Protein AF-A0A9D1MR35-F1 (afdb_monomer)

pLDDT: mean 79.04, std 14.37, range [31.09, 95.44]

Structure (mmCIF, N/CA/C/O backbone):
data_AF-A0A9D1MR35-F1
#
_entry.id   AF-A0A9D1MR35-F1
#
loop_
_atom_site.group_PDB
_atom_site.id
_atom_site.type_symbol
_atom_site.label_atom_id
_atom_site.label_alt_id
_atom_site.label_comp_id
_atom_site.label_asym_id
_atom_site.label_entity_id
_atom_site.label_seq_id
_atom_site.pdbx_PDB_ins_code
_atom_site.Cartn_x
_atom_site.Cartn_y
_atom_site.Cartn_z
_atom_site.occupancy
_atom_site.B_iso_or_equiv
_atom_site.auth_seq_id
_atom_site.auth_comp_id
_atom_site.auth_asym_id
_atom_site.auth_atom_id
_atom_site.pdbx_PDB_model_num
ATOM 1 N N . MET A 1 1 ? -24.372 4.689 -13.107 1.00 44.56 1 MET A N 1
ATOM 2 C CA . MET A 1 1 ? -23.205 3.823 -12.827 1.00 44.56 1 MET A CA 1
ATOM 3 C C . MET A 1 1 ? -22.450 4.467 -11.680 1.00 44.56 1 MET A C 1
ATOM 5 O O . MET A 1 1 ? -22.379 5.690 -11.682 1.00 44.56 1 MET A O 1
ATOM 9 N N . GLY A 1 2 ? -21.988 3.698 -10.691 1.00 57.72 2 GLY A N 1
ATOM 10 C CA . GLY A 1 2 ? -21.164 4.254 -9.612 1.00 57.72 2 GLY A CA 1
ATOM 11 C C . GLY A 1 2 ? -19.852 4.797 -10.177 1.00 57.72 2 GLY A C 1
ATOM 12 O O . GLY A 1 2 ? -19.383 4.306 -11.205 1.00 57.72 2 GLY A O 1
ATOM 13 N N . LYS A 1 3 ? -19.298 5.835 -9.555 1.00 71.88 3 LYS A N 1
ATOM 14 C CA . LYS A 1 3 ? -17.946 6.322 -9.847 1.00 71.88 3 LYS A CA 1
ATOM 15 C C . LYS A 1 3 ? -16.982 5.677 -8.858 1.00 71.88 3 LYS A C 1
ATOM 17 O O . LYS A 1 3 ? -17.369 5.407 -7.721 1.00 71.88 3 LYS A O 1
ATOM 22 N N . SER A 1 4 ? -15.756 5.403 -9.293 1.00 79.38 4 SER A N 1
ATOM 23 C CA . SER A 1 4 ? -14.701 5.021 -8.357 1.00 79.38 4 SER A CA 1
ATOM 24 C C . SER A 1 4 ? -14.286 6.244 -7.530 1.00 79.38 4 SER A C 1
ATOM 26 O O . SER A 1 4 ? -14.388 7.383 -7.995 1.00 79.38 4 SER A O 1
ATOM 28 N N . LYS A 1 5 ? -13.863 6.008 -6.287 1.00 82.25 5 LYS A N 1
ATOM 29 C CA . LYS A 1 5 ? -13.402 7.044 -5.354 1.00 82.25 5 LYS A CA 1
ATOM 30 C C . LYS A 1 5 ? -12.042 6.654 -4.800 1.00 82.25 5 LYS A C 1
ATOM 32 O O . LYS A 1 5 ? -11.874 5.551 -4.275 1.00 82.25 5 LYS A O 1
ATOM 37 N N . ILE A 1 6 ? -11.099 7.582 -4.890 1.00 85.12 6 ILE A N 1
ATOM 38 C CA . ILE A 1 6 ? -9.796 7.498 -4.237 1.00 85.12 6 ILE A CA 1
ATOM 39 C C . ILE A 1 6 ? -9.761 8.484 -3.074 1.00 85.12 6 ILE A C 1
ATOM 41 O O . ILE A 1 6 ? -10.262 9.605 -3.178 1.00 85.12 6 ILE A O 1
ATOM 45 N N . SER A 1 7 ? -9.151 8.059 -1.978 1.00 86.75 7 SER A N 1
ATOM 46 C CA . SER A 1 7 ? -8.906 8.889 -0.809 1.00 86.75 7 SER A CA 1
ATOM 47 C C . SER A 1 7 ? -7.433 8.932 -0.483 1.00 86.75 7 SER A C 1
ATOM 49 O O . SER A 1 7 ? -6.689 7.993 -0.763 1.00 86.75 7 SER A O 1
ATOM 51 N N . VAL A 1 8 ? -7.022 10.048 0.100 1.00 87.06 8 VAL A N 1
ATOM 52 C CA . VAL A 1 8 ? -5.623 10.376 0.330 1.00 87.06 8 VAL A CA 1
ATOM 53 C C . VAL A 1 8 ? -5.444 10.990 1.707 1.00 87.06 8 VAL A C 1
ATOM 55 O O . VAL A 1 8 ? -6.274 11.783 2.153 1.00 87.06 8 VAL A O 1
ATOM 58 N N . GLY A 1 9 ? -4.354 10.626 2.373 1.00 87.81 9 GLY A N 1
ATOM 59 C CA . GLY A 1 9 ? -3.850 11.382 3.510 1.00 87.81 9 GLY A CA 1
ATOM 60 C C . GLY A 1 9 ? -3.074 12.589 3.011 1.00 87.81 9 GLY A C 1
ATOM 61 O O . GLY A 1 9 ? -2.245 12.455 2.114 1.00 87.81 9 GLY A O 1
ATOM 62 N N . LEU A 1 10 ? -3.336 13.757 3.577 1.00 88.06 10 LEU A N 1
ATOM 63 C CA . LEU A 1 10 ? -2.700 15.022 3.236 1.00 88.06 10 LEU A CA 1
ATOM 64 C C . LEU A 1 10 ? -1.940 15.570 4.432 1.00 88.06 10 LEU A C 1
ATOM 66 O O . LEU A 1 10 ? -2.315 15.325 5.577 1.00 88.06 10 LEU A O 1
ATOM 70 N N . VAL A 1 11 ? -0.900 16.344 4.144 1.00 86.00 11 VAL A N 1
ATOM 71 C CA . VAL A 1 11 ? -0.200 17.164 5.133 1.00 86.00 11 VAL A CA 1
ATOM 72 C C . VAL A 1 11 ? 0.057 18.553 4.577 1.00 86.00 11 VAL A C 1
ATOM 74 O O . VAL A 1 11 ? 0.216 18.734 3.366 1.00 86.00 11 VAL A O 1
ATOM 77 N N . ASN A 1 12 ? 0.125 19.535 5.468 1.00 84.75 12 ASN A N 1
ATOM 78 C CA . ASN A 1 12 ? 0.500 20.895 5.104 1.00 84.75 12 ASN A CA 1
ATOM 79 C C . ASN A 1 12 ? 2.017 21.048 4.881 1.00 84.75 12 ASN A C 1
ATOM 81 O O . ASN A 1 12 ? 2.818 20.171 5.209 1.00 84.75 12 ASN A O 1
ATOM 85 N N . SER A 1 13 ? 2.429 22.196 4.339 1.00 82.94 13 SER A N 1
ATOM 86 C CA . SER A 1 13 ? 3.828 22.461 3.963 1.00 82.94 13 SER A CA 1
ATOM 87 C C . SER A 1 13 ? 4.796 22.496 5.144 1.00 82.94 13 SER A C 1
ATOM 89 O O . SER A 1 13 ? 5.983 22.209 4.986 1.00 82.94 13 SER A O 1
ATOM 91 N N . THR A 1 14 ? 4.298 22.789 6.345 1.00 79.38 14 THR A N 1
ATOM 92 C CA . THR A 1 14 ? 5.081 22.756 7.584 1.00 79.38 14 THR A CA 1
ATOM 93 C C . THR A 1 14 ? 5.153 21.368 8.215 1.00 79.38 14 THR A C 1
ATOM 95 O O . THR A 1 14 ? 5.835 21.225 9.229 1.00 79.38 14 THR A O 1
ATOM 98 N N . TYR A 1 15 ? 4.477 20.357 7.649 1.00 77.25 15 TYR A N 1
ATOM 99 C CA . TYR A 1 15 ? 4.332 19.023 8.242 1.00 77.25 15 TYR A CA 1
ATOM 100 C C . TYR A 1 15 ? 3.919 19.105 9.716 1.00 77.25 15 TYR A C 1
ATOM 102 O O . TYR A 1 15 ? 4.509 18.450 10.575 1.00 77.25 15 TYR A O 1
ATOM 110 N N . SER A 1 16 ? 2.942 19.957 10.021 1.00 78.12 16 SER A N 1
ATOM 111 C CA . SER A 1 16 ? 2.407 20.126 11.375 1.00 78.12 16 SER A CA 1
ATOM 112 C C . SER A 1 16 ? 1.011 19.538 11.530 1.00 78.12 16 SER A C 1
ATOM 114 O O . SER A 1 16 ? 0.695 19.067 12.616 1.00 78.12 16 SER A O 1
ATOM 116 N N . ASN A 1 17 ? 0.218 19.514 10.453 1.00 82.38 17 ASN A N 1
ATOM 117 C CA . ASN A 1 17 ? -1.176 19.073 10.466 1.00 82.38 17 ASN A CA 1
ATOM 118 C C . ASN A 1 17 ? -1.431 18.093 9.318 1.00 82.38 17 ASN A C 1
ATOM 120 O O . ASN A 1 17 ? -0.895 18.279 8.220 1.00 82.38 17 ASN A O 1
ATOM 124 N N . GLY A 1 18 ? -2.253 17.073 9.573 1.00 87.12 18 GLY A N 1
ATOM 125 C CA . GLY A 1 18 ? -2.730 16.143 8.554 1.00 87.12 18 GLY A CA 1
ATOM 126 C C . GLY A 1 18 ? -4.253 16.036 8.520 1.00 87.12 18 GLY A C 1
ATOM 127 O O . GLY A 1 18 ? -4.931 16.432 9.463 1.00 87.12 18 GLY A O 1
ATOM 128 N N . TRP A 1 19 ? -4.794 15.553 7.404 1.00 89.62 19 TRP A N 1
ATOM 129 C CA . TRP A 1 19 ? -6.225 15.284 7.211 1.00 89.62 19 TRP A CA 1
ATOM 130 C C . TRP A 1 19 ? -6.435 14.312 6.046 1.00 89.62 19 TRP A C 1
ATOM 132 O O . TRP A 1 19 ? -5.495 13.980 5.326 1.00 89.62 19 TRP A O 1
ATOM 142 N N . ILE A 1 20 ? -7.668 13.848 5.851 1.00 89.06 20 ILE A N 1
ATOM 143 C CA . ILE A 1 20 ? -8.066 12.991 4.733 1.00 89.06 20 ILE A CA 1
ATOM 144 C C . ILE A 1 20 ? -8.900 13.783 3.730 1.00 89.06 20 ILE A C 1
ATOM 146 O O . ILE A 1 20 ? -9.835 14.493 4.103 1.00 89.06 20 ILE A O 1
ATOM 150 N N . GLY A 1 21 ? -8.582 13.620 2.449 1.00 88.06 21 GLY A N 1
ATOM 151 C CA . GLY A 1 21 ? -9.363 14.109 1.316 1.00 88.06 21 GLY A CA 1
ATOM 152 C C . GLY A 1 21 ? -9.818 12.954 0.431 1.00 88.06 21 GLY A C 1
ATOM 153 O O . GLY A 1 21 ? -9.243 11.863 0.479 1.00 88.06 21 GLY A O 1
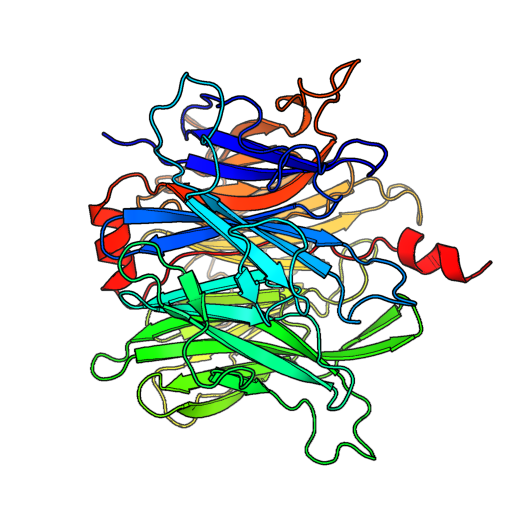ATOM 154 N N . SER A 1 22 ? -10.849 13.178 -0.385 1.00 87.12 22 SER A N 1
ATOM 155 C CA . SER A 1 22 ? -11.280 12.194 -1.378 1.00 87.12 22 SER A CA 1
ATOM 156 C C . SER A 1 22 ? -11.772 12.838 -2.667 1.00 87.12 22 SER A C 1
ATOM 158 O O . SER A 1 22 ? -12.264 13.969 -2.673 1.00 87.12 22 SER A O 1
ATOM 160 N N . VAL A 1 23 ? -11.615 12.114 -3.771 1.00 86.25 23 VAL A N 1
ATOM 161 C CA . VAL A 1 23 ? -12.026 12.563 -5.099 1.00 86.25 23 VAL A CA 1
ATOM 162 C C . VAL A 1 23 ? -12.599 11.399 -5.903 1.00 86.25 23 VAL A C 1
ATOM 164 O O . VAL A 1 23 ? -12.082 10.277 -5.884 1.00 86.25 23 VAL A O 1
ATOM 167 N N . GLU A 1 24 ? -13.692 11.664 -6.610 1.00 84.12 24 GLU A N 1
ATOM 168 C CA . GLU A 1 24 ? -14.274 10.728 -7.567 1.00 84.12 24 GLU A CA 1
ATOM 169 C C . GLU A 1 24 ? -13.489 10.721 -8.888 1.00 84.12 24 GLU A C 1
ATOM 171 O O . GLU A 1 24 ? -12.795 11.675 -9.239 1.00 84.12 24 GLU A O 1
ATOM 176 N N . SER A 1 25 ? -13.621 9.654 -9.674 1.00 77.19 25 SER A N 1
ATOM 177 C CA . SER A 1 25 ? -12.936 9.501 -10.968 1.00 77.19 25 SER A CA 1
ATOM 178 C C . SER A 1 25 ? -13.175 10.628 -11.982 1.00 77.19 25 SER A C 1
ATOM 180 O O . SER A 1 25 ? -12.388 10.775 -12.910 1.00 77.19 25 SER A O 1
ATOM 182 N N . ASP A 1 26 ? -14.250 11.407 -11.847 1.00 78.25 26 ASP A N 1
ATOM 183 C CA . ASP A 1 26 ? -14.542 12.554 -12.717 1.00 78.25 26 ASP A CA 1
ATOM 184 C C . ASP A 1 26 ? -14.009 13.895 -12.180 1.00 78.25 26 ASP A C 1
ATOM 186 O O . ASP A 1 26 ? -14.306 14.949 -12.740 1.00 78.25 26 ASP A O 1
ATOM 190 N N . GLY A 1 27 ? -13.222 13.861 -11.100 1.00 75.44 27 GLY A N 1
ATOM 191 C CA . GLY A 1 27 ? -12.627 15.040 -10.475 1.00 75.44 27 GLY A CA 1
ATOM 192 C C . GLY A 1 27 ? -13.532 15.749 -9.468 1.00 75.44 27 GLY A C 1
ATOM 193 O O . GLY A 1 27 ? -13.115 16.767 -8.905 1.00 75.44 27 GLY A O 1
ATOM 194 N N . THR A 1 28 ? -14.739 15.232 -9.209 1.00 80.44 28 THR A N 1
ATOM 195 C CA . THR A 1 28 ? -15.614 15.756 -8.151 1.00 80.44 28 THR A CA 1
ATOM 196 C C . THR A 1 28 ? -14.967 15.513 -6.791 1.00 80.44 28 THR A C 1
ATOM 198 O O . THR A 1 28 ? -14.720 14.371 -6.403 1.00 80.44 28 THR A O 1
ATOM 201 N N . MET A 1 29 ? -14.665 16.597 -6.079 1.00 70.12 29 MET A N 1
ATOM 202 C CA . MET A 1 29 ? -14.068 16.555 -4.748 1.00 70.12 29 MET A CA 1
ATOM 203 C C . MET A 1 29 ? -15.160 16.524 -3.682 1.00 70.12 29 MET A C 1
ATOM 205 O O . MET A 1 29 ? -16.114 17.299 -3.748 1.00 70.12 29 MET A O 1
ATOM 209 N N . GLU A 1 30 ? -14.973 15.690 -2.666 1.00 65.69 30 GLU A N 1
ATOM 210 C CA . GLU A 1 30 ? -15.612 15.902 -1.369 1.00 65.69 30 GLU A CA 1
ATOM 211 C C . GLU A 1 30 ? -14.626 16.728 -0.527 1.00 65.69 30 GLU A C 1
ATOM 213 O O . GLU A 1 30 ? -13.454 16.353 -0.422 1.00 65.69 30 GLU A O 1
ATOM 218 N N . ALA A 1 31 ? -15.066 17.875 0.017 1.00 58.31 31 ALA A N 1
ATOM 219 C CA . ALA A 1 31 ? -14.266 18.676 0.959 1.00 58.31 31 ALA A CA 1
ATOM 220 C C . ALA A 1 31 ? -13.746 17.798 2.117 1.00 58.31 31 ALA A C 1
ATOM 222 O O . ALA A 1 31 ? -14.267 16.699 2.294 1.00 58.31 31 ALA A O 1
ATOM 223 N N . VAL A 1 32 ? -12.728 18.264 2.870 1.00 66.06 32 VAL A N 1
ATOM 224 C CA . VAL A 1 32 ? -12.047 17.544 3.979 1.00 66.06 32 VAL A CA 1
ATOM 225 C C . VAL A 1 32 ? -12.891 16.404 4.535 1.00 66.06 32 VAL A C 1
ATOM 227 O O . VAL A 1 32 ? -13.823 16.622 5.309 1.00 66.06 32 VAL A O 1
ATOM 230 N N . ALA A 1 33 ? -12.573 15.181 4.114 1.00 70.75 33 ALA A N 1
ATOM 231 C CA . ALA A 1 33 ? -13.393 14.035 4.454 1.00 70.75 33 ALA A CA 1
ATOM 232 C C . ALA A 1 33 ? -13.341 13.799 5.965 1.00 70.75 33 ALA A C 1
ATOM 234 O O . ALA A 1 33 ? -14.389 13.578 6.575 1.00 70.75 33 ALA A O 1
ATOM 235 N N . VAL A 1 34 ? -12.130 13.882 6.544 1.00 83.62 34 VAL A N 1
ATOM 236 C CA . VAL A 1 34 ? -11.866 13.682 7.975 1.00 83.62 34 VAL A CA 1
ATOM 237 C C . VAL A 1 34 ? -10.618 14.462 8.421 1.00 83.62 34 VAL A C 1
ATOM 239 O O . VAL A 1 34 ? -9.529 14.242 7.901 1.00 83.62 34 VAL A O 1
ATOM 242 N N . ASN A 1 35 ? -10.752 15.335 9.418 1.00 84.88 35 ASN A N 1
ATOM 243 C CA . ASN A 1 35 ? -9.647 16.064 10.069 1.00 84.88 35 ASN A CA 1
ATOM 244 C C . ASN A 1 35 ? -9.457 15.694 11.552 1.00 84.88 35 ASN A C 1
ATOM 246 O O . ASN A 1 35 ? -8.429 16.011 12.148 1.00 84.88 35 ASN A O 1
ATOM 250 N N . GLU A 1 36 ? -10.451 15.035 12.147 1.00 87.19 36 GLU A N 1
ATOM 251 C CA . GLU A 1 36 ? -10.433 14.527 13.514 1.00 87.19 36 GLU A CA 1
ATOM 252 C C . GLU A 1 36 ? -11.119 13.156 13.564 1.00 87.19 36 GLU A C 1
ATOM 254 O O . GLU A 1 36 ? -12.121 12.926 12.892 1.00 87.19 36 GLU A O 1
ATOM 259 N N . ILE A 1 37 ? -10.569 12.225 14.348 1.00 88.94 37 ILE A N 1
ATOM 260 C CA . ILE A 1 37 ? -11.193 10.911 14.617 1.00 88.94 37 ILE A CA 1
ATOM 261 C C . ILE A 1 37 ? -11.977 10.967 15.933 1.00 88.94 37 ILE A C 1
ATOM 263 O O . ILE A 1 37 ? -13.087 10.448 16.055 1.00 88.94 37 ILE A O 1
ATOM 267 N N . ILE A 1 38 ? -11.384 11.618 16.931 1.00 88.12 38 ILE A N 1
ATOM 268 C CA . ILE A 1 38 ? -12.004 11.962 18.205 1.00 88.12 38 ILE A CA 1
ATOM 269 C C . ILE A 1 38 ? -12.168 13.474 18.202 1.00 88.12 38 ILE A C 1
ATOM 271 O O . ILE A 1 38 ? -11.199 14.188 17.952 1.00 88.12 38 ILE A O 1
ATOM 275 N N . SER A 1 39 ? -13.376 13.956 18.491 1.00 85.94 39 SER A N 1
ATOM 276 C CA . SER A 1 39 ? -13.650 15.387 18.410 1.00 85.94 39 SER A CA 1
ATOM 277 C C . SER A 1 39 ? -12.728 16.208 19.314 1.00 85.94 39 SER A C 1
ATOM 279 O O . SER A 1 39 ? -12.483 15.836 20.465 1.00 85.94 39 SER A O 1
ATOM 281 N N . GLY A 1 40 ? -12.185 17.299 18.773 1.00 82.06 40 GLY A N 1
ATOM 282 C CA . GLY A 1 40 ? -11.194 18.149 19.432 1.00 82.06 40 GLY A CA 1
ATOM 283 C C . GLY A 1 40 ? -9.759 17.614 19.382 1.00 82.06 40 GLY A C 1
ATOM 284 O O . GLY A 1 40 ? -8.865 18.251 19.936 1.00 82.06 40 GLY A O 1
ATOM 285 N N . THR A 1 41 ? -9.514 16.471 18.731 1.00 83.75 41 THR A N 1
ATOM 286 C CA . THR A 1 41 ? -8.173 15.898 18.543 1.00 83.75 41 THR A CA 1
ATOM 287 C C . THR A 1 41 ? -7.796 15.935 17.067 1.00 83.75 41 THR A C 1
ATOM 289 O O . THR A 1 41 ? -8.301 15.144 16.269 1.00 83.75 41 THR A O 1
ATOM 292 N N . ALA A 1 42 ? -6.888 16.845 16.714 1.00 83.25 42 ALA A N 1
ATOM 293 C CA . ALA A 1 42 ? -6.361 16.950 15.359 1.00 83.25 42 ALA A CA 1
ATOM 294 C C . ALA A 1 42 ? -5.626 15.667 14.942 1.00 83.25 42 ALA A C 1
ATOM 296 O O . ALA A 1 42 ? -4.960 15.022 15.759 1.00 83.25 42 ALA A O 1
ATOM 297 N N . MET A 1 43 ? -5.726 15.318 13.659 1.00 86.44 43 MET A N 1
ATOM 298 C CA . MET A 1 43 ? -4.900 14.262 13.085 1.00 86.44 43 MET A CA 1
ATOM 299 C C . MET A 1 43 ? -3.414 14.622 13.111 1.00 86.44 43 MET A C 1
ATOM 301 O O . MET A 1 43 ? -3.004 15.782 13.053 1.00 86.44 43 MET A O 1
ATOM 305 N N . THR A 1 44 ? -2.602 13.577 13.167 1.00 84.06 44 THR A N 1
ATOM 306 C CA . THR A 1 44 ? -1.148 13.659 13.098 1.00 84.06 44 THR A CA 1
ATOM 307 C C . THR A 1 44 ? -0.685 13.929 11.668 1.00 84.06 44 THR A C 1
ATOM 309 O O . THR A 1 44 ? -1.466 13.988 10.722 1.00 84.06 44 THR A O 1
ATOM 312 N N . THR A 1 45 ? 0.628 14.045 11.493 1.00 75.56 45 THR A N 1
ATOM 313 C CA . THR A 1 45 ? 1.284 14.285 10.201 1.00 75.56 45 THR A CA 1
ATOM 314 C C . THR A 1 45 ? 1.534 13.004 9.402 1.00 75.56 45 THR A C 1
ATOM 316 O O . THR A 1 45 ? 2.242 13.029 8.399 1.00 75.56 45 THR A O 1
ATOM 319 N N . ASP A 1 46 ? 0.965 11.880 9.841 1.00 78.50 46 ASP A N 1
ATOM 320 C CA . ASP A 1 46 ? 0.968 10.615 9.108 1.00 78.50 46 ASP A CA 1
ATOM 321 C C . ASP A 1 46 ? -0.453 10.027 9.061 1.00 78.50 46 ASP A C 1
ATOM 323 O O . ASP A 1 46 ? -0.723 8.989 9.678 1.00 78.50 46 ASP A O 1
ATOM 327 N N . PRO A 1 47 ? -1.402 10.719 8.395 1.00 82.75 47 PRO A N 1
ATOM 328 C CA . PRO A 1 47 ? -2.744 10.206 8.217 1.00 82.75 47 PRO A CA 1
ATOM 329 C C . PRO A 1 47 ? -2.765 9.189 7.068 1.00 82.75 47 PRO A C 1
ATOM 331 O O . PRO A 1 47 ? -2.144 9.371 6.010 1.00 82.75 47 PRO A O 1
ATOM 334 N N . ARG A 1 48 ? -3.490 8.096 7.290 1.00 83.94 48 ARG A N 1
ATOM 335 C CA . ARG A 1 48 ? -3.501 6.909 6.435 1.00 83.94 48 ARG A CA 1
ATOM 336 C C . ARG A 1 48 ? -4.912 6.502 6.093 1.00 83.94 48 ARG A C 1
ATOM 338 O O . ARG A 1 48 ? -5.783 6.523 6.959 1.00 83.94 48 ARG A O 1
ATOM 345 N N . VAL A 1 49 ? -5.103 6.081 4.851 1.00 82.25 49 VAL A N 1
ATOM 346 C CA . VAL A 1 49 ? -6.371 5.561 4.346 1.00 82.25 49 VAL A CA 1
ATOM 347 C C . VAL A 1 49 ? -6.162 4.123 3.904 1.00 82.25 49 VAL A C 1
ATOM 349 O O . VAL A 1 49 ? -5.410 3.863 2.968 1.00 82.25 49 VAL A O 1
ATOM 352 N N . ILE A 1 50 ? -6.865 3.200 4.551 1.00 81.44 50 ILE A N 1
ATOM 353 C CA . ILE A 1 50 ? -6.833 1.775 4.241 1.00 81.44 50 ILE A CA 1
ATOM 354 C C . ILE A 1 50 ? -8.249 1.335 3.844 1.00 81.44 50 ILE A C 1
ATOM 356 O O . ILE A 1 50 ? -9.145 1.308 4.696 1.00 81.44 50 ILE A O 1
ATOM 360 N N . PRO A 1 51 ? -8.498 1.026 2.560 1.00 75.06 51 PRO A N 1
ATOM 361 C CA . PRO A 1 51 ? -9.793 0.528 2.132 1.00 75.06 51 PRO A CA 1
ATOM 362 C C . PRO A 1 51 ? -10.046 -0.872 2.693 1.00 75.06 51 PRO A C 1
ATOM 364 O O . PRO A 1 51 ? -9.166 -1.729 2.695 1.00 75.06 51 PRO A O 1
ATOM 367 N N . ILE A 1 52 ? -11.270 -1.105 3.163 1.00 76.75 52 ILE A N 1
ATOM 368 C CA . ILE A 1 52 ? -11.704 -2.394 3.705 1.00 76.75 52 ILE A CA 1
ATOM 369 C C . ILE A 1 52 ? -13.139 -2.671 3.247 1.00 76.75 52 ILE A C 1
ATOM 371 O O . ILE A 1 52 ? -13.987 -1.784 3.245 1.00 76.75 52 ILE A O 1
ATOM 375 N N . SER A 1 53 ? -13.453 -3.900 2.854 1.00 66.94 53 SER A N 1
ATOM 376 C CA . SER A 1 53 ? -14.825 -4.264 2.481 1.00 66.94 53 SER A CA 1
ATOM 377 C C . SER A 1 53 ? -15.382 -5.235 3.505 1.00 66.94 53 SER A C 1
ATOM 379 O O . SER A 1 53 ? -14.920 -6.366 3.570 1.00 66.94 53 SER A O 1
ATOM 381 N N . THR A 1 54 ? -16.403 -4.836 4.262 1.00 62.22 54 THR A N 1
ATOM 382 C CA . THR A 1 54 ? -17.236 -5.805 4.989 1.00 62.22 54 THR A CA 1
ATOM 383 C C . THR A 1 54 ? -18.172 -6.487 3.993 1.00 62.22 54 THR A C 1
ATOM 385 O O . THR A 1 54 ? -18.404 -5.951 2.909 1.00 62.22 54 THR A O 1
ATOM 388 N N . THR A 1 55 ? -18.687 -7.681 4.296 1.00 62.12 55 THR A N 1
ATOM 389 C CA . THR A 1 55 ? -19.570 -8.465 3.408 1.00 62.12 55 THR A CA 1
ATOM 390 C C . THR A 1 55 ? -20.640 -7.599 2.713 1.00 62.12 55 THR A C 1
ATOM 392 O O . THR A 1 55 ? -21.662 -7.242 3.298 1.00 62.12 55 THR A O 1
ATOM 395 N N . GLY A 1 56 ? -20.391 -7.236 1.448 1.00 60.28 56 GLY A N 1
ATOM 396 C CA . GLY A 1 56 ? -21.266 -6.397 0.618 1.00 60.28 56 GLY A CA 1
ATOM 397 C C . GLY A 1 56 ? -21.337 -4.906 0.982 1.00 60.28 56 GLY A C 1
ATOM 398 O O . GLY A 1 56 ? -22.090 -4.172 0.343 1.00 60.28 56 GLY A O 1
ATOM 399 N N . THR A 1 57 ? -20.574 -4.444 1.972 1.00 72.75 57 THR A N 1
ATOM 400 C CA . THR A 1 57 ? -20.624 -3.076 2.486 1.00 72.75 57 THR A CA 1
ATOM 401 C C . THR A 1 57 ? -19.232 -2.442 2.499 1.00 72.75 57 THR A C 1
ATOM 403 O O . THR A 1 57 ? -18.290 -2.933 3.114 1.00 72.75 57 THR A O 1
ATOM 406 N N . LEU A 1 58 ? -19.098 -1.307 1.816 1.00 74.44 58 LEU A N 1
ATOM 407 C CA . LEU A 1 58 ? -17.839 -0.574 1.769 1.00 74.44 58 LEU A CA 1
ATOM 408 C C . LEU A 1 58 ? -17.572 0.139 3.091 1.00 74.44 58 LEU A C 1
ATOM 410 O O . LEU A 1 58 ? -18.439 0.817 3.658 1.00 74.44 58 LEU A O 1
ATOM 414 N N . ARG A 1 59 ? -16.342 -0.009 3.567 1.00 81.44 59 ARG A N 1
ATOM 415 C CA . ARG A 1 59 ? -15.811 0.664 4.743 1.00 81.44 59 ARG A CA 1
ATOM 416 C C . ARG A 1 59 ? -14.419 1.194 4.412 1.00 81.44 59 ARG A C 1
ATOM 418 O O . ARG A 1 59 ? -13.803 0.884 3.395 1.00 81.44 59 ARG A O 1
ATOM 425 N N . THR A 1 60 ? -13.911 2.075 5.246 1.00 84.69 60 THR A N 1
ATOM 426 C CA . THR A 1 60 ? -12.526 2.527 5.148 1.00 84.69 60 THR A CA 1
ATOM 427 C C . THR A 1 60 ? -12.011 2.759 6.542 1.00 84.69 60 THR A C 1
ATOM 429 O O . THR A 1 60 ? -12.681 3.391 7.355 1.00 84.69 60 THR A O 1
ATOM 432 N N . LEU A 1 61 ? -10.823 2.238 6.804 1.00 87.94 61 LEU A N 1
ATOM 433 C CA . LEU A 1 61 ? -10.084 2.516 8.013 1.00 87.94 61 LEU A CA 1
ATOM 434 C C . LEU A 1 61 ? -9.215 3.744 7.770 1.00 87.94 61 LEU A C 1
ATOM 436 O O . LEU A 1 61 ? -8.445 3.806 6.812 1.00 87.94 61 LEU A O 1
ATOM 440 N N . ILE A 1 62 ? -9.334 4.714 8.664 1.00 89.31 62 ILE A N 1
ATOM 441 C CA . ILE A 1 62 ? -8.429 5.850 8.746 1.00 89.31 62 ILE A CA 1
ATOM 442 C C . ILE A 1 62 ? -7.559 5.655 9.976 1.00 89.31 62 ILE A C 1
ATOM 444 O O . ILE A 1 62 ? -8.081 5.384 11.057 1.00 89.31 62 ILE A O 1
ATOM 448 N N . ASN A 1 63 ? -6.249 5.799 9.809 1.00 88.88 63 ASN A N 1
ATOM 449 C CA . ASN A 1 63 ? -5.282 5.767 10.899 1.00 88.88 63 ASN A CA 1
ATOM 450 C C . ASN A 1 63 ? -4.553 7.112 10.976 1.00 88.88 63 ASN A C 1
ATOM 452 O O . ASN A 1 63 ? -3.997 7.578 9.986 1.00 88.88 63 ASN A O 1
ATOM 456 N N . SER A 1 64 ? -4.555 7.717 12.158 1.00 89.12 64 SER A N 1
ATOM 457 C CA . SER A 1 64 ? -3.743 8.875 12.511 1.00 89.12 64 SER A CA 1
ATOM 458 C C . SER A 1 64 ? -2.590 8.412 13.400 1.00 89.12 64 SER A C 1
ATOM 460 O O . SER A 1 64 ? -2.755 8.291 14.618 1.00 89.12 64 SER A O 1
ATOM 462 N N . TYR A 1 65 ? -1.428 8.154 12.796 1.00 86.31 65 TYR A N 1
ATOM 463 C CA . TYR A 1 65 ? -0.265 7.605 13.493 1.00 86.31 65 TYR A CA 1
ATOM 464 C C . TYR A 1 65 ? 0.685 8.701 13.994 1.00 86.31 65 TYR A C 1
ATOM 466 O O . TYR A 1 65 ? 1.083 9.601 13.253 1.00 86.31 65 TYR A O 1
ATOM 474 N N . ALA A 1 66 ? 1.060 8.636 15.266 1.00 81.69 66 ALA A N 1
ATOM 475 C CA . ALA A 1 66 ? 2.026 9.510 15.913 1.00 81.69 66 ALA A CA 1
ATOM 476 C C . ALA A 1 66 ? 3.269 8.720 16.314 1.00 81.69 66 ALA A C 1
ATOM 478 O O . ALA A 1 66 ? 3.214 7.821 17.153 1.00 81.69 66 ALA A O 1
ATOM 479 N N . TYR A 1 67 ? 4.419 9.188 15.840 1.00 73.50 67 TYR A N 1
ATOM 480 C CA . TYR A 1 67 ? 5.742 8.717 16.253 1.00 73.50 67 TYR A CA 1
ATOM 481 C C . TYR A 1 67 ? 6.113 9.109 17.707 1.00 73.50 67 TYR A C 1
ATOM 483 O O . TYR A 1 67 ? 7.246 8.916 18.110 1.00 73.50 67 TYR A O 1
ATOM 491 N N . GLY A 1 68 ? 5.211 9.721 18.489 1.00 57.84 68 GLY A N 1
ATOM 492 C CA . GLY A 1 68 ? 5.420 10.296 19.834 1.00 57.84 68 GLY A CA 1
ATOM 493 C C . GLY A 1 68 ? 6.675 9.865 20.617 1.00 57.84 68 GLY A C 1
ATOM 494 O O . GLY A 1 68 ? 6.722 8.768 21.158 1.00 57.84 68 GLY A O 1
ATOM 495 N N . GLY A 1 69 ? 7.669 10.756 20.735 1.00 56.00 69 GLY A N 1
ATOM 496 C CA . GLY A 1 69 ? 8.812 10.605 21.652 1.00 56.00 69 GLY A CA 1
ATOM 497 C C . GLY A 1 69 ? 9.768 9.437 21.377 1.00 56.00 69 GLY A C 1
ATOM 498 O O . GLY A 1 69 ? 10.688 9.220 22.167 1.00 56.00 69 GLY A O 1
ATOM 499 N N . VAL A 1 70 ? 9.586 8.695 20.282 1.00 52.25 70 VAL A N 1
ATOM 500 C CA . VAL A 1 70 ? 10.467 7.584 19.916 1.00 52.25 70 VAL A CA 1
ATOM 501 C C . VAL A 1 70 ? 11.825 8.101 19.442 1.00 52.25 70 VAL A C 1
ATOM 503 O O . VAL A 1 70 ? 11.920 8.987 18.594 1.00 52.25 70 VAL A O 1
ATOM 506 N N . GLY A 1 71 ? 12.904 7.526 19.973 1.00 48.47 71 GLY A N 1
ATOM 507 C CA . GLY A 1 71 ? 14.287 7.896 19.636 1.00 48.47 71 GLY A CA 1
ATOM 508 C C . GLY A 1 71 ? 14.758 7.412 18.255 1.00 48.47 71 GLY A C 1
ATOM 509 O O . GLY A 1 71 ? 15.959 7.378 17.998 1.00 48.47 71 GLY A O 1
ATOM 510 N N . GLY A 1 72 ? 13.837 6.973 17.392 1.00 52.62 72 GLY A N 1
ATOM 511 C CA . GLY A 1 72 ? 14.097 6.496 16.035 1.00 52.62 72 GLY A CA 1
ATOM 512 C C . GLY A 1 72 ? 12.890 5.763 15.443 1.00 52.62 72 GLY A C 1
ATOM 513 O O . GLY A 1 72 ? 12.054 5.235 16.174 1.00 52.62 72 GLY A O 1
ATOM 514 N N . LEU A 1 73 ? 12.803 5.713 14.111 1.00 50.38 73 LEU A N 1
ATOM 515 C CA . LEU A 1 73 ? 11.772 4.951 13.395 1.00 50.38 73 LEU A CA 1
ATOM 516 C C . LEU A 1 73 ? 11.773 3.464 13.807 1.00 50.38 73 LEU A C 1
ATOM 518 O O . LEU A 1 73 ? 12.812 2.911 14.192 1.00 50.38 73 LEU A O 1
ATOM 522 N N . GLY A 1 74 ? 10.625 2.802 13.645 1.00 54.66 74 GLY A N 1
ATOM 523 C CA . GLY A 1 74 ? 10.475 1.374 13.922 1.00 54.66 74 GLY A CA 1
ATOM 524 C C . GLY A 1 74 ? 10.458 1.047 15.417 1.00 54.66 74 GLY A C 1
ATOM 525 O O . GLY A 1 74 ? 10.718 -0.091 15.796 1.00 54.66 74 GLY A O 1
ATOM 526 N N . GLN A 1 75 ? 10.230 2.042 16.269 1.00 64.50 75 GLN A N 1
ATOM 527 C CA . GLN A 1 75 ? 9.745 1.851 17.630 1.00 64.50 75 GLN A CA 1
ATOM 528 C C . GLN A 1 75 ? 8.238 2.069 17.624 1.00 64.50 75 GLN A C 1
ATOM 530 O O . GLN A 1 75 ? 7.747 2.901 16.864 1.00 64.50 75 GLN A O 1
ATOM 535 N N . GLN A 1 76 ? 7.535 1.338 18.483 1.00 74.19 76 GLN A N 1
ATOM 536 C CA . GLN A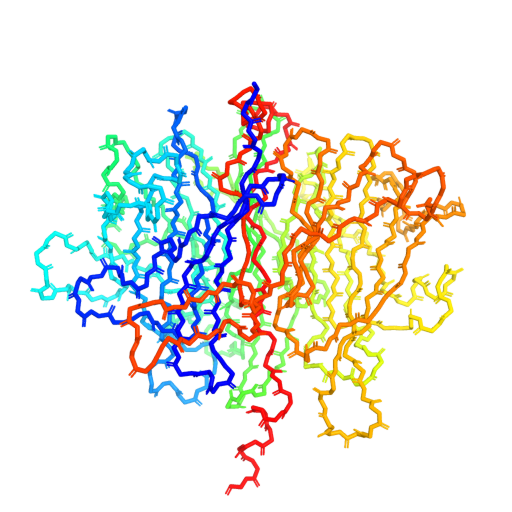 1 76 ? 6.088 1.413 18.560 1.00 74.19 76 GLN A CA 1
ATOM 537 C C . GLN A 1 76 ? 5.621 2.833 18.906 1.00 74.19 76 GLN A C 1
ATOM 539 O O . GLN A 1 76 ? 5.929 3.352 19.980 1.00 74.19 76 GLN A O 1
ATOM 544 N N . GLY A 1 77 ? 4.899 3.449 17.972 1.00 78.94 77 GLY A N 1
ATOM 545 C CA . GLY A 1 77 ? 4.236 4.734 18.173 1.00 78.94 77 GLY A CA 1
ATOM 546 C C . GLY A 1 77 ? 2.841 4.574 18.777 1.00 78.94 77 GLY A C 1
ATOM 547 O O . GLY A 1 77 ? 2.489 3.546 19.357 1.00 78.94 77 GLY A O 1
ATOM 548 N N . SER A 1 78 ? 2.018 5.605 18.609 1.00 83.50 78 SER A N 1
ATOM 549 C CA . SER A 1 78 ? 0.600 5.579 18.984 1.00 83.50 78 SER A CA 1
ATOM 550 C C . SER A 1 78 ? -0.276 5.868 17.773 1.00 83.50 78 SER A C 1
ATOM 552 O O . SER A 1 78 ? 0.061 6.728 16.967 1.00 83.50 78 SER A O 1
ATOM 554 N N . ALA A 1 79 ? -1.401 5.176 17.648 1.00 88.88 79 ALA A N 1
ATOM 555 C CA . ALA A 1 79 ? -2.373 5.378 16.585 1.00 88.88 79 ALA A CA 1
ATOM 556 C C . ALA A 1 79 ? -3.777 5.594 17.140 1.00 88.88 79 ALA A C 1
ATOM 558 O O . ALA A 1 79 ? -4.181 4.979 18.134 1.00 88.88 79 ALA A O 1
ATOM 559 N N . LEU A 1 80 ? -4.520 6.445 16.437 1.00 92.00 80 LEU A N 1
ATOM 560 C CA . LEU A 1 80 ? -5.968 6.555 16.532 1.00 92.00 80 LEU A CA 1
ATOM 561 C C . LEU A 1 80 ? -6.586 6.057 15.232 1.00 92.00 80 LEU A C 1
ATOM 563 O O . LEU A 1 80 ? -6.152 6.438 14.145 1.00 92.00 80 LEU A O 1
ATOM 567 N N . TYR A 1 81 ? -7.626 5.245 15.360 1.00 92.75 81 TYR A N 1
ATOM 568 C CA . TYR A 1 81 ? -8.332 4.627 14.250 1.00 92.75 81 TYR A CA 1
ATOM 569 C C . TYR A 1 81 ? -9.778 5.091 14.206 1.00 92.75 81 TYR A C 1
ATOM 571 O O . TYR A 1 81 ? -10.432 5.189 15.246 1.00 92.75 81 TYR A O 1
ATOM 579 N N . GLY A 1 82 ? -10.287 5.315 12.999 1.00 92.75 82 GLY A N 1
ATOM 580 C CA . GLY A 1 82 ? -11.710 5.491 12.749 1.00 92.75 82 GLY A CA 1
ATOM 581 C C . GLY A 1 82 ? -12.150 4.675 11.543 1.00 92.75 82 GLY A C 1
ATOM 582 O O . GLY A 1 82 ? -11.484 4.694 10.507 1.00 92.75 82 GLY A O 1
ATOM 583 N N . ILE A 1 83 ? -13.271 3.971 11.673 1.00 91.06 83 ILE A N 1
ATOM 584 C CA . ILE A 1 83 ? -13.918 3.272 10.564 1.00 91.06 83 ILE A CA 1
ATOM 585 C C . ILE A 1 83 ? -15.017 4.153 9.987 1.00 91.06 83 ILE A C 1
ATOM 587 O O . ILE A 1 83 ? -15.922 4.566 10.704 1.00 91.06 83 ILE A O 1
ATOM 591 N N . TYR A 1 84 ? -14.973 4.400 8.684 1.00 88.00 84 TYR A N 1
ATOM 592 C CA . TYR A 1 84 ? -15.907 5.282 7.992 1.00 88.00 84 TYR A CA 1
ATOM 593 C C . TYR A 1 84 ? -16.675 4.542 6.906 1.00 88.00 84 TYR A C 1
ATOM 595 O O . TYR A 1 84 ? -16.199 3.556 6.336 1.00 88.00 84 TYR A O 1
ATOM 603 N N . ASN A 1 85 ? -17.863 5.056 6.590 1.00 84.06 85 ASN A N 1
ATOM 604 C CA . ASN A 1 85 ? -18.567 4.704 5.369 1.00 84.06 85 ASN A CA 1
ATOM 605 C C . ASN A 1 85 ? -18.195 5.714 4.267 1.00 84.06 85 ASN A C 1
ATOM 607 O O . ASN A 1 85 ? -18.714 6.833 4.289 1.00 84.06 85 ASN A O 1
ATOM 611 N N . PRO A 1 86 ? -17.368 5.338 3.274 1.00 76.81 86 PRO A N 1
ATOM 612 C CA . PRO A 1 86 ? -16.962 6.259 2.215 1.00 76.81 86 PRO A CA 1
ATOM 613 C C . PRO A 1 86 ? -18.119 6.632 1.269 1.00 76.81 86 PRO A C 1
ATOM 615 O O . PRO A 1 86 ? -17.961 7.534 0.447 1.00 76.81 86 PRO A O 1
ATOM 618 N N . THR A 1 87 ? -19.279 5.962 1.359 1.00 73.44 87 THR A N 1
ATOM 619 C CA . THR A 1 87 ? -20.488 6.243 0.562 1.00 73.44 87 THR A CA 1
ATOM 620 C C . THR A 1 87 ? -21.552 7.041 1.328 1.00 73.44 87 THR A C 1
ATOM 622 O O . THR A 1 87 ? -22.676 7.172 0.838 1.00 73.44 87 THR A O 1
ATOM 625 N N . GLY A 1 88 ? -21.274 7.474 2.563 1.00 61.31 88 GLY A N 1
ATOM 626 C CA . GLY A 1 88 ? -22.2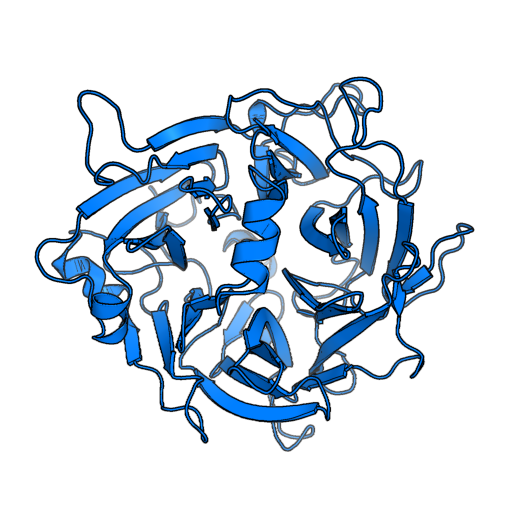61 8.110 3.436 1.00 61.31 88 GLY A CA 1
ATOM 627 C C . GLY A 1 88 ? -22.840 9.394 2.836 1.00 61.31 88 GLY A C 1
ATOM 628 O O . GLY A 1 88 ? -22.108 10.315 2.504 1.00 61.31 88 GLY A O 1
ATOM 629 N N . SER A 1 89 ? -24.169 9.474 2.740 1.00 46.47 89 SER A N 1
ATOM 630 C CA . SER A 1 89 ? -24.927 10.616 2.207 1.00 46.47 89 SER A CA 1
ATOM 631 C C . SER A 1 89 ? -25.125 11.753 3.222 1.00 46.47 89 SER A C 1
ATOM 633 O O . SER A 1 89 ? -26.172 12.408 3.221 1.00 46.47 89 SER A O 1
ATOM 635 N N . GLY A 1 90 ? -24.168 11.966 4.130 1.00 42.47 90 GLY A N 1
ATOM 636 C CA . GLY A 1 90 ? -24.124 13.219 4.881 1.00 42.47 90 GLY A CA 1
ATOM 637 C C . GLY A 1 90 ? -24.010 14.373 3.887 1.00 42.47 90 GLY A C 1
ATOM 638 O O . GLY A 1 90 ? -23.568 14.165 2.760 1.00 42.47 90 GLY A O 1
ATOM 639 N N . THR A 1 91 ? -24.466 15.569 4.253 1.00 42.28 91 THR A N 1
ATOM 640 C CA . THR A 1 91 ? -24.275 16.818 3.488 1.00 42.28 91 THR A CA 1
ATOM 641 C C . THR A 1 91 ? -22.943 16.799 2.711 1.00 42.28 91 THR A C 1
ATOM 643 O O . THR A 1 91 ? -21.992 16.326 3.323 1.00 42.28 91 THR A O 1
ATOM 646 N N . PRO A 1 92 ? -22.846 17.285 1.449 1.00 39.66 92 PRO A N 1
ATOM 647 C CA . PRO A 1 92 ? -21.797 16.967 0.443 1.00 39.66 92 PRO A CA 1
ATOM 648 C C . PRO A 1 92 ? -20.302 17.205 0.780 1.00 39.66 92 PRO A C 1
ATOM 650 O O . PRO A 1 92 ? -19.497 17.431 -0.119 1.00 39.66 92 PRO A O 1
ATOM 653 N N . SER A 1 93 ? -19.907 17.227 2.045 1.00 49.66 93 SER A N 1
ATOM 654 C CA . SER A 1 93 ? -18.679 17.820 2.542 1.00 49.66 93 SER A CA 1
ATOM 655 C C . SER A 1 93 ? -17.957 17.019 3.630 1.00 49.66 93 SER A C 1
ATOM 657 O O . SER A 1 93 ? -16.898 17.480 4.025 1.00 49.66 93 SER A O 1
ATOM 659 N N . THR A 1 94 ? -18.471 15.886 4.137 1.00 62.75 94 THR A N 1
ATOM 660 C CA . THR A 1 94 ? -17.747 15.026 5.107 1.00 62.75 94 THR A CA 1
ATOM 661 C C . THR A 1 94 ? -18.224 13.566 5.060 1.00 62.75 94 THR A C 1
ATOM 663 O O . THR A 1 94 ? -19.392 13.296 4.784 1.00 62.75 94 THR A O 1
ATOM 666 N N . TRP A 1 95 ? -17.360 12.601 5.408 1.00 71.06 95 TRP A N 1
ATOM 667 C CA . TRP A 1 95 ? -17.724 11.172 5.547 1.00 71.06 95 TRP A CA 1
ATOM 668 C C . TRP A 1 95 ? -18.573 10.857 6.796 1.00 71.06 95 TRP A C 1
ATOM 670 O O . TRP A 1 95 ? -18.781 9.694 7.146 1.00 71.06 95 TRP A O 1
ATOM 680 N N . GLY A 1 96 ? -19.080 11.892 7.471 1.00 74.69 96 GLY A N 1
ATOM 681 C CA . GLY A 1 96 ? -19.750 11.783 8.761 1.00 74.69 96 GLY A CA 1
ATOM 682 C C . GLY A 1 96 ? -18.796 11.408 9.898 1.00 74.69 96 GLY A C 1
ATOM 683 O O . GLY A 1 96 ? -17.577 11.505 9.782 1.00 74.69 96 GLY A O 1
ATOM 684 N N . SER A 1 97 ? -19.372 11.006 11.030 1.00 83.06 97 SER A N 1
ATOM 685 C CA . SER A 1 97 ? -18.614 10.489 12.173 1.00 83.06 97 SER A CA 1
ATOM 686 C C . SER A 1 97 ? -18.170 9.041 11.934 1.00 83.06 97 SER A C 1
ATOM 688 O O . SER A 1 97 ? -18.876 8.303 11.240 1.00 83.06 97 SER A O 1
ATOM 690 N N . PRO A 1 98 ? -17.047 8.607 12.535 1.00 89.19 98 PRO A N 1
ATOM 691 C CA . PRO A 1 98 ? -16.642 7.211 12.470 1.00 89.19 98 PRO A CA 1
ATOM 692 C C . PRO A 1 98 ? -17.716 6.310 13.091 1.00 89.19 98 PRO A C 1
ATOM 694 O O . PRO A 1 98 ? -18.285 6.637 14.134 1.00 89.19 98 PRO A O 1
ATOM 697 N N . ILE A 1 99 ? -17.963 5.175 12.442 1.00 89.62 99 ILE A N 1
ATOM 698 C CA . ILE A 1 99 ? -18.847 4.100 12.907 1.00 89.62 99 ILE A CA 1
ATOM 699 C C . ILE A 1 99 ? -18.238 3.435 14.139 1.00 89.62 99 ILE A C 1
ATOM 701 O O . ILE A 1 99 ? -18.931 3.207 15.120 1.00 89.62 99 ILE A O 1
ATOM 705 N N . GLU A 1 100 ? -16.928 3.199 14.096 1.00 92.12 100 GLU A N 1
ATOM 706 C CA . GLU A 1 100 ? -16.148 2.654 15.200 1.00 92.12 100 GLU A CA 1
ATOM 707 C C . GLU A 1 100 ? -14.823 3.391 15.337 1.00 92.12 100 GLU A C 1
ATOM 709 O O . GLU A 1 100 ? -14.279 3.920 14.360 1.00 92.12 100 GLU A O 1
ATOM 714 N N . LYS A 1 101 ? -14.304 3.424 16.565 1.00 94.19 101 LYS A N 1
ATOM 715 C CA . LYS A 1 101 ? -13.037 4.078 16.902 1.00 94.19 101 LYS A CA 1
ATOM 716 C C . LYS A 1 101 ? -12.173 3.151 17.731 1.00 94.19 101 LYS A C 1
ATOM 718 O O . LYS A 1 101 ? -12.673 2.462 18.619 1.00 94.19 101 LYS A O 1
ATOM 723 N N . ALA A 1 102 ? -10.867 3.227 17.522 1.00 93.31 102 ALA A N 1
ATOM 724 C CA . ALA A 1 102 ? -9.912 2.522 18.360 1.00 93.31 102 ALA A CA 1
ATOM 725 C C . ALA A 1 102 ? -8.646 3.338 18.622 1.00 93.31 102 ALA A C 1
ATOM 727 O O . ALA A 1 102 ? -8.339 4.295 17.911 1.00 93.31 102 ALA A O 1
ATOM 728 N N . GLN A 1 103 ? -7.907 2.938 19.649 1.00 91.88 103 GLN A N 1
ATOM 729 C CA . GLN A 1 103 ? -6.617 3.494 20.030 1.00 91.88 103 GLN A CA 1
ATOM 730 C C . GLN A 1 103 ? -5.623 2.353 20.258 1.00 91.88 103 GLN A C 1
ATOM 732 O O . GLN A 1 103 ? -5.965 1.330 20.852 1.00 91.88 103 GLN A O 1
ATOM 737 N N . SER A 1 104 ? -4.398 2.505 19.752 1.00 89.69 104 SER A N 1
ATOM 738 C CA . SER A 1 104 ? -3.397 1.440 19.837 1.00 89.69 104 SER A CA 1
ATOM 739 C C . SER A 1 104 ? -2.774 1.331 21.233 1.00 89.69 104 SER A C 1
ATOM 741 O O . SER A 1 104 ? -2.308 2.347 21.757 1.00 89.69 104 SER A O 1
ATOM 743 N N . ASN A 1 105 ? -2.637 0.111 21.757 1.00 79.25 105 ASN A N 1
ATOM 744 C CA . ASN A 1 105 ? -1.829 -0.270 22.932 1.00 79.25 105 ASN A CA 1
ATOM 745 C C . ASN A 1 105 ? -2.148 0.452 24.248 1.00 79.25 105 ASN A C 1
ATOM 747 O O . ASN A 1 105 ? -1.321 0.459 25.161 1.00 79.25 105 ASN A O 1
ATOM 751 N N . GLN A 1 106 ? -3.301 1.107 24.338 1.00 83.56 106 GLN A N 1
ATOM 752 C CA . GLN A 1 106 ? -3.756 1.741 25.566 1.00 83.56 106 GLN A CA 1
ATOM 753 C C . GLN A 1 106 ? -5.254 2.007 25.517 1.00 83.56 106 GLN A C 1
ATOM 755 O O . GLN A 1 106 ? -5.814 2.359 24.475 1.00 83.56 106 GLN A O 1
ATOM 760 N N . SER A 1 107 ? -5.879 1.926 26.685 1.00 85.31 107 SER A N 1
ATOM 761 C CA . SER A 1 107 ? -7.274 2.296 26.858 1.00 85.31 107 SER A CA 1
ATOM 762 C C . SER A 1 107 ? -7.453 3.807 26.691 1.00 85.31 107 SER A C 1
ATOM 764 O O . SER A 1 107 ? -6.686 4.609 27.233 1.00 85.31 107 SER A O 1
ATOM 766 N N . SER A 1 108 ? -8.485 4.210 25.953 1.00 86.94 108 SER A N 1
ATOM 767 C CA . SER A 1 108 ? -8.793 5.625 25.753 1.00 86.94 108 SER A CA 1
ATOM 768 C C . SER A 1 108 ? -9.572 6.203 26.940 1.00 86.94 108 SER A C 1
ATOM 770 O O . SER A 1 108 ? -10.468 5.536 27.463 1.00 86.94 108 SER A O 1
ATOM 772 N N . PRO A 1 109 ? -9.328 7.465 27.341 1.00 86.75 109 PRO A N 1
ATOM 773 C CA . PRO A 1 109 ? -10.200 8.160 28.288 1.00 86.75 109 PRO A CA 1
ATOM 774 C C . PRO A 1 109 ? -11.557 8.549 27.673 1.00 86.75 109 PRO A C 1
ATOM 776 O O . PRO A 1 109 ? -12.458 8.977 28.395 1.00 86.75 109 PRO A O 1
ATOM 779 N N . VAL A 1 110 ? -11.715 8.432 26.349 1.00 88.06 110 VAL A N 1
ATOM 780 C CA . VAL A 1 110 ? -12.953 8.753 25.631 1.00 88.06 110 VAL A CA 1
ATOM 781 C C . VAL A 1 110 ? -13.826 7.507 25.512 1.00 88.06 110 VAL A C 1
ATOM 783 O O . VAL A 1 110 ? -13.390 6.466 25.028 1.00 88.06 110 VAL A O 1
ATOM 786 N N . THR A 1 111 ? -15.089 7.615 25.925 1.00 87.75 111 THR A N 1
ATOM 787 C CA . THR A 1 111 ? -16.062 6.517 25.834 1.00 87.75 111 THR A CA 1
ATOM 788 C C . THR A 1 111 ? -16.303 6.085 24.383 1.00 87.75 111 THR A C 1
ATOM 790 O O . THR A 1 111 ? -16.404 6.922 23.482 1.00 87.75 111 THR A O 1
ATOM 793 N N . GLY A 1 112 ? -16.444 4.773 24.165 1.00 87.06 112 GLY A N 1
ATOM 794 C CA . GLY A 1 112 ? -16.694 4.202 22.837 1.00 87.06 112 GLY A CA 1
ATOM 795 C C . GLY A 1 112 ? -15.464 4.221 21.927 1.00 87.06 112 GLY A C 1
ATOM 796 O O . GLY A 1 112 ? -15.602 4.390 20.720 1.00 87.06 112 GLY A O 1
ATOM 797 N N . VAL A 1 113 ? -14.265 4.130 22.508 1.00 91.81 113 VAL A N 1
ATOM 798 C CA . VAL A 1 113 ? -13.009 3.910 21.784 1.00 91.81 113 VAL A CA 1
ATOM 799 C C . VAL A 1 113 ? -12.427 2.587 22.268 1.00 91.81 113 VAL A C 1
ATOM 801 O O . VAL A 1 113 ? -12.165 2.420 23.459 1.00 91.81 113 VAL A O 1
ATOM 804 N N . GLN A 1 114 ? -12.264 1.646 21.346 1.00 92.12 114 GLN A N 1
ATOM 805 C CA . GLN A 1 114 ? -11.721 0.320 21.621 1.00 92.12 114 GLN A CA 1
ATOM 806 C C . GLN A 1 114 ? -10.195 0.364 21.765 1.00 92.12 114 GLN A C 1
ATOM 808 O O . GLN A 1 114 ? -9.535 1.271 21.258 1.00 92.12 114 GLN A O 1
ATOM 813 N N . GLU A 1 115 ? -9.621 -0.635 22.428 1.00 90.12 115 GLU A N 1
ATOM 814 C CA . GLU A 1 115 ? -8.172 -0.819 22.472 1.00 90.12 115 GLU A CA 1
ATOM 815 C C . GLU A 1 115 ? -7.753 -1.851 21.424 1.00 90.12 115 GLU A C 1
ATOM 817 O O . GLU A 1 115 ? -8.245 -2.979 21.428 1.00 90.12 115 GLU A O 1
ATOM 822 N N . TRP A 1 116 ? -6.854 -1.463 20.522 1.00 91.12 116 TRP A N 1
ATOM 823 C CA . TRP A 1 116 ? -6.309 -2.336 19.483 1.00 91.12 116 TRP A CA 1
ATOM 824 C C . TRP A 1 116 ? -4.816 -2.567 19.698 1.00 91.12 116 TRP A C 1
ATOM 826 O O . TRP A 1 116 ? -4.095 -1.673 20.129 1.00 91.12 116 TRP A O 1
ATOM 836 N N . SER A 1 117 ? -4.317 -3.755 19.364 1.00 88.94 117 SER A N 1
ATOM 837 C CA . SER A 1 117 ? -2.879 -4.054 19.481 1.00 88.94 117 SER A CA 1
ATOM 838 C C . SER A 1 117 ? -2.040 -3.558 18.298 1.00 88.94 117 SER A C 1
ATOM 840 O O . SER A 1 117 ? -0.830 -3.392 18.422 1.00 88.94 117 SER A O 1
ATOM 842 N N . VAL A 1 118 ? -2.662 -3.337 17.140 1.00 89.19 118 VAL A N 1
ATOM 843 C CA . VAL A 1 118 ? -1.987 -2.807 15.951 1.00 89.19 118 VAL A CA 1
ATOM 844 C C . VAL A 1 118 ? -1.692 -1.326 16.151 1.00 89.19 118 VAL A C 1
ATOM 846 O O . VAL A 1 118 ? -2.572 -0.555 16.541 1.00 89.19 118 VAL A O 1
ATOM 849 N N . SER A 1 119 ? -0.467 -0.915 15.847 1.00 86.44 119 SER A N 1
ATOM 850 C CA . SER A 1 119 ? 0.003 0.466 16.000 1.00 86.44 119 SER A CA 1
ATOM 851 C C . SER A 1 119 ? 0.289 1.166 14.678 1.00 86.44 119 SER A C 1
ATOM 853 O O . SER A 1 119 ? -0.127 2.304 14.493 1.00 86.44 119 SER A O 1
ATOM 855 N N . ASN A 1 120 ? 0.956 0.504 13.737 1.00 84.06 120 ASN A N 1
ATOM 856 C CA . ASN A 1 120 ? 1.463 1.137 12.527 1.00 84.06 120 ASN A CA 1
ATOM 857 C C . ASN A 1 120 ? 1.138 0.314 11.264 1.00 84.06 120 ASN A C 1
ATOM 859 O O . ASN A 1 120 ? 2.049 -0.132 10.567 1.00 84.06 120 ASN A O 1
ATOM 863 N N . PRO A 1 121 ? -0.143 0.078 10.928 1.00 84.38 121 PRO A N 1
ATOM 864 C CA . PRO A 1 121 ? -0.497 -0.730 9.773 1.00 84.38 121 PRO A CA 1
ATOM 865 C C . PRO A 1 121 ? -0.266 0.026 8.468 1.00 84.38 121 PRO A C 1
ATOM 867 O O . PRO A 1 121 ? -0.630 1.206 8.354 1.00 84.38 121 PRO A O 1
ATOM 870 N N . TYR A 1 122 ? 0.300 -0.674 7.477 1.00 76.44 122 TYR A N 1
ATOM 871 C CA . TYR A 1 122 ? 0.349 -0.186 6.096 1.00 76.44 122 TYR A CA 1
ATOM 872 C C . TYR A 1 122 ? -0.701 -0.808 5.171 1.00 76.44 122 TYR A C 1
ATOM 874 O O . TYR A 1 122 ? -1.050 -0.226 4.148 1.00 76.44 122 TYR A O 1
ATOM 882 N N . THR A 1 123 ? -1.198 -1.990 5.516 1.00 76.94 123 THR A N 1
ATOM 883 C CA . THR A 1 123 ? -2.064 -2.789 4.650 1.00 76.94 123 THR A CA 1
ATOM 884 C C . THR A 1 123 ? -3.078 -3.571 5.475 1.00 76.94 123 THR A C 1
ATOM 886 O O . THR A 1 123 ? -2.867 -3.840 6.664 1.00 76.94 123 THR A O 1
ATOM 889 N N . ALA A 1 124 ? -4.189 -3.926 4.833 1.00 83.00 124 ALA A N 1
ATOM 890 C CA . ALA A 1 124 ? -5.229 -4.771 5.393 1.00 83.00 124 ALA A CA 1
ATOM 891 C C . ALA A 1 124 ? -5.659 -5.817 4.365 1.00 83.00 124 ALA A C 1
ATOM 893 O O . ALA A 1 124 ? -5.721 -5.522 3.173 1.00 83.00 124 ALA A O 1
ATOM 894 N N . ALA A 1 125 ? -6.023 -6.997 4.853 1.00 84.38 125 ALA A N 1
ATOM 895 C CA . ALA A 1 125 ? -6.724 -8.023 4.092 1.00 84.38 125 ALA A CA 1
ATOM 896 C C . ALA A 1 125 ? -8.067 -8.302 4.770 1.00 84.38 125 ALA A C 1
ATOM 898 O O . ALA A 1 125 ? -8.141 -8.313 5.999 1.00 84.38 125 ALA A O 1
ATOM 899 N N . VAL A 1 126 ? -9.131 -8.527 3.998 1.00 83.19 126 VAL A N 1
ATOM 900 C CA . VAL A 1 126 ? -10.462 -8.813 4.554 1.00 83.19 126 VAL A CA 1
ATOM 901 C C . VAL A 1 126 ? -11.053 -10.057 3.913 1.00 83.19 126 VAL A C 1
ATOM 903 O O . VAL A 1 126 ? -11.273 -10.082 2.705 1.00 83.19 126 VAL A O 1
ATOM 906 N N . LEU A 1 127 ? -11.347 -11.067 4.733 1.00 83.19 127 LEU A N 1
ATOM 907 C CA . LEU A 1 127 ? -12.015 -12.297 4.319 1.00 83.19 127 LEU A CA 1
ATOM 908 C C . LEU A 1 127 ? -13.318 -12.453 5.108 1.00 83.19 127 LEU A C 1
ATOM 910 O O . LEU A 1 127 ? -13.311 -12.589 6.332 1.00 83.19 127 LEU A O 1
ATOM 914 N N . GLY A 1 128 ? -14.453 -12.421 4.408 1.00 80.00 128 GLY A N 1
ATOM 915 C CA . GLY A 1 128 ? -15.772 -12.456 5.041 1.00 80.00 128 GLY A CA 1
ATOM 916 C C . GLY A 1 128 ? -15.969 -11.288 6.014 1.00 80.00 128 GLY A C 1
ATOM 917 O O . GLY A 1 128 ? -15.931 -10.126 5.614 1.00 80.00 128 GLY A O 1
ATOM 918 N N . ASN A 1 129 ? -16.174 -11.600 7.296 1.00 83.62 129 ASN A N 1
ATOM 919 C CA . ASN A 1 129 ? -16.303 -10.608 8.370 1.00 83.62 129 ASN A CA 1
ATOM 920 C C . ASN A 1 129 ? -15.017 -10.454 9.197 1.00 83.62 129 ASN A C 1
ATOM 922 O O . ASN A 1 129 ? -15.072 -9.922 10.299 1.00 83.62 129 ASN A O 1
ATOM 926 N N . THR A 1 130 ? -13.869 -10.933 8.722 1.00 86.81 130 THR A N 1
ATOM 927 C CA . THR A 1 130 ? -12.603 -10.803 9.447 1.00 86.81 130 THR A CA 1
ATOM 928 C C . THR A 1 130 ? -11.640 -9.906 8.690 1.00 86.81 130 THR A C 1
ATOM 930 O O . THR A 1 130 ? -11.280 -10.183 7.547 1.00 86.81 130 THR A O 1
ATOM 933 N N . MET A 1 131 ? -11.194 -8.841 9.354 1.00 89.69 131 MET A N 1
ATOM 934 C CA . MET A 1 131 ? -10.107 -7.986 8.890 1.00 89.69 131 MET A CA 1
ATOM 935 C C . MET A 1 131 ? -8.800 -8.430 9.536 1.00 89.69 131 MET A C 1
ATOM 937 O O . MET A 1 131 ? -8.736 -8.614 10.748 1.00 89.69 131 MET A O 1
ATOM 941 N N . TYR A 1 132 ? -7.747 -8.519 8.737 1.00 90.50 132 TYR A N 1
ATOM 942 C CA . TYR A 1 132 ? -6.380 -8.759 9.167 1.00 90.50 132 TYR A CA 1
ATOM 943 C C . TYR A 1 132 ? -5.559 -7.498 8.927 1.00 90.50 132 TYR A C 1
ATOM 945 O O . TYR A 1 132 ? -5.593 -6.933 7.834 1.00 90.50 132 TYR A O 1
ATOM 953 N N . LEU A 1 133 ? -4.812 -7.066 9.939 1.00 90.12 133 LEU A N 1
ATOM 954 C CA . LEU A 1 133 ? -3.929 -5.906 9.866 1.00 90.12 133 LEU A CA 1
ATOM 955 C C . LEU A 1 133 ? -2.502 -6.324 10.199 1.00 90.12 133 LEU A C 1
ATOM 957 O O . LEU A 1 133 ? -2.251 -6.897 11.262 1.00 90.12 133 LEU A O 1
ATOM 961 N N . SER A 1 134 ? -1.576 -6.013 9.295 1.00 89.00 134 SER A N 1
ATOM 962 C CA . SER A 1 134 ? -0.146 -6.229 9.498 1.00 89.00 134 SER A CA 1
ATOM 963 C C . SER A 1 134 ? 0.476 -4.998 10.147 1.00 89.00 134 SER A C 1
ATOM 965 O O . SER A 1 134 ? 0.450 -3.919 9.557 1.00 89.00 134 SER A O 1
ATOM 967 N N . ASP A 1 135 ? 1.067 -5.157 11.329 1.00 88.75 135 ASP A N 1
ATOM 968 C CA . ASP A 1 135 ? 1.771 -4.075 12.013 1.00 88.75 135 ASP A CA 1
ATOM 969 C C . ASP A 1 135 ? 3.202 -3.924 11.472 1.00 88.75 135 ASP A C 1
ATOM 971 O O . ASP A 1 135 ? 3.970 -4.891 11.402 1.00 88.75 135 ASP A O 1
ATOM 975 N N . ASN A 1 136 ? 3.562 -2.706 11.070 1.00 85.69 136 ASN A N 1
ATOM 976 C CA . ASN A 1 136 ? 4.920 -2.381 10.649 1.00 85.69 136 ASN A CA 1
ATOM 977 C C . ASN A 1 136 ? 5.845 -2.101 11.833 1.00 85.69 136 ASN A C 1
ATOM 979 O O . ASN A 1 136 ? 7.057 -2.255 11.692 1.00 85.69 136 ASN A O 1
ATOM 983 N N . ASP A 1 137 ? 5.304 -1.703 12.984 1.00 83.75 137 ASP A N 1
ATOM 984 C CA . ASP A 1 137 ? 6.117 -1.573 14.188 1.00 83.75 137 ASP A CA 1
ATOM 985 C C . ASP A 1 137 ? 6.405 -2.957 14.775 1.00 83.75 137 ASP A C 1
ATOM 987 O O . ASP A 1 137 ? 5.552 -3.849 14.786 1.00 83.75 137 ASP A O 1
ATOM 991 N N . ASN A 1 138 ? 7.626 -3.137 15.284 1.00 81.69 138 ASN A N 1
ATOM 992 C CA . ASN A 1 138 ? 7.944 -4.324 16.068 1.00 81.69 138 ASN A CA 1
ATOM 993 C C . ASN A 1 138 ? 7.498 -4.163 17.517 1.00 81.69 138 ASN A C 1
ATOM 995 O O . ASN A 1 138 ? 7.437 -3.061 18.068 1.00 81.69 138 ASN A O 1
ATOM 999 N N . VAL A 1 139 ? 7.309 -5.306 18.167 1.00 80.12 139 VAL A N 1
ATOM 1000 C CA . VAL A 1 139 ? 7.170 -5.358 19.616 1.00 80.12 139 VAL A CA 1
ATOM 1001 C C . VAL A 1 139 ? 8.546 -5.358 20.268 1.00 80.12 139 VAL A C 1
ATOM 1003 O O . VAL A 1 139 ? 9.371 -6.233 20.026 1.00 80.12 139 VAL A O 1
ATOM 1006 N N . SER A 1 140 ? 8.787 -4.380 21.138 1.00 76.50 140 SER A N 1
ATOM 1007 C CA . SER A 1 140 ? 10.112 -4.101 21.705 1.00 76.50 140 SER A CA 1
ATOM 1008 C C . SER A 1 140 ? 10.723 -5.256 22.505 1.00 76.50 140 SER A C 1
ATOM 1010 O O . SER A 1 140 ? 11.945 -5.373 22.561 1.00 76.50 140 SER A O 1
ATOM 1012 N N . SER A 1 141 ? 9.901 -6.114 23.115 1.00 78.38 141 SER A N 1
ATOM 1013 C CA . SER A 1 141 ? 10.369 -7.216 23.964 1.00 78.38 141 SER A CA 1
ATOM 1014 C C . SER A 1 141 ? 10.904 -8.422 23.190 1.00 78.38 141 SER A C 1
ATOM 1016 O O . SER A 1 141 ? 11.709 -9.173 23.734 1.00 78.38 141 SER A O 1
ATOM 1018 N N . ASP A 1 142 ? 10.467 -8.624 21.946 1.00 82.38 142 ASP A N 1
ATOM 1019 C CA . ASP A 1 142 ? 10.836 -9.791 21.135 1.00 82.38 142 ASP A CA 1
ATOM 1020 C C . ASP A 1 142 ? 11.215 -9.450 19.684 1.00 82.38 142 ASP A C 1
ATOM 1022 O O . ASP A 1 142 ? 11.501 -10.348 18.892 1.00 82.38 142 ASP A O 1
ATOM 1026 N N . LEU A 1 143 ? 11.227 -8.157 19.347 1.00 85.75 143 LEU A N 1
ATOM 1027 C CA . LEU A 1 143 ? 11.552 -7.583 18.042 1.00 85.75 143 LEU A CA 1
ATOM 1028 C C . LEU A 1 143 ? 10.704 -8.146 16.886 1.00 85.75 143 LEU A C 1
ATOM 1030 O O . LEU A 1 143 ? 11.086 -8.015 15.722 1.00 85.75 143 LEU A O 1
ATOM 1034 N N . SER A 1 144 ? 9.564 -8.774 17.195 1.00 88.44 144 SER A N 1
ATOM 1035 C CA . SER A 1 144 ? 8.693 -9.427 16.214 1.00 88.44 144 SER A CA 1
ATOM 1036 C C . SER A 1 144 ? 7.770 -8.441 15.510 1.00 88.44 144 SER A C 1
ATOM 1038 O O . SER A 1 144 ? 7.331 -7.462 16.113 1.00 88.44 144 SER A O 1
ATOM 1040 N N . ALA A 1 145 ? 7.433 -8.743 14.256 1.00 90.12 145 ALA A N 1
ATOM 1041 C CA . ALA A 1 145 ? 6.292 -8.138 13.574 1.00 90.12 145 ALA A CA 1
ATOM 1042 C C . ALA A 1 145 ? 5.061 -9.035 13.739 1.00 90.12 145 ALA A C 1
ATOM 1044 O O . ALA A 1 145 ? 5.185 -10.252 13.926 1.00 90.12 145 ALA A O 1
ATOM 1045 N N . ARG A 1 146 ? 3.865 -8.446 13.696 1.00 92.31 146 ARG A N 1
ATOM 1046 C CA . ARG A 1 146 ? 2.628 -9.150 14.047 1.00 92.31 146 ARG A CA 1
ATOM 1047 C C . ARG A 1 146 ? 1.498 -8.823 13.084 1.00 92.31 146 ARG A C 1
ATOM 1049 O O . ARG A 1 146 ? 1.363 -7.687 12.643 1.00 92.31 146 ARG A O 1
ATOM 1056 N N . ILE A 1 147 ? 0.664 -9.822 12.816 1.00 93.44 147 ILE A N 1
ATOM 1057 C CA . ILE A 1 147 ? -0.636 -9.653 12.167 1.00 93.44 147 ILE A CA 1
ATOM 1058 C C . ILE A 1 147 ? -1.705 -9.898 13.224 1.00 93.44 147 ILE A C 1
ATOM 1060 O O . ILE A 1 147 ? -1.646 -10.901 13.936 1.00 93.44 147 ILE A O 1
ATOM 1064 N N . TYR A 1 148 ? -2.685 -9.008 13.319 1.00 92.94 148 TYR A N 1
ATOM 1065 C CA . TYR A 1 148 ? -3.837 -9.158 14.208 1.00 92.94 148 TYR A CA 1
ATOM 1066 C C . TYR A 1 148 ? -5.119 -9.282 13.391 1.00 92.94 148 TYR A C 1
ATOM 1068 O O . TYR A 1 148 ? -5.175 -8.806 12.258 1.00 92.94 148 TYR A O 1
ATOM 1076 N N . SER A 1 149 ? -6.137 -9.924 13.968 1.00 91.88 149 SER A N 1
ATOM 1077 C CA . SER A 1 149 ? -7.439 -10.109 13.326 1.00 91.88 149 SER A CA 1
ATOM 1078 C C . SER A 1 149 ? -8.563 -9.455 14.128 1.00 91.88 149 SER A C 1
ATOM 1080 O O . SER A 1 149 ? -8.520 -9.422 15.362 1.00 91.88 149 SER A O 1
ATOM 1082 N N . TYR A 1 150 ? -9.560 -8.950 13.411 1.00 90.81 150 TYR A N 1
ATOM 1083 C CA . TYR A 1 150 ? -10.677 -8.180 13.943 1.00 90.81 150 TYR A CA 1
ATOM 1084 C C . TYR A 1 150 ? -11.988 -8.697 13.353 1.00 90.81 150 TYR A C 1
ATOM 1086 O O . TYR A 1 150 ? -12.098 -8.823 12.131 1.00 90.81 150 TYR A O 1
ATOM 1094 N N . ASP A 1 151 ? -12.972 -8.985 14.201 1.00 90.25 151 ASP A N 1
ATOM 1095 C CA . ASP A 1 151 ? -14.341 -9.284 13.789 1.00 90.25 151 ASP A CA 1
ATOM 1096 C C . ASP A 1 151 ? -15.071 -7.994 13.417 1.00 90.25 151 ASP A C 1
ATOM 1098 O O . ASP A 1 151 ? -15.189 -7.056 14.199 1.00 90.25 151 ASP A O 1
ATOM 1102 N N . MET A 1 152 ? -15.570 -7.954 12.192 1.00 87.81 152 MET A N 1
ATOM 1103 C CA . MET A 1 152 ? -16.302 -6.837 11.607 1.00 87.81 152 MET A CA 1
ATOM 1104 C C . MET A 1 152 ? -17.817 -7.089 11.607 1.00 87.81 152 MET A C 1
ATOM 1106 O O . MET A 1 152 ? -18.573 -6.310 11.020 1.00 87.81 152 MET A O 1
ATOM 1110 N N . THR A 1 153 ? -18.282 -8.193 12.201 1.00 87.06 153 THR A N 1
ATOM 1111 C CA . THR A 1 153 ? -19.699 -8.565 12.233 1.00 87.06 153 THR A CA 1
ATOM 1112 C C . THR A 1 153 ? -20.522 -7.451 12.869 1.00 87.06 153 THR A C 1
ATOM 1114 O O . THR A 1 153 ? -20.232 -6.985 13.966 1.00 87.06 153 THR A O 1
ATOM 1117 N N . GLY A 1 154 ? -21.557 -7.002 12.155 1.00 86.19 154 GLY A N 1
ATOM 1118 C CA . GLY A 1 154 ? -22.420 -5.917 12.623 1.00 86.19 154 GLY A CA 1
ATOM 1119 C C . GLY A 1 154 ? -21.703 -4.576 12.808 1.00 86.19 154 GLY A C 1
ATOM 1120 O O . GLY A 1 154 ? -22.157 -3.787 13.626 1.00 86.19 154 GLY A O 1
ATOM 1121 N N . ASP A 1 155 ? -20.605 -4.336 12.078 1.00 87.25 155 ASP A N 1
ATOM 1122 C CA . ASP A 1 155 ? -19.733 -3.165 12.239 1.00 87.25 155 ASP A CA 1
ATOM 1123 C C . ASP A 1 155 ? -19.096 -3.054 13.643 1.00 87.25 155 ASP A C 1
ATOM 1125 O O . ASP A 1 155 ? -18.814 -1.953 14.095 1.00 87.25 155 ASP A O 1
ATOM 1129 N N . ALA A 1 156 ? -18.845 -4.173 14.339 1.00 87.38 156 ALA A N 1
ATOM 1130 C CA . ALA A 1 156 ? -18.244 -4.152 15.680 1.00 87.38 156 ALA A CA 1
ATOM 1131 C C . ALA A 1 156 ? -16.739 -3.817 15.685 1.00 87.38 156 ALA A C 1
ATOM 1133 O O . ALA A 1 156 ? -16.260 -3.138 16.588 1.00 87.38 156 ALA A O 1
ATOM 1134 N N . PHE A 1 157 ? -15.983 -4.303 14.694 1.00 89.56 157 PHE A N 1
ATOM 1135 C CA . PHE A 1 157 ? -14.521 -4.143 14.579 1.00 89.56 157 PHE A CA 1
ATOM 1136 C C . PHE A 1 157 ? -13.741 -4.509 15.855 1.00 89.56 157 PHE A C 1
ATOM 1138 O O . PHE A 1 157 ? -12.737 -3.881 16.204 1.00 89.56 157 PHE A O 1
ATOM 1145 N N . THR A 1 158 ? -14.202 -5.541 16.553 1.00 89.50 158 THR A N 1
ATOM 1146 C CA . THR A 1 158 ? -13.617 -6.023 17.803 1.00 89.50 158 THR A CA 1
ATOM 1147 C C . THR A 1 158 ? -12.410 -6.902 17.516 1.00 89.50 158 THR A C 1
ATOM 1149 O O . THR A 1 158 ? -12.435 -7.762 16.640 1.00 89.50 158 THR A O 1
ATOM 1152 N N . GLN A 1 159 ? -11.318 -6.716 18.256 1.00 87.88 159 GLN A N 1
ATOM 1153 C CA . GLN A 1 159 ? -10.169 -7.614 18.136 1.00 87.88 159 GLN A CA 1
ATOM 1154 C C . GLN A 1 159 ? -10.563 -9.023 18.609 1.00 87.88 159 GLN A C 1
ATOM 1156 O O . GLN A 1 159 ? -11.099 -9.175 19.707 1.00 87.88 159 GLN A O 1
ATOM 1161 N N . ASN A 1 160 ? -10.299 -10.051 17.797 1.00 79.44 160 ASN A N 1
ATOM 1162 C CA . ASN A 1 160 ? -10.740 -11.417 18.095 1.00 79.44 160 ASN A CA 1
ATOM 1163 C C . ASN A 1 160 ? -10.097 -11.988 19.382 1.00 79.44 160 ASN A C 1
ATOM 1165 O O . ASN A 1 160 ? -8.898 -11.833 19.622 1.00 79.44 160 ASN A O 1
ATOM 1169 N N . GLU A 1 161 ? -10.930 -12.662 20.190 1.00 55.16 161 GLU A N 1
ATOM 1170 C CA . GLU A 1 161 ? -10.870 -12.928 21.647 1.00 55.16 161 GLU A CA 1
ATOM 1171 C C . GLU A 1 161 ? -9.691 -13.737 22.254 1.00 55.16 161 GLU A C 1
ATOM 1173 O O . GLU A 1 161 ? -9.783 -14.184 23.397 1.00 55.16 161 GLU A O 1
ATOM 1178 N N . LEU A 1 162 ? -8.519 -13.857 21.630 1.00 50.09 162 LEU A N 1
ATOM 1179 C CA . LEU A 1 162 ? -7.308 -14.217 22.398 1.00 50.09 162 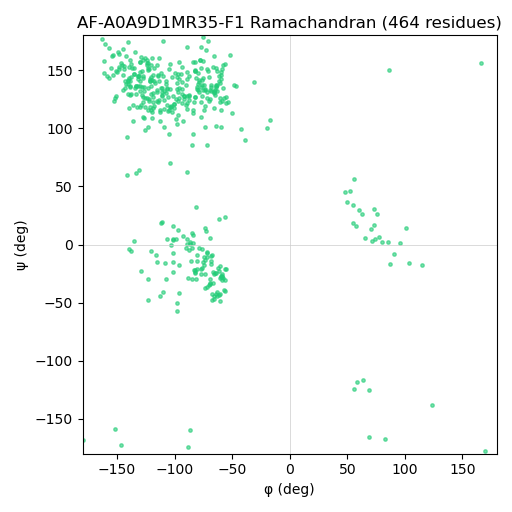LEU A CA 1
ATOM 1180 C C . LEU A 1 162 ? -6.644 -12.936 22.909 1.00 50.09 162 LEU A C 1
ATOM 1182 O O . LEU A 1 162 ? -5.549 -12.605 22.480 1.00 50.09 162 LEU A O 1
ATOM 1186 N N . ALA A 1 163 ? -7.344 -12.180 23.761 1.00 47.25 163 ALA A N 1
ATOM 1187 C CA . ALA A 1 163 ? -7.032 -10.812 24.197 1.00 47.25 163 ALA A CA 1
ATOM 1188 C C . ALA A 1 163 ? -5.523 -10.533 24.425 1.00 47.25 163 ALA A C 1
ATOM 1190 O O . ALA A 1 163 ? -5.038 -10.701 25.542 1.00 47.25 163 ALA A O 1
ATOM 1191 N N . THR A 1 164 ? -4.827 -10.084 23.359 1.00 56.97 164 THR A N 1
ATOM 1192 C CA . THR A 1 164 ? -3.394 -9.700 23.169 1.00 56.97 164 THR A CA 1
ATOM 1193 C C . THR A 1 164 ? -2.550 -10.571 22.219 1.00 56.97 164 THR A C 1
ATOM 1195 O O . THR A 1 164 ? -1.501 -10.109 21.762 1.00 56.97 164 THR A O 1
ATOM 1198 N N . ALA A 1 165 ? -2.958 -11.794 21.871 1.00 78.44 165 ALA A N 1
ATOM 1199 C CA . ALA A 1 165 ? -2.178 -12.662 20.988 1.00 78.44 165 ALA A CA 1
ATOM 1200 C C . ALA A 1 165 ? -2.370 -12.283 19.504 1.00 78.44 165 ALA A C 1
ATOM 1202 O O . ALA A 1 165 ? -3.503 -12.088 19.059 1.00 78.44 165 ALA A O 1
ATOM 1203 N N . PRO A 1 166 ? -1.286 -12.181 18.716 1.00 89.88 166 PRO A N 1
ATOM 1204 C CA . PRO A 1 166 ? -1.401 -11.950 17.283 1.00 89.88 166 PRO A CA 1
ATOM 1205 C C . PRO A 1 166 ? -1.927 -13.199 16.564 1.00 89.88 166 PRO A C 1
ATOM 1207 O O . PRO A 1 166 ? -1.651 -14.322 16.984 1.00 89.88 166 PRO A O 1
ATOM 1210 N N . PHE A 1 167 ? -2.627 -12.999 15.446 1.00 92.62 167 PHE A N 1
ATOM 1211 C CA . PHE A 1 167 ? -2.995 -14.073 14.517 1.00 92.62 167 PHE A CA 1
ATOM 1212 C C . PHE A 1 167 ? -1.743 -14.754 13.948 1.00 92.62 167 PHE A C 1
ATOM 1214 O O . PHE A 1 167 ? -1.669 -15.976 13.875 1.00 92.62 167 PHE A O 1
ATOM 1221 N N . TYR A 1 168 ? -0.736 -13.953 13.594 1.00 94.06 168 TYR A N 1
ATOM 1222 C CA . TYR A 1 168 ? 0.562 -14.440 13.144 1.00 94.06 168 TYR A CA 1
ATOM 1223 C C . TYR A 1 168 ? 1.695 -13.601 13.731 1.00 94.06 168 TYR A C 1
ATOM 1225 O O . TYR A 1 168 ? 1.582 -12.378 13.854 1.00 94.06 168 TYR A O 1
ATOM 1233 N N . LYS A 1 169 ? 2.806 -14.260 14.067 1.00 93.50 169 LYS A N 1
ATOM 1234 C CA . LYS A 1 169 ? 4.012 -13.635 14.609 1.00 93.50 169 LYS A CA 1
ATOM 1235 C C . LYS A 1 169 ? 5.208 -13.968 13.724 1.00 93.50 169 LYS A C 1
ATOM 1237 O O . LYS A 1 169 ? 5.646 -15.114 13.685 1.00 93.50 169 LYS A O 1
ATOM 1242 N N . PHE A 1 170 ? 5.780 -12.944 13.104 1.00 92.44 170 PHE A N 1
ATOM 1243 C CA . PHE A 1 170 ? 7.044 -13.051 12.392 1.00 92.44 170 PHE A CA 1
ATOM 1244 C C . PHE A 1 170 ? 8.207 -12.769 13.341 1.00 92.44 170 PHE A C 1
ATOM 1246 O O . PHE A 1 170 ? 8.299 -11.679 13.916 1.00 92.44 170 PHE A O 1
ATOM 1253 N N . VAL A 1 171 ? 9.119 -13.731 13.486 1.00 90.06 171 VAL A N 1
ATOM 1254 C CA . VAL A 1 171 ? 10.342 -13.552 14.272 1.00 90.06 171 VAL A CA 1
ATOM 1255 C C . VAL A 1 171 ? 11.524 -13.388 13.309 1.00 90.06 171 VAL A C 1
ATOM 1257 O O . VAL A 1 171 ? 11.848 -14.323 12.582 1.00 90.06 171 VAL A O 1
ATOM 1260 N N . PRO A 1 172 ? 12.202 -12.225 13.291 1.00 85.81 172 PRO A N 1
ATOM 1261 C CA . PRO A 1 172 ? 13.251 -11.929 12.308 1.00 85.81 172 PRO A CA 1
ATOM 1262 C C . PRO A 1 172 ? 14.528 -12.782 12.454 1.00 85.81 172 PRO A C 1
ATOM 1264 O O . PRO A 1 172 ? 15.373 -12.756 11.559 1.00 85.81 172 PRO A O 1
ATOM 1267 N N . GLY A 1 173 ? 14.672 -13.564 13.528 1.00 77.38 173 GLY A N 1
ATOM 1268 C CA . GLY A 1 173 ? 15.778 -14.500 13.727 1.00 77.38 173 GLY A CA 1
ATOM 1269 C C . GLY A 1 173 ? 15.473 -15.559 14.789 1.00 77.38 173 GLY A C 1
ATOM 1270 O O . GLY A 1 173 ? 14.625 -15.361 15.652 1.00 77.38 173 GLY A O 1
ATOM 1271 N N . ASN A 1 174 ? 16.187 -16.685 14.735 1.00 68.19 174 ASN A N 1
ATOM 1272 C CA . ASN A 1 174 ? 15.907 -17.856 15.580 1.00 68.19 174 ASN A CA 1
ATOM 1273 C C . ASN A 1 174 ? 16.366 -17.702 17.044 1.00 68.19 174 ASN A C 1
ATOM 1275 O O . ASN A 1 174 ? 15.870 -18.420 17.907 1.00 68.19 174 ASN A O 1
ATOM 1279 N N . ASP A 1 175 ? 17.300 -16.785 17.327 1.00 69.56 175 ASP A N 1
ATOM 1280 C CA . ASP A 1 175 ? 17.821 -16.520 18.675 1.00 69.56 175 ASP A CA 1
ATOM 1281 C C . ASP A 1 175 ? 17.700 -15.024 19.025 1.00 69.56 175 ASP A C 1
ATOM 1283 O O . ASP A 1 175 ? 18.456 -14.209 18.490 1.00 69.56 175 ASP A O 1
ATOM 1287 N N . PRO A 1 176 ? 16.791 -14.637 19.937 1.00 63.50 176 PRO A N 1
ATOM 1288 C CA . PRO A 1 176 ? 16.624 -13.250 20.373 1.00 63.50 176 PRO A CA 1
ATOM 1289 C C . PRO A 1 176 ? 17.880 -12.616 20.989 1.00 63.50 176 PRO A C 1
ATOM 1291 O O . PRO A 1 176 ? 18.013 -11.396 20.964 1.00 63.50 176 PRO A O 1
ATOM 1294 N N . SER A 1 177 ? 18.796 -13.415 21.549 1.00 65.62 177 SER A N 1
ATOM 1295 C CA . SER A 1 177 ? 19.994 -12.921 22.242 1.00 65.62 177 SER A CA 1
ATOM 1296 C C . SER A 1 177 ? 21.135 -12.534 21.297 1.00 65.62 177 SER A C 1
ATOM 1298 O O . SER A 1 177 ? 21.994 -11.731 21.665 1.00 65.62 177 SER A O 1
ATOM 1300 N N . SER A 1 178 ? 21.126 -13.063 20.070 1.00 70.62 178 SER A N 1
ATOM 1301 C CA . SER A 1 178 ? 22.127 -12.780 19.037 1.00 70.62 178 SER A CA 1
ATOM 1302 C C . SER A 1 178 ? 21.538 -12.169 17.766 1.00 70.62 178 SER A C 1
ATOM 1304 O O . SER A 1 178 ? 22.290 -11.848 16.847 1.00 70.62 178 SER A O 1
ATOM 1306 N N . ASN A 1 179 ? 20.211 -12.052 17.668 1.00 72.75 179 ASN A N 1
ATOM 1307 C CA . ASN A 1 179 ? 19.538 -11.523 16.491 1.00 72.75 179 ASN A CA 1
ATOM 1308 C C . ASN A 1 179 ? 19.704 -9.994 16.413 1.00 72.75 179 ASN A C 1
ATOM 1310 O O . ASN A 1 179 ? 19.172 -9.276 17.261 1.00 72.75 179 ASN A O 1
ATOM 1314 N N . PRO A 1 180 ? 20.386 -9.467 15.380 1.00 77.00 180 PRO A N 1
ATOM 1315 C CA . PRO A 1 180 ? 20.540 -8.029 15.219 1.00 77.00 180 PRO A CA 1
ATOM 1316 C C . PRO A 1 180 ? 19.301 -7.369 14.596 1.00 77.00 180 PRO A C 1
ATOM 1318 O O . PRO A 1 180 ? 19.258 -6.143 14.514 1.00 77.00 180 PRO A O 1
ATOM 1321 N N . TYR A 1 181 ? 18.327 -8.146 14.108 1.00 86.12 181 TYR A N 1
ATOM 1322 C CA . TYR A 1 181 ? 17.214 -7.652 13.305 1.00 86.12 181 TYR A CA 1
ATOM 1323 C C . TYR A 1 181 ? 15.908 -7.512 14.086 1.00 86.12 181 TYR A C 1
ATOM 1325 O O . TYR A 1 181 ? 15.533 -8.353 14.900 1.00 86.12 181 TYR A O 1
ATOM 1333 N N . LYS A 1 182 ? 15.171 -6.469 13.727 1.00 86.81 182 LYS A N 1
ATOM 1334 C CA . LYS A 1 182 ? 13.770 -6.209 14.034 1.00 86.81 182 LYS A CA 1
ATOM 1335 C C . LYS A 1 182 ? 12.906 -6.596 12.838 1.00 86.81 182 LYS A C 1
ATOM 1337 O O . LYS A 1 182 ? 13.349 -6.483 11.692 1.00 86.81 182 LYS A O 1
ATOM 1342 N N . GLY A 1 183 ? 11.692 -7.059 13.113 1.00 88.19 183 GLY A N 1
ATOM 1343 C CA . GLY A 1 183 ? 10.677 -7.349 12.111 1.00 88.19 183 GLY A CA 1
ATOM 1344 C C . GLY A 1 183 ? 9.845 -6.108 11.801 1.00 88.19 183 GLY A C 1
ATOM 1345 O O . GLY A 1 183 ? 9.554 -5.327 12.698 1.00 88.19 183 GLY A O 1
ATOM 1346 N N . ALA A 1 184 ? 9.419 -5.941 10.555 1.00 86.88 184 ALA A N 1
ATOM 1347 C CA . ALA A 1 184 ? 8.366 -4.989 10.195 1.00 86.88 184 ALA A CA 1
ATOM 1348 C C . ALA A 1 184 ? 7.444 -5.622 9.160 1.00 86.88 184 ALA A C 1
ATOM 1350 O O . ALA A 1 184 ? 7.936 -6.119 8.150 1.00 86.88 184 ALA A O 1
ATOM 1351 N N . GLY A 1 185 ? 6.133 -5.608 9.391 1.00 88.62 185 GLY A N 1
ATOM 1352 C CA . GLY A 1 185 ? 5.150 -6.017 8.393 1.00 88.62 185 GLY A CA 1
ATOM 1353 C C . GLY A 1 185 ? 4.976 -4.951 7.313 1.00 88.62 185 GLY A C 1
ATOM 1354 O O . GLY A 1 185 ? 4.864 -3.767 7.618 1.00 88.62 185 GLY A O 1
ATOM 1355 N N . THR A 1 186 ? 4.983 -5.350 6.044 1.00 85.00 186 THR A N 1
ATOM 1356 C CA . THR A 1 186 ? 5.088 -4.405 4.919 1.00 85.00 186 THR A CA 1
ATOM 1357 C C . THR A 1 186 ? 4.036 -4.577 3.844 1.00 85.00 186 THR A C 1
ATOM 1359 O O . THR A 1 186 ? 3.765 -3.627 3.117 1.00 85.00 186 THR A O 1
ATOM 1362 N N . GLY A 1 187 ? 3.448 -5.761 3.744 1.00 86.12 187 GLY A N 1
ATOM 1363 C CA . GLY A 1 187 ? 2.473 -6.112 2.729 1.00 86.12 187 GLY A CA 1
ATOM 1364 C C . GLY A 1 187 ? 1.571 -7.208 3.260 1.00 86.12 187 GLY A C 1
ATOM 1365 O O . GLY A 1 187 ? 2.001 -8.039 4.060 1.00 86.12 187 GLY A O 1
ATOM 1366 N N . LEU A 1 188 ? 0.308 -7.161 2.855 1.00 87.12 188 LEU A N 1
ATOM 1367 C CA . LEU A 1 188 ? -0.688 -8.146 3.240 1.00 87.12 188 LEU A CA 1
ATOM 1368 C C . LEU A 1 188 ? -1.737 -8.224 2.140 1.00 87.12 188 LEU A C 1
ATOM 1370 O O . LEU A 1 188 ? -2.292 -7.194 1.768 1.00 87.12 188 LEU A O 1
ATOM 1374 N N . GLU A 1 189 ? -1.989 -9.427 1.642 1.00 87.19 189 GLU A N 1
ATOM 1375 C CA . GLU A 1 189 ? -2.932 -9.683 0.558 1.00 87.19 189 GLU A CA 1
ATOM 1376 C C . GLU A 1 189 ? -3.578 -11.068 0.727 1.00 87.19 189 GLU A C 1
ATOM 1378 O O . GLU A 1 189 ? -3.081 -11.893 1.497 1.00 87.19 189 GLU A O 1
ATOM 1383 N N . LEU A 1 190 ? -4.689 -11.331 0.033 1.00 85.75 190 LEU A N 1
ATOM 1384 C CA . LEU A 1 190 ? -5.353 -12.640 0.050 1.00 85.75 190 LEU A CA 1
ATOM 1385 C C . LEU A 1 190 ? -4.986 -13.503 -1.157 1.00 85.75 190 LEU A C 1
ATOM 1387 O O . LEU A 1 190 ? -4.891 -13.021 -2.286 1.00 85.75 190 LEU A O 1
ATOM 1391 N N . TYR A 1 191 ? -4.874 -14.805 -0.914 1.00 87.44 191 TYR A N 1
ATOM 1392 C CA . TYR A 1 191 ? -4.776 -15.832 -1.944 1.00 87.44 191 TYR A CA 1
ATOM 1393 C C . TYR A 1 191 ? -5.720 -16.990 -1.618 1.00 87.44 191 TYR A C 1
ATOM 1395 O O . TYR A 1 191 ? -5.782 -17.435 -0.477 1.00 87.44 191 TYR A O 1
ATOM 1403 N N . ASN A 1 192 ? -6.439 -17.484 -2.622 1.00 86.12 192 ASN A N 1
ATOM 1404 C CA . ASN A 1 192 ? -7.258 -18.687 -2.528 1.00 86.12 192 ASN A CA 1
ATOM 1405 C C . ASN A 1 192 ? -6.767 -19.668 -3.598 1.00 86.12 192 ASN A C 1
ATOM 1407 O O . ASN A 1 192 ? -6.729 -19.327 -4.784 1.00 86.12 192 ASN A O 1
ATOM 1411 N N . ASP A 1 193 ? -6.384 -20.875 -3.193 1.00 84.56 193 ASP A N 1
ATOM 1412 C CA . ASP A 1 193 ? -5.865 -21.893 -4.117 1.00 84.56 193 ASP A CA 1
ATOM 1413 C C . ASP A 1 193 ? -6.975 -22.744 -4.772 1.00 84.56 193 ASP A C 1
ATOM 1415 O O . ASP A 1 193 ? -6.707 -23.611 -5.606 1.00 84.56 193 ASP A O 1
ATOM 1419 N N . GLY A 1 194 ? -8.236 -22.461 -4.439 1.00 84.31 194 GLY A N 1
ATOM 1420 C CA . GLY A 1 194 ? -9.436 -23.207 -4.814 1.00 84.31 194 GLY A CA 1
ATOM 1421 C C . GLY A 1 194 ? -10.004 -24.070 -3.683 1.00 84.31 194 GLY A C 1
ATOM 1422 O O . GLY A 1 194 ? -11.159 -24.488 -3.776 1.00 84.31 194 GLY A O 1
ATOM 1423 N N . THR A 1 195 ? -9.227 -24.325 -2.628 1.00 86.88 195 THR A N 1
ATOM 1424 C CA . THR A 1 195 ? -9.616 -25.147 -1.470 1.00 86.88 195 THR A CA 1
ATOM 1425 C C . THR A 1 195 ? -9.498 -24.372 -0.166 1.00 86.88 195 THR A C 1
ATOM 1427 O O . THR A 1 195 ? -10.426 -24.389 0.641 1.00 86.88 195 THR A O 1
ATOM 1430 N N . ASP A 1 196 ? -8.375 -23.691 0.028 1.00 89.31 196 ASP A N 1
ATOM 1431 C CA . ASP A 1 196 ? -8.016 -22.999 1.255 1.00 89.31 196 ASP A CA 1
ATOM 1432 C C . ASP A 1 196 ? -7.760 -21.508 0.990 1.00 89.31 196 ASP A C 1
ATOM 1434 O O . ASP A 1 196 ? -7.318 -21.102 -0.090 1.00 89.31 196 ASP A O 1
ATOM 1438 N N . ASP A 1 197 ? -8.024 -20.691 2.011 1.00 88.81 197 ASP A N 1
ATOM 1439 C CA . ASP A 1 197 ? -7.712 -19.265 2.016 1.00 88.81 197 ASP A CA 1
ATOM 1440 C C . ASP A 1 197 ? -6.400 -18.996 2.760 1.00 88.81 197 ASP A C 1
ATOM 1442 O O . ASP A 1 197 ? -6.136 -19.548 3.836 1.00 88.81 197 ASP A O 1
ATOM 1446 N N . TYR A 1 198 ? -5.594 -18.098 2.205 1.00 91.69 198 TYR A N 1
ATOM 1447 C CA . TYR A 1 198 ? -4.274 -17.740 2.696 1.00 91.69 198 TYR A CA 1
ATOM 1448 C C . TYR A 1 198 ? -4.112 -16.224 2.798 1.00 91.69 198 TYR A C 1
ATOM 1450 O O . TYR A 1 198 ? -4.576 -15.471 1.939 1.00 91.69 198 TYR A O 1
ATOM 1458 N N . LEU A 1 199 ? -3.371 -15.784 3.813 1.00 92.62 199 LEU A N 1
ATOM 1459 C CA . LEU A 1 199 ? -2.730 -14.474 3.813 1.00 92.62 199 LEU A CA 1
ATOM 1460 C C . LEU A 1 199 ? -1.360 -14.599 3.148 1.00 92.62 199 LEU A C 1
ATOM 1462 O O . LEU A 1 199 ? -0.548 -15.430 3.553 1.00 92.62 199 LEU A O 1
ATOM 1466 N N . ILE A 1 200 ? -1.091 -13.739 2.174 1.00 93.25 200 ILE A N 1
ATOM 1467 C CA . ILE A 1 200 ? 0.241 -13.515 1.622 1.00 93.25 200 ILE A CA 1
ATOM 1468 C C . ILE A 1 200 ? 0.792 -12.261 2.288 1.00 93.25 200 ILE A C 1
ATOM 1470 O O . ILE A 1 200 ? 0.318 -11.152 2.039 1.00 93.25 200 ILE A O 1
ATOM 1474 N N . ALA A 1 201 ? 1.763 -12.442 3.174 1.00 93.50 201 ALA A N 1
ATOM 1475 C CA . ALA A 1 201 ? 2.347 -11.374 3.969 1.00 93.50 201 ALA A CA 1
ATOM 1476 C C . ALA A 1 201 ? 3.813 -11.165 3.600 1.00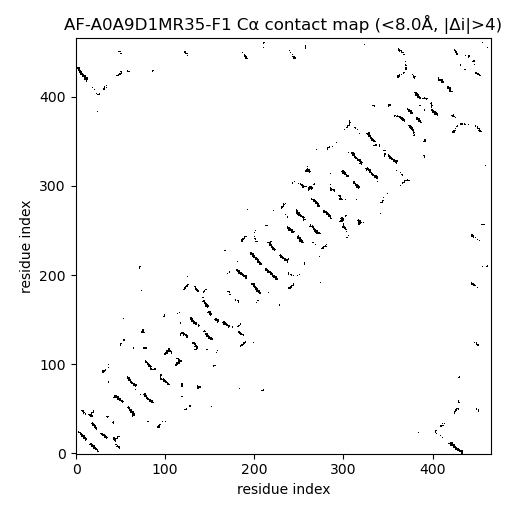 93.50 201 ALA A C 1
ATOM 1478 O O . ALA A 1 201 ? 4.531 -12.126 3.335 1.00 93.50 201 ALA A O 1
ATOM 1479 N N . THR A 1 202 ? 4.279 -9.919 3.631 1.00 92.50 202 THR A N 1
ATOM 1480 C CA . THR A 1 202 ? 5.707 -9.609 3.507 1.00 92.50 202 THR A CA 1
ATOM 1481 C C . THR A 1 202 ? 6.229 -8.946 4.770 1.00 92.50 202 THR A C 1
ATOM 1483 O O . THR A 1 202 ? 5.567 -8.088 5.363 1.00 92.50 202 THR A O 1
ATOM 1486 N N . PHE A 1 203 ? 7.432 -9.341 5.175 1.00 91.44 203 PHE A N 1
ATOM 1487 C CA . PHE A 1 203 ? 8.107 -8.833 6.358 1.00 91.44 203 PHE A CA 1
ATOM 1488 C C . PHE A 1 203 ? 9.531 -8.413 6.034 1.00 91.44 203 PHE A C 1
ATOM 1490 O O . PHE A 1 203 ? 10.283 -9.137 5.388 1.00 91.44 203 PHE A O 1
ATOM 1497 N N . ASN A 1 204 ? 9.938 -7.266 6.557 1.00 87.94 204 ASN A N 1
ATOM 1498 C CA . ASN A 1 204 ? 11.324 -6.839 6.530 1.00 87.94 204 ASN A CA 1
ATOM 1499 C C . ASN A 1 204 ? 12.078 -7.334 7.755 1.00 87.94 204 ASN A C 1
ATOM 1501 O O . ASN A 1 204 ? 11.551 -7.343 8.870 1.00 87.94 204 ASN A O 1
ATOM 1505 N N . ARG A 1 205 ? 13.368 -7.591 7.550 1.00 87.44 205 ARG A N 1
ATOM 1506 C CA . ARG A 1 205 ? 14.378 -7.606 8.606 1.00 87.44 205 ARG A CA 1
ATOM 1507 C C . ARG A 1 205 ? 15.156 -6.308 8.546 1.00 87.44 205 ARG A C 1
ATOM 1509 O O . ARG A 1 205 ? 15.681 -5.962 7.490 1.00 87.44 205 ARG A O 1
ATOM 1516 N N . TYR A 1 206 ? 15.271 -5.593 9.655 1.00 81.31 206 TYR A N 1
ATOM 1517 C CA . TYR A 1 206 ? 16.072 -4.373 9.685 1.00 81.31 206 TYR A CA 1
ATOM 1518 C C . TYR A 1 206 ? 16.766 -4.163 11.020 1.00 81.31 206 TYR A C 1
ATOM 1520 O O . TYR A 1 206 ? 16.312 -4.625 12.058 1.00 81.31 206 TYR A O 1
ATOM 1528 N N . ASN A 1 207 ? 17.866 -3.430 11.000 1.00 80.12 207 ASN A N 1
ATOM 1529 C CA . ASN A 1 207 ? 18.420 -2.800 12.187 1.00 80.12 207 ASN A CA 1
ATOM 1530 C C . ASN A 1 207 ? 18.558 -1.302 11.931 1.00 80.12 207 ASN A C 1
ATOM 1532 O O . ASN A 1 207 ? 18.557 -0.859 10.781 1.00 80.12 207 ASN A O 1
ATOM 1536 N N . ASN A 1 208 ? 18.621 -0.518 13.001 1.00 74.06 208 ASN A N 1
ATOM 1537 C CA . ASN A 1 208 ? 18.757 0.920 12.879 1.00 74.06 208 ASN A CA 1
ATOM 1538 C C . ASN A 1 208 ? 19.492 1.544 14.063 1.00 74.06 208 ASN A C 1
ATOM 1540 O O . ASN A 1 208 ? 19.355 1.092 15.200 1.00 74.06 208 ASN A O 1
ATOM 1544 N N . THR A 1 209 ? 20.202 2.632 13.769 1.00 68.75 209 THR A N 1
ATOM 1545 C CA . THR A 1 209 ? 20.727 3.587 14.751 1.00 68.75 209 THR A CA 1
ATOM 1546 C C . THR A 1 209 ? 20.112 4.942 14.424 1.00 68.75 209 THR A C 1
ATOM 1548 O O . THR A 1 209 ? 20.347 5.476 13.338 1.00 68.75 209 THR A O 1
ATOM 1551 N N . GLY A 1 210 ? 19.275 5.466 15.324 1.00 66.69 210 GLY A N 1
ATOM 1552 C CA . GLY A 1 210 ? 18.429 6.625 15.030 1.00 66.69 210 GLY A CA 1
ATOM 1553 C C . GLY A 1 210 ? 17.550 6.360 13.802 1.00 66.69 210 GLY A C 1
ATOM 1554 O O . GLY A 1 210 ? 16.837 5.351 13.739 1.00 66.69 210 GLY A O 1
ATOM 1555 N N . TRP A 1 211 ? 17.646 7.236 12.804 1.00 57.38 211 TRP A N 1
ATOM 1556 C CA . TRP A 1 211 ? 16.892 7.144 11.549 1.00 57.38 211 TRP A CA 1
ATOM 1557 C C . TRP A 1 211 ? 17.598 6.354 10.436 1.00 57.38 211 TRP A C 1
ATOM 1559 O O . TRP A 1 211 ? 17.010 6.147 9.380 1.00 57.38 211 TRP A O 1
ATOM 1569 N N . THR A 1 212 ? 18.830 5.877 10.646 1.00 63.97 212 THR A N 1
ATOM 1570 C CA . THR A 1 212 ? 19.579 5.128 9.620 1.00 63.97 212 THR A CA 1
ATOM 1571 C C . THR A 1 212 ? 19.267 3.637 9.685 1.00 63.97 212 THR A C 1
ATOM 1573 O O . THR A 1 212 ? 19.483 3.019 10.725 1.00 63.97 212 THR A O 1
ATOM 1576 N N . TYR A 1 213 ? 18.821 3.060 8.566 1.00 68.38 213 TYR A N 1
ATOM 1577 C CA . TYR A 1 213 ? 18.408 1.660 8.444 1.00 68.38 213 TYR A CA 1
ATOM 1578 C C . TYR A 1 213 ? 19.409 0.813 7.671 1.00 68.38 213 TYR A C 1
ATOM 1580 O O . TYR A 1 213 ? 19.833 1.204 6.586 1.00 68.38 213 TYR A O 1
ATOM 1588 N N . ASN A 1 214 ? 19.660 -0.401 8.159 1.00 75.25 214 ASN A N 1
ATOM 1589 C CA . ASN A 1 214 ? 20.198 -1.479 7.338 1.00 75.25 214 ASN A CA 1
ATOM 1590 C C . ASN A 1 214 ? 19.166 -2.596 7.245 1.00 75.25 214 ASN A C 1
ATOM 1592 O O . ASN A 1 214 ? 18.730 -3.139 8.263 1.00 75.25 214 ASN A O 1
ATOM 1596 N N . PHE A 1 215 ? 18.800 -2.950 6.021 1.00 78.12 215 PHE A N 1
ATOM 1597 C CA . PHE A 1 215 ? 17.853 -4.021 5.751 1.00 78.12 215 PHE A CA 1
ATOM 1598 C C . PHE A 1 215 ? 18.601 -5.337 5.521 1.00 78.12 215 PHE A C 1
ATOM 1600 O O . PHE A 1 215 ? 19.608 -5.377 4.816 1.00 78.12 215 PHE A O 1
ATOM 1607 N N . GLY A 1 216 ? 18.126 -6.402 6.165 1.00 78.25 216 GLY A N 1
ATOM 1608 C CA . GLY A 1 216 ? 18.469 -7.778 5.818 1.00 78.25 216 GLY A CA 1
ATOM 1609 C C . GLY A 1 216 ? 17.511 -8.331 4.754 1.00 78.25 216 GLY A C 1
ATOM 1610 O O . GLY A 1 216 ? 16.652 -7.595 4.263 1.00 78.25 216 GLY A O 1
ATOM 1611 N N . PRO A 1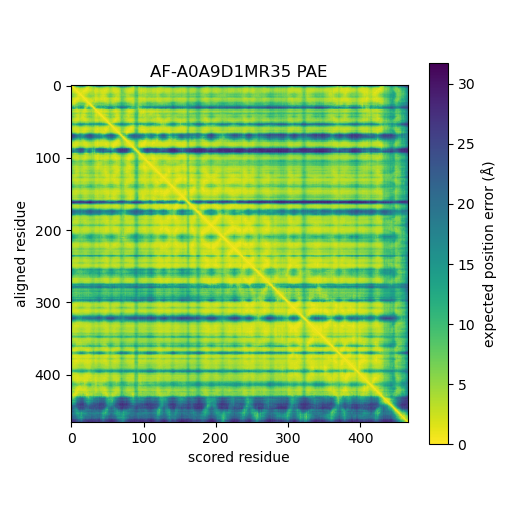 217 ? 17.620 -9.629 4.422 1.00 84.00 217 PRO A N 1
ATOM 1612 C CA . PRO A 1 217 ? 16.675 -10.295 3.531 1.00 84.00 217 PRO A CA 1
ATOM 1613 C C . PRO A 1 217 ? 15.250 -10.208 4.089 1.00 84.00 217 PRO A C 1
ATOM 1615 O O . PRO A 1 217 ? 14.995 -10.627 5.228 1.00 84.00 217 PRO A O 1
ATOM 1618 N N . SER A 1 218 ? 14.330 -9.657 3.299 1.00 88.62 218 SER A N 1
ATOM 1619 C CA . SER A 1 218 ? 12.903 -9.700 3.629 1.00 88.62 218 SER A CA 1
ATOM 1620 C C . SER A 1 218 ? 12.366 -11.116 3.455 1.00 88.62 218 SER A C 1
ATOM 1622 O O . SER A 1 218 ? 13.072 -12.024 3.017 1.00 88.62 218 SER A O 1
ATOM 1624 N N . GLU A 1 219 ? 11.110 -11.316 3.809 1.00 92.44 219 GLU A N 1
ATOM 1625 C CA . GLU A 1 219 ? 10.452 -12.610 3.720 1.00 92.44 219 GLU A CA 1
ATOM 1626 C C . GLU A 1 219 ? 9.040 -12.439 3.196 1.00 92.44 219 GLU A C 1
ATOM 1628 O O . GLU A 1 219 ? 8.335 -11.525 3.625 1.00 92.44 219 GLU A O 1
ATOM 1633 N N . LEU A 1 220 ? 8.643 -13.312 2.278 1.00 94.56 220 LEU A N 1
ATOM 1634 C CA . LEU A 1 220 ? 7.245 -13.541 1.959 1.00 94.56 220 LEU A CA 1
ATOM 1635 C C . LEU A 1 220 ? 6.796 -14.781 2.724 1.00 94.56 220 LEU A C 1
ATOM 1637 O O . LEU A 1 220 ? 7.500 -15.788 2.735 1.00 94.56 220 LEU A O 1
ATOM 1641 N N . VAL A 1 221 ? 5.636 -14.693 3.361 1.00 95.44 221 VAL A N 1
ATOM 1642 C CA . VAL A 1 221 ? 5.029 -15.779 4.124 1.00 95.44 221 VAL A CA 1
ATOM 1643 C C . VAL A 1 221 ? 3.620 -16.015 3.598 1.00 95.44 221 VAL A C 1
ATOM 1645 O O . VAL A 1 221 ? 2.799 -15.096 3.573 1.00 95.44 221 VAL A O 1
ATOM 1648 N N . LYS A 1 222 ? 3.332 -17.259 3.225 1.00 95.25 222 LYS A N 1
ATOM 1649 C CA . LYS A 1 222 ? 1.997 -17.751 2.890 1.00 95.25 222 LYS A CA 1
ATOM 1650 C C . LYS A 1 222 ? 1.409 -18.429 4.124 1.00 95.25 222 LYS A C 1
ATOM 1652 O O . LYS A 1 222 ? 1.903 -19.466 4.556 1.00 95.25 222 LYS A O 1
ATOM 1657 N N . ILE A 1 223 ? 0.374 -17.835 4.716 1.00 94.81 223 ILE A N 1
ATOM 1658 C CA . ILE A 1 223 ? -0.221 -18.259 5.993 1.00 94.81 223 ILE A CA 1
ATOM 1659 C C . ILE A 1 223 ? -1.631 -18.782 5.736 1.00 94.81 223 ILE A C 1
ATOM 1661 O O . ILE A 1 223 ? -2.504 -18.015 5.336 1.00 94.81 223 ILE A O 1
ATOM 1665 N N . LYS A 1 224 ? -1.876 -20.064 5.995 1.00 93.56 224 LYS A N 1
ATOM 1666 C CA . LYS A 1 224 ? -3.196 -20.685 5.872 1.00 93.56 224 LYS A CA 1
ATOM 1667 C C . LYS A 1 224 ? -4.131 -20.159 6.958 1.00 93.56 224 LYS A C 1
ATOM 1669 O O . LYS A 1 224 ? -3.829 -20.245 8.148 1.00 93.56 224 LYS A O 1
ATOM 1674 N N . ILE A 1 225 ? -5.284 -19.625 6.563 1.00 91.31 225 ILE A N 1
ATOM 1675 C CA . ILE A 1 225 ? -6.179 -18.913 7.483 1.00 91.31 225 ILE A CA 1
ATOM 1676 C C . ILE A 1 225 ? -6.852 -19.852 8.491 1.00 91.31 225 ILE A C 1
ATOM 1678 O O . ILE A 1 225 ? -7.050 -19.472 9.643 1.00 91.31 225 ILE A O 1
ATOM 1682 N N . SER A 1 226 ? -7.177 -21.082 8.089 1.00 90.75 226 SER A N 1
ATOM 1683 C CA . SER A 1 226 ? -7.950 -22.015 8.918 1.00 90.75 226 SER A CA 1
ATOM 1684 C C . SER A 1 226 ? -7.203 -22.540 10.146 1.00 90.75 226 SER A C 1
ATOM 1686 O O . SER A 1 226 ? -7.840 -22.899 11.133 1.00 90.75 226 SER A O 1
ATOM 1688 N N . ASP A 1 227 ? -5.874 -22.647 10.073 1.00 89.88 227 ASP A N 1
ATOM 1689 C CA . ASP A 1 227 ? -5.055 -23.282 11.114 1.00 89.88 227 ASP A CA 1
ATOM 1690 C C . ASP A 1 227 ? -3.748 -22.539 11.445 1.00 89.88 227 ASP A C 1
ATOM 1692 O O . ASP A 1 227 ? -3.057 -22.921 12.390 1.00 89.88 227 ASP A O 1
ATOM 1696 N N . GLY A 1 228 ? -3.408 -21.473 10.713 1.00 89.38 228 GLY A N 1
ATOM 1697 C CA . GLY A 1 228 ? -2.196 -20.679 10.927 1.00 89.38 228 GLY A CA 1
ATOM 1698 C C . GLY A 1 228 ? -0.898 -21.353 10.466 1.00 89.38 228 GLY A C 1
ATOM 1699 O O . GLY A 1 228 ? 0.186 -20.799 10.684 1.00 89.38 228 GLY A O 1
ATOM 1700 N N . SER A 1 229 ? -0.969 -22.531 9.833 1.00 93.06 229 SER A N 1
ATOM 1701 C CA . SER A 1 229 ? 0.199 -23.144 9.193 1.00 93.06 229 SER A CA 1
ATOM 1702 C C . SER A 1 229 ? 0.751 -22.219 8.109 1.00 93.06 229 SER A C 1
ATOM 1704 O O . SER A 1 229 ? 0.014 -21.446 7.496 1.00 93.06 229 SER A O 1
ATOM 1706 N N . ASN A 1 230 ? 2.067 -22.221 7.920 1.00 94.25 230 ASN A N 1
ATOM 1707 C CA . ASN A 1 230 ? 2.705 -21.282 7.010 1.00 94.25 230 ASN A CA 1
ATOM 1708 C C . ASN A 1 230 ? 3.949 -21.856 6.346 1.00 94.25 230 ASN A C 1
ATOM 1710 O O . ASN A 1 230 ? 4.638 -22.709 6.907 1.00 94.25 230 ASN A O 1
ATOM 1714 N N . GLU A 1 231 ? 4.217 -21.326 5.162 1.00 93.44 231 GLU A N 1
ATOM 1715 C CA . GLU A 1 231 ? 5.443 -21.510 4.399 1.00 93.44 231 GLU A CA 1
ATOM 1716 C C . GLU A 1 231 ? 6.034 -20.136 4.104 1.00 93.44 231 GLU A C 1
ATOM 1718 O O . GLU A 1 231 ? 5.317 -19.129 4.088 1.00 93.44 231 GLU A O 1
ATOM 1723 N N . SER A 1 232 ? 7.347 -20.077 3.909 1.00 92.44 232 SER A N 1
ATOM 1724 C CA . SER A 1 232 ? 8.010 -18.815 3.633 1.00 92.44 232 SER A CA 1
ATOM 1725 C C . SER A 1 232 ? 9.155 -18.941 2.647 1.00 92.44 232 SER A C 1
ATOM 1727 O O . SER A 1 232 ? 9.806 -19.982 2.520 1.00 92.44 232 SER A O 1
ATOM 1729 N N . VAL A 1 233 ? 9.412 -17.833 1.958 1.00 92.12 233 VAL A N 1
ATOM 1730 C CA . VAL A 1 233 ? 10.517 -17.683 1.021 1.00 92.12 233 VAL A CA 1
ATOM 1731 C C . VAL A 1 233 ? 11.288 -16.405 1.328 1.00 92.12 233 VAL A C 1
ATOM 1733 O O . VAL A 1 233 ? 10.725 -15.322 1.513 1.00 92.12 233 VAL A O 1
ATOM 1736 N N . SER A 1 234 ? 12.612 -16.533 1.382 1.00 91.00 234 SER A N 1
ATOM 1737 C CA . SER A 1 234 ? 13.507 -15.390 1.535 1.00 91.00 234 SER A CA 1
ATOM 1738 C C . SER A 1 234 ? 13.489 -14.528 0.276 1.00 91.00 234 SER A C 1
ATOM 1740 O O . SER A 1 234 ? 13.674 -15.019 -0.837 1.00 91.00 234 SER A O 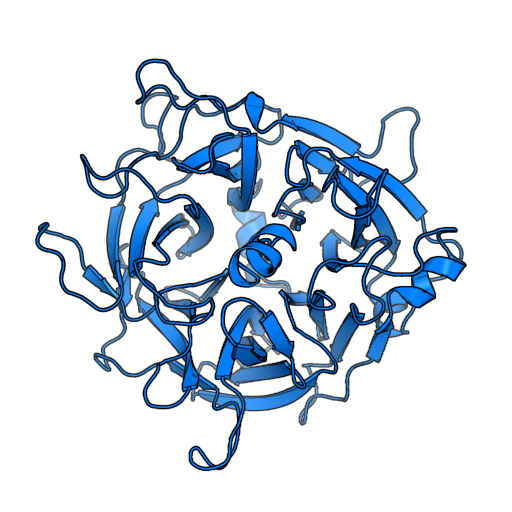1
ATOM 1742 N N . LEU A 1 235 ? 13.338 -13.228 0.482 1.00 88.62 235 LEU A N 1
ATOM 1743 C CA . LEU A 1 235 ? 13.390 -12.190 -0.535 1.00 88.62 235 LEU A CA 1
ATOM 1744 C C . LEU A 1 235 ? 14.724 -11.451 -0.446 1.00 88.62 235 LEU A C 1
ATOM 1746 O O . LEU A 1 235 ? 15.362 -11.399 0.609 1.00 88.62 235 LEU A O 1
ATOM 1750 N N . ASN A 1 236 ? 15.155 -10.846 -1.545 1.00 76.31 236 ASN A N 1
ATOM 1751 C CA . ASN A 1 236 ? 16.495 -10.273 -1.602 1.00 76.31 236 ASN A CA 1
ATOM 1752 C C . ASN A 1 236 ? 16.597 -8.872 -0.986 1.00 76.31 236 ASN A C 1
ATOM 1754 O O . ASN A 1 236 ? 17.694 -8.481 -0.591 1.00 76.31 236 ASN A O 1
ATOM 1758 N N . HIS A 1 237 ? 15.497 -8.113 -0.919 1.00 74.50 237 HIS A N 1
ATOM 1759 C CA . HIS A 1 237 ? 15.535 -6.678 -0.591 1.00 74.50 237 HIS A CA 1
ATOM 1760 C C . HIS A 1 237 ? 14.392 -6.232 0.309 1.00 74.50 237 HIS A C 1
ATOM 1762 O O . HIS A 1 237 ? 13.505 -7.010 0.634 1.00 74.50 237 HIS A O 1
ATOM 1768 N N . ASN A 1 238 ? 14.430 -4.969 0.736 1.00 81.50 238 ASN A N 1
ATOM 1769 C CA . ASN A 1 238 ? 13.439 -4.334 1.604 1.00 81.50 238 ASN A CA 1
ATOM 1770 C C . ASN A 1 238 ? 12.067 -4.258 0.916 1.00 81.50 238 ASN A C 1
ATOM 1772 O O . ASN A 1 238 ? 11.818 -3.389 0.079 1.00 81.50 238 ASN A O 1
ATOM 1776 N N . SER A 1 239 ? 11.182 -5.173 1.301 1.00 86.31 239 SER A N 1
ATOM 1777 C CA . SER A 1 239 ? 9.822 -5.238 0.788 1.00 86.31 239 SER A CA 1
ATOM 1778 C C . SER A 1 239 ? 9.020 -3.988 1.180 1.00 86.31 239 SER A C 1
ATOM 1780 O O . SER A 1 239 ? 9.046 -3.493 2.315 1.00 86.31 239 SER A O 1
ATOM 1782 N N . SER A 1 240 ? 8.284 -3.445 0.220 1.00 82.06 240 SER A N 1
ATOM 1783 C CA . SER A 1 240 ? 7.397 -2.296 0.416 1.00 82.06 240 SER A CA 1
ATOM 1784 C C . SER A 1 240 ? 5.921 -2.675 0.377 1.00 82.06 240 SER A C 1
ATOM 1786 O O . SER A 1 240 ? 5.112 -1.888 0.858 1.00 82.06 240 SER A O 1
ATOM 1788 N N . GLY A 1 241 ? 5.598 -3.866 -0.130 1.00 86.12 241 GLY A N 1
ATOM 1789 C CA . GLY A 1 241 ? 4.246 -4.381 -0.287 1.00 86.12 241 GLY A CA 1
ATOM 1790 C C . GLY A 1 241 ? 4.229 -5.656 -1.131 1.00 86.12 241 GLY A C 1
ATOM 1791 O O . GLY A 1 241 ? 5.272 -6.151 -1.563 1.00 86.12 241 GLY A O 1
ATOM 1792 N N . VAL A 1 242 ? 3.033 -6.185 -1.373 1.00 88.44 242 VAL A N 1
ATOM 1793 C CA . VAL A 1 242 ? 2.813 -7.369 -2.207 1.00 88.44 242 VAL A CA 1
ATOM 1794 C C . VAL A 1 242 ? 1.508 -7.224 -2.978 1.00 88.44 242 VAL A C 1
ATOM 1796 O O . VAL A 1 242 ? 0.560 -6.621 -2.483 1.00 88.44 242 VAL A O 1
ATOM 1799 N N . VAL A 1 243 ? 1.474 -7.762 -4.195 1.00 88.00 243 VAL A N 1
ATOM 1800 C CA . VAL A 1 243 ? 0.262 -7.907 -5.009 1.00 88.00 243 VAL A CA 1
ATOM 1801 C C . VAL A 1 243 ? 0.133 -9.354 -5.438 1.00 88.00 243 VAL A C 1
ATOM 1803 O O . VAL A 1 243 ? 1.092 -9.923 -5.949 1.00 88.00 243 VAL A O 1
ATOM 1806 N N . VAL A 1 244 ? -1.046 -9.940 -5.273 1.00 87.00 244 VAL A N 1
ATOM 1807 C CA . VAL A 1 244 ? -1.344 -11.287 -5.770 1.00 87.00 244 VAL A CA 1
ATOM 1808 C C . VAL A 1 244 ? -2.100 -11.181 -7.090 1.00 87.00 244 VAL A C 1
ATOM 1810 O O . VAL A 1 244 ? -3.139 -10.525 -7.167 1.00 87.00 244 VAL A O 1
ATOM 1813 N N . GLU A 1 245 ? -1.575 -11.829 -8.128 1.00 86.38 245 GLU A N 1
ATOM 1814 C CA . GLU A 1 245 ? -2.203 -11.920 -9.446 1.00 86.38 245 GLU A CA 1
ATOM 1815 C C . GLU A 1 245 ? -2.089 -13.361 -9.959 1.00 86.38 245 GLU A C 1
ATOM 1817 O O . GLU A 1 245 ? -1.016 -13.827 -10.355 1.00 86.38 245 GLU A O 1
ATOM 1822 N N . GLY A 1 246 ? -3.218 -14.076 -9.945 1.00 85.94 246 GLY A N 1
ATOM 1823 C CA . GLY A 1 246 ? -3.258 -15.491 -10.298 1.00 85.94 246 GLY A CA 1
ATOM 1824 C C . GLY A 1 246 ? -2.549 -16.337 -9.244 1.00 85.94 246 GLY A C 1
ATOM 1825 O O . GLY A 1 246 ? -2.887 -16.274 -8.068 1.00 85.94 246 GLY A O 1
ATOM 1826 N N . ASP A 1 247 ? -1.576 -17.133 -9.678 1.00 90.12 247 ASP A N 1
ATOM 1827 C CA . ASP A 1 247 ? -0.796 -18.035 -8.822 1.00 90.12 247 ASP A CA 1
ATOM 1828 C C . ASP A 1 247 ? 0.556 -17.434 -8.390 1.00 90.12 247 ASP A C 1
ATOM 1830 O O . ASP A 1 247 ? 1.416 -18.132 -7.861 1.00 90.12 247 ASP A O 1
ATOM 1834 N N . PHE A 1 248 ? 0.746 -16.126 -8.600 1.00 92.12 248 PHE A N 1
ATOM 1835 C CA . PHE A 1 248 ? 1.982 -15.425 -8.269 1.00 92.12 248 PHE A CA 1
ATOM 1836 C C . PHE A 1 248 ? 1.755 -14.273 -7.291 1.00 92.12 248 PHE A C 1
ATOM 1838 O O . PHE A 1 248 ? 0.816 -13.484 -7.430 1.00 92.12 248 PHE A O 1
ATOM 1845 N N . ALA A 1 249 ? 2.691 -14.132 -6.355 1.00 92.31 249 ALA A N 1
ATOM 1846 C CA . ALA A 1 249 ? 2.873 -12.935 -5.554 1.00 92.31 249 ALA A CA 1
ATOM 1847 C C . ALA A 1 249 ? 3.980 -12.060 -6.154 1.00 92.31 249 ALA A C 1
ATOM 1849 O O . ALA A 1 249 ? 5.080 -12.528 -6.445 1.00 92.31 249 ALA A O 1
ATOM 1850 N N . TYR A 1 250 ? 3.688 -10.776 -6.314 1.00 92.56 250 TYR A N 1
ATOM 1851 C CA . TYR A 1 250 ? 4.574 -9.753 -6.846 1.00 92.56 250 TYR A CA 1
ATOM 1852 C C . TYR A 1 250 ? 4.982 -8.825 -5.707 1.00 92.56 250 TYR A C 1
ATOM 1854 O O . TYR A 1 250 ? 4.212 -7.961 -5.282 1.00 92.56 250 TYR A O 1
ATOM 1862 N N . VAL A 1 251 ? 6.187 -9.029 -5.187 1.00 91.38 251 VAL A N 1
ATOM 1863 C CA . VAL A 1 251 ? 6.717 -8.298 -4.041 1.00 91.38 251 VAL A CA 1
ATOM 1864 C C . VAL A 1 251 ? 7.428 -7.043 -4.513 1.00 91.38 251 VAL A C 1
ATOM 1866 O O . VAL A 1 251 ? 8.433 -7.096 -5.227 1.00 91.38 251 VAL A O 1
ATOM 1869 N N . THR A 1 252 ? 6.886 -5.906 -4.100 1.00 88.56 252 THR A N 1
ATOM 1870 C CA . THR A 1 252 ? 7.423 -4.580 -4.381 1.00 88.56 252 THR A CA 1
ATOM 1871 C C . THR A 1 252 ? 8.494 -4.240 -3.353 1.00 88.56 252 THR A C 1
ATOM 1873 O O . THR A 1 252 ? 8.504 -4.787 -2.248 1.00 88.56 252 THR A O 1
ATOM 1876 N N . SER A 1 253 ? 9.406 -3.326 -3.675 1.00 83.69 253 SER A N 1
ATOM 1877 C CA . SER A 1 253 ? 10.482 -2.970 -2.749 1.00 83.69 253 SER A CA 1
ATOM 1878 C C . SER A 1 253 ? 10.874 -1.504 -2.817 1.00 83.69 253 SER A C 1
ATOM 1880 O O . SER A 1 253 ? 10.468 -0.750 -3.706 1.00 83.69 253 SER A O 1
ATOM 1882 N N . VAL A 1 254 ? 11.662 -1.110 -1.823 1.00 78.19 254 VAL A N 1
ATOM 1883 C CA . VAL A 1 254 ? 12.389 0.155 -1.794 1.00 78.19 254 VAL A CA 1
ATOM 1884 C C . VAL A 1 254 ? 13.854 -0.149 -1.531 1.00 78.19 254 VAL A C 1
ATOM 1886 O O . VAL A 1 254 ? 14.178 -0.959 -0.667 1.00 78.19 254 VAL A O 1
ATOM 1889 N N . GLY A 1 255 ? 14.766 0.479 -2.263 1.00 66.12 255 GLY A N 1
ATOM 1890 C CA . GLY A 1 255 ? 16.184 0.105 -2.224 1.00 66.12 255 GLY A CA 1
ATOM 1891 C C . GLY A 1 255 ? 16.900 0.492 -0.923 1.00 66.12 255 GLY A C 1
ATOM 1892 O O . GLY A 1 255 ? 18.056 0.128 -0.721 1.00 66.12 255 GLY A O 1
ATOM 1893 N N . GLY A 1 256 ? 16.228 1.220 -0.026 1.00 65.25 256 GLY A N 1
ATOM 1894 C CA . GLY A 1 256 ? 16.767 1.716 1.238 1.00 65.25 256 GLY A CA 1
ATOM 1895 C C . GLY A 1 256 ? 16.627 3.231 1.342 1.00 65.25 256 GLY A C 1
ATOM 1896 O O . GLY A 1 256 ? 15.587 3.781 0.985 1.00 65.25 256 GLY A O 1
ATOM 1897 N N . ALA A 1 257 ? 17.666 3.903 1.846 1.00 63.69 257 ALA A N 1
ATOM 1898 C CA . ALA A 1 257 ? 17.724 5.363 1.821 1.00 63.69 257 ALA A CA 1
ATOM 1899 C C . ALA A 1 257 ? 17.673 5.877 0.372 1.00 63.69 257 ALA A C 1
ATOM 1901 O O . ALA A 1 257 ? 18.269 5.269 -0.523 1.00 63.69 257 ALA A O 1
ATOM 1902 N N . GLN A 1 258 ? 16.971 6.994 0.173 1.00 66.56 258 GLN A N 1
ATOM 1903 C CA . GLN A 1 258 ? 16.878 7.671 -1.120 1.00 66.56 258 GLN A CA 1
ATOM 1904 C C . GLN A 1 258 ? 18.265 8.156 -1.542 1.00 66.56 258 GLN A C 1
ATOM 1906 O O . GLN A 1 258 ? 18.977 8.777 -0.747 1.00 66.56 258 GLN A O 1
ATOM 1911 N N . VAL A 1 259 ? 18.646 7.881 -2.786 1.00 67.31 259 VAL A N 1
ATOM 1912 C CA . VAL A 1 259 ? 19.914 8.346 -3.359 1.00 67.31 259 VAL A CA 1
ATOM 1913 C C . VAL A 1 259 ? 19.665 9.005 -4.706 1.00 67.31 259 VAL A C 1
ATOM 1915 O O . VAL A 1 259 ? 18.757 8.632 -5.445 1.00 67.31 259 VAL A O 1
ATOM 1918 N N . THR A 1 260 ? 20.486 9.992 -5.056 1.00 70.94 260 THR A N 1
ATOM 1919 C CA . THR A 1 260 ? 20.390 10.660 -6.356 1.00 70.94 260 THR A CA 1
ATOM 1920 C C . THR A 1 260 ? 20.486 9.639 -7.494 1.00 70.94 260 THR A C 1
ATOM 1922 O O . THR A 1 260 ? 21.450 8.877 -7.562 1.00 70.94 260 THR A O 1
ATOM 1925 N N . ASN A 1 261 ? 19.513 9.665 -8.412 1.00 70.75 261 ASN A N 1
ATOM 1926 C CA . ASN A 1 261 ? 19.360 8.726 -9.539 1.00 70.75 261 ASN A CA 1
ATOM 1927 C C . ASN A 1 261 ? 18.940 7.295 -9.155 1.00 70.75 261 ASN A C 1
ATOM 1929 O O . ASN A 1 261 ? 18.975 6.394 -9.998 1.00 70.75 261 ASN A O 1
ATOM 1933 N N . GLY A 1 262 ? 18.486 7.101 -7.918 1.00 71.88 262 GLY A N 1
ATOM 1934 C CA . GLY A 1 262 ? 17.821 5.887 -7.479 1.00 71.88 262 GLY A CA 1
ATOM 1935 C C . GLY A 1 262 ? 18.754 4.788 -7.000 1.00 71.88 262 GLY A C 1
ATOM 1936 O O . GLY A 1 262 ? 19.887 4.623 -7.455 1.00 71.88 262 GLY A O 1
ATOM 1937 N N . ASN A 1 263 ? 18.236 3.993 -6.075 1.00 74.75 263 ASN A N 1
ATOM 1938 C CA . ASN A 1 263 ? 18.956 2.873 -5.504 1.00 74.75 263 ASN A CA 1
ATOM 1939 C C . ASN A 1 263 ? 18.880 1.620 -6.415 1.00 74.75 263 ASN A C 1
ATOM 1941 O O . ASN A 1 263 ? 17.787 1.187 -6.782 1.00 74.75 263 ASN A O 1
ATOM 1945 N N . PRO A 1 264 ? 20.008 0.991 -6.794 1.00 75.31 264 PRO A N 1
ATOM 1946 C CA . PRO A 1 264 ? 19.987 -0.209 -7.637 1.00 75.31 264 PRO A CA 1
ATOM 1947 C C . PRO A 1 264 ? 19.485 -1.465 -6.904 1.00 75.31 264 PRO A C 1
ATOM 1949 O O . PRO A 1 264 ? 19.320 -2.507 -7.526 1.00 75.31 264 PRO A O 1
ATOM 1952 N N . LEU A 1 265 ? 19.266 -1.399 -5.587 1.00 78.00 265 LEU A N 1
ATOM 1953 C CA . LEU A 1 265 ? 18.787 -2.529 -4.791 1.00 78.00 265 LEU A CA 1
ATOM 1954 C C . LEU A 1 265 ? 17.270 -2.740 -4.886 1.00 78.00 265 LEU A C 1
ATOM 1956 O O . LEU A 1 265 ? 16.793 -3.801 -4.502 1.00 78.00 265 LEU A O 1
ATOM 1960 N N . SER A 1 266 ? 16.500 -1.782 -5.409 1.00 80.44 266 SER A N 1
ATOM 1961 C CA . SER A 1 266 ? 15.068 -2.006 -5.635 1.00 80.44 266 SER A CA 1
ATOM 1962 C C . SER A 1 266 ? 14.843 -3.086 -6.692 1.00 80.44 266 SER A C 1
ATOM 1964 O O . SER A 1 266 ? 15.438 -3.066 -7.772 1.00 80.44 266 SER A O 1
ATOM 1966 N N . LYS A 1 267 ? 13.947 -4.023 -6.388 1.00 86.75 267 LYS A N 1
ATOM 1967 C CA . LYS A 1 267 ? 13.523 -5.125 -7.258 1.00 86.75 267 LYS A CA 1
ATOM 1968 C C . LYS A 1 267 ? 12.025 -5.383 -7.169 1.00 86.75 267 LYS A C 1
ATOM 1970 O O . LYS A 1 267 ? 11.403 -5.153 -6.135 1.00 86.75 267 LYS A O 1
ATOM 1975 N N . LEU A 1 268 ? 11.474 -5.908 -8.252 1.00 89.94 268 LEU A N 1
ATOM 1976 C CA . LEU A 1 268 ? 10.190 -6.587 -8.236 1.00 89.94 268 LEU A CA 1
ATOM 1977 C C . LEU A 1 268 ? 10.463 -8.092 -8.233 1.00 89.94 268 LEU A C 1
ATOM 1979 O O . LEU A 1 268 ? 11.089 -8.606 -9.163 1.00 89.94 268 LEU A O 1
ATOM 1983 N N . GLU A 1 269 ? 10.049 -8.779 -7.174 1.00 92.00 269 GLU A N 1
ATOM 1984 C CA . GLU A 1 269 ? 10.253 -10.222 -7.014 1.00 92.00 269 GLU A CA 1
ATOM 1985 C C . GLU A 1 269 ? 8.928 -10.958 -7.236 1.00 92.00 269 GLU A C 1
ATOM 1987 O O . GLU A 1 269 ? 7.919 -10.629 -6.622 1.00 92.00 269 GLU A O 1
ATOM 1992 N N . MET A 1 270 ? 8.924 -11.940 -8.134 1.00 92.56 270 MET A N 1
ATOM 1993 C CA . MET A 1 270 ? 7.777 -12.786 -8.450 1.00 92.56 270 MET A CA 1
ATOM 1994 C C . MET A 1 270 ? 7.970 -14.156 -7.810 1.00 92.56 270 MET A C 1
ATOM 1996 O O . MET A 1 270 ? 8.912 -14.863 -8.170 1.00 92.56 270 MET A O 1
ATOM 2000 N N . VAL A 1 271 ? 7.068 -14.533 -6.911 1.00 92.81 271 VAL A N 1
ATOM 2001 C CA . VAL A 1 271 ? 7.050 -15.829 -6.218 1.00 92.81 271 VAL A CA 1
ATOM 2002 C C . VAL A 1 271 ? 5.852 -16.630 -6.714 1.00 92.81 271 VAL A C 1
ATOM 2004 O O . VAL A 1 271 ? 4.736 -16.115 -6.692 1.00 92.81 271 VAL A O 1
ATOM 2007 N N . ASP A 1 272 ? 6.074 -17.869 -7.156 1.00 92.50 272 ASP A N 1
ATOM 2008 C CA . ASP A 1 272 ? 4.985 -18.815 -7.423 1.00 92.50 272 ASP A CA 1
ATOM 2009 C C . ASP A 1 272 ? 4.479 -19.365 -6.087 1.00 92.50 272 ASP A C 1
ATOM 2011 O O . ASP A 1 272 ? 5.191 -20.113 -5.412 1.00 92.50 272 ASP A O 1
ATOM 2015 N N . ILE A 1 273 ? 3.270 -18.949 -5.715 1.00 92.00 273 ILE A N 1
ATOM 2016 C CA . ILE A 1 273 ? 2.620 -19.280 -4.442 1.00 92.00 273 ILE A CA 1
ATOM 2017 C C . ILE A 1 273 ? 1.618 -20.432 -4.587 1.00 92.00 273 ILE A C 1
ATOM 2019 O O . ILE A 1 273 ? 0.900 -20.747 -3.638 1.00 92.00 273 ILE A O 1
ATOM 2023 N N . SER A 1 274 ? 1.515 -21.056 -5.765 1.00 88.56 274 SER A N 1
ATOM 2024 C CA . SER A 1 274 ? 0.674 -22.249 -5.966 1.00 88.56 274 SER A CA 1
ATOM 2025 C C . SER A 1 274 ? 1.381 -23.555 -5.608 1.00 88.56 274 SER A C 1
ATOM 2027 O O . SER A 1 274 ? 0.740 -24.596 -5.461 1.00 88.56 274 SER A O 1
ATOM 2029 N N . LEU A 1 275 ? 2.702 -23.506 -5.457 1.00 82.38 275 LEU A N 1
ATOM 2030 C CA . LEU A 1 275 ? 3.548 -24.653 -5.163 1.00 82.38 275 LEU A CA 1
ATOM 2031 C C . LEU A 1 275 ? 3.826 -24.748 -3.656 1.00 82.38 275 LEU A C 1
ATOM 2033 O O . LEU A 1 275 ? 3.713 -23.768 -2.934 1.00 82.38 275 LEU A O 1
ATOM 2037 N N . SER A 1 276 ? 4.159 -25.948 -3.180 1.00 79.19 276 SER A N 1
ATOM 2038 C CA . SER A 1 276 ? 4.607 -26.196 -1.804 1.00 79.19 276 SER A CA 1
ATOM 2039 C C . SER A 1 276 ? 5.868 -27.076 -1.851 1.00 79.19 276 SER A C 1
ATOM 2041 O O . SER A 1 276 ? 5.804 -28.191 -2.390 1.00 79.19 276 SER A O 1
ATOM 2043 N N . PRO A 1 277 ? 7.030 -26.603 -1.351 1.00 79.06 277 PRO A N 1
ATOM 2044 C CA . PRO A 1 277 ? 7.262 -25.243 -0.856 1.00 79.06 277 PRO A CA 1
ATOM 2045 C C . PRO A 1 277 ? 7.174 -24.196 -1.980 1.00 79.06 277 PRO A C 1
ATOM 2047 O O . PRO A 1 277 ? 7.482 -24.515 -3.135 1.00 79.06 277 PRO A O 1
ATOM 2050 N N . ASP A 1 278 ? 6.805 -22.960 -1.630 1.00 77.38 278 ASP A N 1
ATOM 2051 C CA . ASP A 1 278 ? 6.888 -21.799 -2.529 1.00 77.38 278 ASP A CA 1
ATOM 2052 C C . ASP A 1 278 ? 8.262 -21.762 -3.239 1.00 77.38 278 ASP A C 1
ATOM 2054 O O . ASP A 1 278 ? 9.318 -22.000 -2.633 1.00 77.38 278 ASP A O 1
ATOM 2058 N N . VAL A 1 279 ? 8.273 -21.491 -4.548 1.00 77.25 279 VAL A N 1
ATOM 2059 C CA . VAL A 1 279 ? 9.514 -21.524 -5.346 1.00 77.25 279 VAL A CA 1
ATOM 2060 C C . VAL A 1 279 ? 10.296 -20.221 -5.192 1.00 77.25 279 VAL A C 1
ATOM 2062 O O . VAL A 1 279 ? 9.728 -19.145 -5.017 1.00 77.25 279 VAL A O 1
ATOM 2065 N N . LEU A 1 280 ? 11.628 -20.320 -5.294 1.00 73.06 280 LEU A N 1
ATOM 2066 C CA . LEU A 1 280 ? 12.527 -19.166 -5.275 1.00 73.06 280 LEU A CA 1
ATOM 2067 C C . LEU A 1 280 ? 12.059 -18.064 -6.241 1.00 73.06 280 LEU A C 1
ATOM 2069 O O . LEU A 1 280 ? 11.705 -18.367 -7.385 1.00 73.06 280 LEU A O 1
ATOM 2073 N N . PRO A 1 281 ? 12.118 -16.790 -5.817 1.00 74.62 281 PRO A N 1
ATOM 2074 C CA . PRO A 1 281 ? 11.618 -15.692 -6.618 1.00 74.62 281 PRO A CA 1
ATOM 2075 C C . PRO A 1 281 ? 12.410 -15.532 -7.917 1.00 74.62 281 PRO A C 1
ATOM 2077 O O . PRO A 1 281 ? 13.645 -15.491 -7.914 1.00 74.62 281 PRO A O 1
ATOM 2080 N N . ASN A 1 282 ? 11.698 -15.314 -9.021 1.00 81.00 282 ASN A N 1
ATOM 2081 C CA . ASN A 1 282 ? 12.280 -14.628 -10.169 1.00 81.00 282 ASN A CA 1
ATOM 2082 C C . ASN A 1 282 ? 12.332 -13.133 -9.853 1.00 81.00 282 ASN A C 1
ATOM 2084 O O . ASN A 1 282 ? 11.375 -12.576 -9.327 1.00 81.00 282 ASN A O 1
ATOM 2088 N N . ALA A 1 283 ? 13.433 -12.460 -10.189 1.00 82.94 283 ALA A N 1
ATOM 2089 C CA . ALA A 1 283 ? 13.602 -11.043 -9.884 1.00 82.94 283 ALA A CA 1
ATOM 2090 C C . ALA A 1 283 ? 13.764 -10.187 -11.148 1.00 82.94 283 ALA A C 1
ATOM 2092 O O . ALA A 1 283 ? 14.610 -10.434 -12.023 1.00 82.94 283 ALA A O 1
ATOM 2093 N N . LEU A 1 284 ? 12.977 -9.120 -11.200 1.00 83.00 284 LEU A N 1
ATOM 2094 C CA . LEU A 1 284 ? 13.152 -7.997 -12.101 1.00 83.00 284 LEU A CA 1
ATOM 2095 C C . LEU A 1 284 ? 13.871 -6.879 -11.339 1.00 83.00 284 LEU A C 1
ATOM 2097 O O . LEU A 1 284 ? 13.297 -6.190 -10.501 1.00 83.00 284 LEU A O 1
ATOM 2101 N N . ASP A 1 285 ? 15.160 -6.733 -11.623 1.00 76.31 285 ASP A N 1
ATOM 2102 C CA . ASP A 1 285 ? 15.994 -5.659 -11.091 1.00 76.31 285 ASP A CA 1
ATOM 2103 C C . ASP A 1 285 ? 15.741 -4.358 -11.869 1.00 76.31 285 ASP A C 1
ATOM 2105 O O . ASP A 1 285 ? 15.624 -4.393 -13.099 1.00 76.31 285 ASP A O 1
ATOM 2109 N N . VAL A 1 286 ? 15.682 -3.210 -11.184 1.00 70.69 286 VAL A N 1
ATOM 2110 C CA . VAL A 1 286 ? 15.461 -1.907 -11.834 1.00 70.69 286 VAL A CA 1
ATOM 2111 C C . VAL A 1 286 ? 16.543 -1.592 -12.872 1.00 70.69 286 VAL A C 1
ATOM 2113 O O . VAL A 1 286 ? 16.249 -0.947 -13.876 1.00 70.69 286 VAL A O 1
ATOM 2116 N N . THR A 1 287 ? 17.760 -2.120 -12.742 1.00 74.56 287 THR A N 1
ATOM 2117 C CA . THR A 1 287 ? 18.809 -1.986 -13.769 1.00 74.56 287 THR A CA 1
ATOM 2118 C C . THR A 1 287 ? 18.403 -2.558 -15.128 1.00 74.56 287 THR A C 1
ATOM 2120 O O . THR A 1 287 ? 18.856 -2.054 -16.157 1.00 74.56 287 THR A O 1
ATOM 2123 N N . LYS A 1 288 ? 17.509 -3.557 -15.179 1.00 77.94 288 LYS A N 1
ATOM 2124 C CA . LYS A 1 288 ? 16.956 -4.068 -16.444 1.00 77.94 288 LYS A CA 1
ATOM 2125 C C . LYS A 1 288 ? 16.107 -3.017 -17.153 1.00 77.94 288 LYS A C 1
ATOM 2127 O O . LYS A 1 288 ? 16.020 -3.051 -18.381 1.00 77.94 288 LYS A O 1
ATOM 2132 N N . SER A 1 289 ? 15.542 -2.054 -16.423 1.00 74.56 289 SER A N 1
ATOM 2133 C CA . SER A 1 289 ? 14.801 -0.953 -17.034 1.00 74.56 289 SER A CA 1
ATOM 2134 C C . SER A 1 289 ? 15.688 -0.061 -17.905 1.00 74.56 289 SER A C 1
ATOM 2136 O O . SER A 1 289 ? 15.177 0.434 -18.894 1.00 74.56 289 SER A O 1
ATOM 2138 N N . ASN A 1 290 ? 17.014 0.017 -17.698 1.00 75.19 290 ASN A N 1
ATOM 2139 C CA . ASN A 1 290 ? 17.928 0.727 -18.615 1.00 75.19 290 ASN A CA 1
ATOM 2140 C C . ASN A 1 290 ? 17.869 0.231 -20.064 1.00 75.19 290 ASN A C 1
ATOM 2142 O O . ASN A 1 290 ? 18.132 0.997 -20.988 1.00 75.19 290 ASN A O 1
ATOM 2146 N N . SER A 1 291 ? 17.572 -1.057 -20.268 1.00 74.25 291 SER A N 1
ATOM 2147 C CA . SER A 1 291 ? 17.438 -1.623 -21.617 1.00 74.25 291 SER A CA 1
ATOM 2148 C C . SER A 1 291 ? 16.210 -1.087 -22.363 1.00 74.25 291 SER A C 1
ATOM 2150 O O . SER A 1 291 ? 16.140 -1.186 -23.585 1.00 74.25 291 SER A O 1
ATOM 2152 N N . VAL A 1 292 ? 15.268 -0.498 -21.623 1.00 76.69 292 VAL A N 1
ATOM 2153 C CA . VAL A 1 292 ? 14.004 0.069 -22.100 1.00 76.69 292 VAL A CA 1
ATOM 2154 C C . VAL A 1 292 ? 14.004 1.602 -22.004 1.00 76.69 292 VAL A C 1
ATOM 2156 O O . VAL A 1 292 ? 13.530 2.285 -22.904 1.00 76.69 292 VAL A O 1
ATOM 2159 N N . LEU A 1 293 ? 14.549 2.138 -20.912 1.00 81.19 293 LEU A N 1
ATOM 2160 C CA . LEU A 1 293 ? 14.488 3.521 -20.459 1.00 81.19 293 LEU A CA 1
ATOM 2161 C C . LEU A 1 293 ? 15.903 4.052 -20.220 1.00 81.19 293 LEU A C 1
ATOM 2163 O O . LEU A 1 293 ? 16.492 3.844 -19.157 1.00 81.19 293 LEU A O 1
ATOM 2167 N N . SER A 1 294 ? 16.458 4.793 -21.179 1.00 77.44 294 SER A N 1
ATOM 2168 C CA . SER A 1 294 ? 17.751 5.449 -20.969 1.00 77.44 294 SER A CA 1
ATOM 2169 C C . SER A 1 294 ? 17.669 6.438 -19.798 1.00 77.44 294 SER A C 1
ATOM 2171 O O . SER A 1 294 ? 16.860 7.366 -19.837 1.00 77.44 294 SER A O 1
ATOM 2173 N N . GLY A 1 295 ? 18.516 6.267 -18.780 1.00 67.69 295 GLY A N 1
ATOM 2174 C CA . GLY A 1 295 ? 18.573 7.154 -17.610 1.00 67.69 295 GLY A CA 1
ATOM 2175 C C . GLY A 1 295 ? 17.776 6.677 -16.391 1.00 67.69 295 GLY A C 1
ATOM 2176 O O . GLY A 1 295 ? 17.802 7.354 -15.368 1.00 67.69 295 GLY A O 1
ATOM 2177 N N . PHE A 1 296 ? 17.124 5.512 -16.466 1.00 73.50 296 PHE A N 1
ATOM 2178 C CA . PHE A 1 296 ? 16.553 4.808 -15.312 1.00 73.50 296 PHE A CA 1
ATOM 2179 C C . PHE A 1 296 ? 17.442 3.613 -14.940 1.00 73.50 296 PHE A C 1
ATOM 2181 O O . PHE A 1 296 ? 17.092 2.453 -15.132 1.00 73.50 296 PHE A O 1
ATOM 2188 N N . SER A 1 297 ? 18.636 3.901 -14.413 1.00 64.44 297 SER A N 1
ATOM 2189 C CA . SER A 1 297 ? 19.582 2.864 -13.974 1.00 64.44 297 SER A CA 1
ATOM 2190 C C . SER A 1 297 ? 19.379 2.392 -12.540 1.00 64.44 297 SER A C 1
ATOM 2192 O O . SER A 1 297 ? 20.056 1.461 -12.109 1.00 64.44 297 SER A O 1
ATOM 2194 N N . GLY A 1 298 ? 18.457 3.028 -11.823 1.00 64.31 298 GLY A N 1
ATOM 2195 C CA . GLY A 1 298 ? 18.088 2.745 -10.445 1.00 64.31 298 GLY A CA 1
ATOM 2196 C C . GLY A 1 298 ? 16.676 3.249 -10.148 1.00 64.31 298 GLY A C 1
ATOM 2197 O O . GLY A 1 298 ? 16.061 3.966 -10.947 1.00 64.31 298 GLY A O 1
ATOM 2198 N N . GLY A 1 299 ? 16.153 2.844 -8.995 1.00 66.12 299 GLY A N 1
ATOM 2199 C CA . GLY A 1 299 ? 14.831 3.220 -8.507 1.00 66.12 299 GLY A CA 1
ATOM 2200 C C . GLY A 1 299 ? 14.858 3.216 -6.992 1.00 66.12 299 GLY A C 1
ATOM 2201 O O . GLY A 1 299 ? 15.263 2.225 -6.406 1.00 66.12 299 GLY A O 1
ATOM 2202 N N . ASP A 1 300 ? 14.442 4.285 -6.326 1.00 71.81 300 ASP A N 1
ATOM 2203 C CA . ASP A 1 300 ? 14.252 4.218 -4.869 1.00 71.81 300 ASP A CA 1
ATOM 2204 C C . ASP A 1 300 ? 12.999 3.417 -4.515 1.00 71.81 300 ASP A C 1
ATOM 2206 O O . ASP A 1 300 ? 12.925 2.829 -3.439 1.00 71.81 300 ASP A O 1
ATOM 2210 N N . TYR A 1 301 ? 12.044 3.368 -5.444 1.00 79.75 301 TYR A N 1
ATOM 2211 C CA . TYR A 1 301 ? 10.755 2.717 -5.300 1.00 79.75 301 TYR A CA 1
ATOM 2212 C C . TYR A 1 301 ? 10.376 1.977 -6.587 1.00 79.75 301 TYR A C 1
ATOM 2214 O O . TYR A 1 301 ? 10.509 2.520 -7.690 1.00 79.75 301 TYR A O 1
ATOM 2222 N N . ILE A 1 302 ? 9.877 0.751 -6.432 1.00 86.06 302 ILE A N 1
ATOM 2223 C CA . ILE A 1 302 ? 9.236 -0.027 -7.494 1.00 86.06 302 ILE A CA 1
ATOM 2224 C C . ILE A 1 302 ? 7.875 -0.527 -7.016 1.00 86.06 302 ILE A C 1
ATOM 2226 O O . ILE A 1 302 ? 7.768 -1.022 -5.898 1.00 86.06 302 ILE A O 1
ATOM 2230 N N . ASP A 1 303 ? 6.855 -0.418 -7.865 1.00 88.62 303 ASP A N 1
ATOM 2231 C CA . ASP A 1 303 ? 5.494 -0.916 -7.629 1.00 88.62 303 ASP A CA 1
ATOM 2232 C C . ASP A 1 303 ? 4.924 -1.563 -8.895 1.00 88.62 303 ASP A C 1
ATOM 2234 O O . ASP A 1 303 ? 5.385 -1.278 -10.001 1.00 88.62 303 ASP A O 1
ATOM 2238 N N . VAL A 1 304 ? 3.920 -2.432 -8.754 1.00 90.81 304 VAL A N 1
ATOM 2239 C CA . VAL A 1 304 ? 3.257 -3.091 -9.886 1.00 90.81 304 VAL A CA 1
ATOM 2240 C C . VAL A 1 304 ? 1.754 -3.218 -9.705 1.00 90.81 304 VAL A C 1
ATOM 2242 O O . VAL A 1 304 ? 1.297 -3.735 -8.697 1.00 90.81 304 VAL A O 1
ATOM 2245 N N . ALA A 1 305 ? 0.951 -2.816 -10.684 1.00 90.56 305 ALA A N 1
ATOM 2246 C CA . ALA A 1 305 ? -0.494 -3.056 -10.683 1.00 90.56 305 ALA A CA 1
ATOM 2247 C C . ALA A 1 305 ? -0.945 -3.825 -11.924 1.00 90.56 305 ALA A C 1
ATOM 2249 O O . ALA A 1 305 ? -0.362 -3.688 -12.999 1.00 90.56 305 ALA A O 1
ATOM 2250 N N . PHE A 1 306 ? -2.030 -4.585 -11.782 1.00 88.44 306 PHE A N 1
ATOM 2251 C CA . PHE A 1 306 ? -2.632 -5.364 -12.860 1.00 88.44 306 PHE A CA 1
ATOM 2252 C C . PHE A 1 306 ? -4.026 -4.838 -13.183 1.00 88.44 306 PHE A C 1
ATOM 2254 O O . PHE A 1 306 ? -4.841 -4.606 -12.288 1.00 88.44 306 PHE A O 1
ATOM 2261 N N . VAL A 1 307 ? -4.306 -4.651 -14.475 1.00 86.06 307 VAL A N 1
ATOM 2262 C CA . VAL A 1 307 ? -5.638 -4.301 -14.981 1.00 86.06 307 VAL A CA 1
ATOM 2263 C C . VAL A 1 307 ? -5.908 -5.078 -16.265 1.00 86.06 307 VAL A C 1
ATOM 2265 O O . VAL A 1 307 ? -5.222 -4.920 -17.275 1.00 86.06 307 VAL A O 1
ATOM 2268 N N . GLY A 1 308 ? -6.928 -5.938 -16.230 1.00 83.62 308 GLY A N 1
ATOM 2269 C CA . GLY A 1 308 ? -7.240 -6.827 -17.347 1.00 83.62 308 GLY A CA 1
ATOM 2270 C C . GLY A 1 308 ? -6.106 -7.822 -17.597 1.00 83.62 308 GLY A C 1
ATOM 2271 O O . GLY A 1 308 ? -5.819 -8.657 -16.740 1.00 83.62 308 GLY A O 1
ATOM 2272 N N . THR A 1 309 ? -5.490 -7.740 -18.777 1.00 85.75 309 THR A N 1
ATOM 2273 C CA . THR A 1 309 ? -4.317 -8.542 -19.175 1.00 85.75 309 THR A CA 1
ATOM 2274 C C . THR A 1 309 ? -3.006 -7.753 -19.117 1.00 85.75 309 THR A C 1
ATOM 2276 O O . THR A 1 309 ? -1.954 -8.290 -19.463 1.00 85.75 309 THR A O 1
ATOM 2279 N N . LYS A 1 310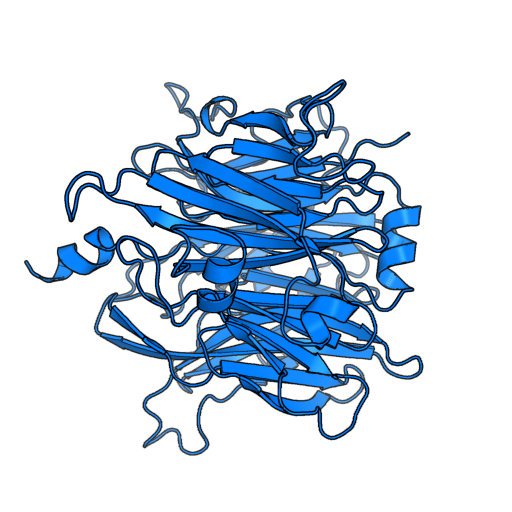 ? -3.062 -6.471 -18.736 1.00 90.75 310 LYS A N 1
ATOM 2280 C CA . LYS A 1 310 ? -1.908 -5.574 -18.674 1.00 90.75 310 LYS A CA 1
ATOM 2281 C C . LYS A 1 310 ? -1.361 -5.523 -17.250 1.00 90.75 310 LYS A C 1
ATOM 2283 O O . LYS A 1 310 ? -2.120 -5.503 -16.280 1.00 90.75 310 LYS A O 1
ATOM 2288 N N . ALA A 1 311 ? -0.042 -5.450 -17.154 1.00 93.06 311 ALA A N 1
ATOM 2289 C CA . ALA A 1 311 ? 0.685 -5.101 -15.945 1.00 93.06 311 ALA A CA 1
ATOM 2290 C C . ALA A 1 311 ? 1.327 -3.721 -16.129 1.00 93.06 311 ALA A C 1
ATOM 2292 O O . ALA A 1 311 ? 1.774 -3.381 -17.224 1.00 93.06 311 ALA A O 1
ATOM 2293 N N . TYR A 1 312 ? 1.386 -2.941 -15.060 1.00 94.06 312 TYR A N 1
ATOM 2294 C CA . TYR A 1 312 ? 1.980 -1.611 -15.030 1.00 94.06 312 TYR A CA 1
ATOM 2295 C C . TYR A 1 312 ? 3.016 -1.581 -13.921 1.00 94.06 312 TYR A C 1
ATOM 2297 O O . TYR A 1 312 ? 2.654 -1.777 -12.766 1.00 94.06 312 TYR A O 1
ATOM 2305 N N . VAL A 1 313 ? 4.280 -1.345 -14.262 1.00 93.31 313 VAL A N 1
ATOM 2306 C CA . VAL A 1 313 ? 5.376 -1.217 -13.296 1.00 93.31 313 VAL A CA 1
ATOM 2307 C C . VAL A 1 313 ? 5.726 0.254 -13.142 1.00 93.31 313 VAL A C 1
ATOM 2309 O O . VAL A 1 313 ? 6.122 0.900 -14.111 1.00 93.31 313 VAL A O 1
ATOM 2312 N N . LEU A 1 314 ? 5.576 0.777 -11.930 1.00 90.62 314 LEU A N 1
ATOM 2313 C CA . LEU A 1 314 ? 5.995 2.120 -11.549 1.00 90.62 314 LEU A CA 1
ATOM 2314 C C . LEU A 1 314 ? 7.409 2.053 -10.989 1.00 90.62 314 LEU A C 1
ATOM 2316 O O . LEU A 1 314 ? 7.686 1.288 -10.071 1.00 90.62 314 LEU A O 1
ATOM 2320 N N . LEU A 1 315 ? 8.283 2.884 -11.534 1.00 88.19 315 LEU A N 1
ATOM 2321 C CA . LEU A 1 315 ? 9.619 3.147 -11.026 1.00 88.19 315 LEU A CA 1
ATOM 2322 C C . LEU A 1 315 ? 9.662 4.605 -10.602 1.00 88.19 315 LEU A C 1
ATOM 2324 O O . LEU A 1 315 ? 9.273 5.467 -11.388 1.00 88.19 315 LEU A O 1
ATOM 2328 N N . ALA A 1 316 ? 10.159 4.897 -9.409 1.00 84.75 316 ALA A N 1
ATOM 2329 C CA . ALA A 1 316 ? 10.421 6.266 -8.993 1.00 84.75 316 ALA A CA 1
ATOM 2330 C C . ALA A 1 316 ? 11.799 6.359 -8.346 1.00 84.75 316 ALA A C 1
ATOM 2332 O O . ALA A 1 316 ? 12.188 5.504 -7.548 1.00 84.75 316 ALA A O 1
ATOM 2333 N N . HIS A 1 317 ? 12.546 7.397 -8.700 1.00 80.94 317 HIS A N 1
ATOM 2334 C CA . HIS A 1 317 ? 13.765 7.756 -8.000 1.00 80.94 317 HIS A CA 1
ATOM 2335 C C . HIS A 1 317 ? 13.833 9.245 -7.755 1.00 80.94 317 HIS A C 1
ATOM 2337 O O . HIS A 1 317 ? 13.394 10.081 -8.551 1.00 80.94 317 HIS A O 1
ATOM 2343 N N . TYR A 1 318 ? 14.437 9.547 -6.632 1.00 77.06 318 TYR A N 1
ATOM 2344 C CA . TYR A 1 318 ? 14.777 10.871 -6.224 1.00 77.06 318 TYR A CA 1
ATOM 2345 C C . TYR A 1 318 ? 15.797 11.486 -7.195 1.00 77.06 318 TYR A C 1
ATOM 2347 O O . TYR A 1 318 ? 16.758 10.836 -7.632 1.00 77.06 318 TYR A O 1
ATOM 2355 N N . TYR A 1 319 ? 15.593 12.757 -7.539 1.00 74.38 319 TYR A N 1
ATOM 2356 C CA . TYR A 1 319 ? 16.582 13.533 -8.276 1.00 74.38 319 TYR A CA 1
ATOM 2357 C C . TYR A 1 319 ? 16.885 14.850 -7.571 1.00 74.38 319 TYR A C 1
ATOM 2359 O O . TYR A 1 319 ? 16.009 15.518 -7.025 1.00 74.38 319 TYR A O 1
ATOM 2367 N N . ASP A 1 320 ? 18.158 15.216 -7.653 1.00 68.44 320 ASP A N 1
ATOM 2368 C CA . ASP A 1 320 ? 18.694 16.486 -7.196 1.00 68.44 320 ASP A CA 1
ATOM 2369 C C . ASP A 1 320 ? 19.176 17.291 -8.398 1.00 68.44 320 ASP A C 1
ATOM 2371 O O . ASP A 1 320 ? 19.780 16.732 -9.318 1.00 68.44 320 ASP A O 1
ATOM 2375 N N . GLU A 1 321 ? 18.948 18.601 -8.370 1.00 63.72 321 GLU A N 1
ATOM 2376 C CA . GLU A 1 321 ? 19.678 19.535 -9.236 1.00 63.72 321 GLU A CA 1
ATOM 2377 C C . GLU A 1 321 ? 21.059 19.867 -8.636 1.00 63.72 321 GLU A C 1
ATOM 2379 O O . GLU A 1 321 ? 22.022 20.061 -9.376 1.00 63.72 321 GLU A O 1
ATOM 2384 N N . ASP A 1 322 ? 21.171 19.833 -7.301 1.00 59.16 322 ASP A N 1
ATOM 2385 C CA . ASP A 1 322 ? 22.403 19.935 -6.505 1.00 59.16 322 ASP A CA 1
ATOM 2386 C C . ASP A 1 322 ? 22.329 18.906 -5.356 1.00 59.16 322 ASP A C 1
ATOM 2388 O O . ASP A 1 322 ? 21.286 18.849 -4.694 1.00 59.16 322 ASP A O 1
ATOM 2392 N N . PRO A 1 323 ? 23.349 18.050 -5.118 1.00 54.72 323 PRO A N 1
ATOM 2393 C CA . PRO A 1 323 ? 23.337 17.086 -4.018 1.00 54.72 323 PRO A CA 1
ATOM 2394 C C . PRO A 1 323 ? 22.984 17.775 -2.694 1.00 54.72 323 PRO A C 1
ATOM 2396 O O . PRO A 1 323 ? 23.798 18.547 -2.182 1.00 54.72 323 PRO A O 1
ATOM 2399 N N . LYS A 1 324 ? 21.809 17.428 -2.133 1.00 56.47 324 LYS A N 1
ATOM 2400 C CA . LYS A 1 324 ? 21.166 17.948 -0.897 1.00 56.47 324 LYS A CA 1
ATOM 2401 C C . LYS A 1 324 ? 20.035 18.975 -1.079 1.00 56.47 324 LYS A C 1
ATOM 2403 O O . LYS A 1 324 ? 19.680 19.637 -0.101 1.00 56.47 324 LYS A O 1
ATOM 2408 N N . THR A 1 325 ? 19.473 19.152 -2.273 1.00 61.00 325 THR A N 1
ATOM 2409 C CA . THR A 1 325 ? 18.378 20.127 -2.480 1.00 61.00 325 THR A CA 1
ATOM 2410 C C . THR A 1 325 ? 16.979 19.526 -2.412 1.00 61.00 325 THR A C 1
ATOM 2412 O O . THR A 1 325 ? 16.023 20.261 -2.179 1.00 61.00 325 THR A O 1
ATOM 2415 N N . TYR A 1 326 ? 16.851 18.212 -2.545 1.00 65.06 326 TYR A N 1
ATOM 2416 C CA . TYR A 1 326 ? 15.610 17.459 -2.373 1.00 65.06 326 TYR A CA 1
ATOM 2417 C C . TYR A 1 326 ? 14.436 17.985 -3.183 1.00 65.06 326 TYR A C 1
ATOM 2419 O O . TYR A 1 326 ? 13.305 18.101 -2.714 1.00 65.06 326 TYR A O 1
ATOM 2427 N N . VAL A 1 327 ? 14.737 18.259 -4.457 1.00 73.88 327 VAL A N 1
ATOM 2428 C CA . VAL A 1 327 ? 13.851 18.953 -5.397 1.00 73.88 327 VAL A CA 1
ATOM 2429 C C . VAL A 1 327 ? 12.624 18.118 -5.753 1.00 73.88 327 VAL A C 1
ATOM 2431 O O . VAL A 1 327 ? 11.505 18.631 -5.737 1.00 73.88 327 VAL A O 1
ATOM 2434 N N . GLY A 1 328 ? 12.800 16.840 -6.092 1.00 80.19 328 GLY A N 1
ATOM 2435 C CA . GLY A 1 328 ? 11.688 16.052 -6.607 1.00 80.19 328 GLY A CA 1
ATOM 2436 C C . GLY A 1 328 ? 12.016 14.605 -6.937 1.00 80.19 328 GLY A C 1
ATOM 2437 O O . GLY A 1 328 ? 13.074 14.069 -6.610 1.00 80.19 328 GLY A O 1
ATOM 2438 N N . TYR A 1 329 ? 11.072 13.976 -7.625 1.00 83.81 329 TYR A N 1
ATOM 2439 C CA . TYR A 1 329 ? 11.188 12.613 -8.129 1.00 83.81 329 TYR A CA 1
ATOM 2440 C C . TYR A 1 329 ? 11.031 12.575 -9.639 1.00 83.81 329 TYR A C 1
ATOM 2442 O O . TYR A 1 329 ? 10.190 13.268 -10.212 1.00 83.81 329 TYR A O 1
ATOM 2450 N N . LYS A 1 330 ? 11.818 11.713 -10.276 1.00 86.31 330 LYS A N 1
ATOM 2451 C CA . LYS A 1 330 ? 11.552 11.207 -11.617 1.00 86.31 330 LYS A CA 1
ATOM 2452 C C . LYS A 1 330 ? 10.803 9.899 -11.462 1.00 86.31 330 LYS A C 1
ATOM 2454 O O . LYS A 1 330 ? 11.145 9.085 -10.606 1.00 86.31 330 LYS A O 1
ATOM 2459 N N . TYR A 1 331 ? 9.815 9.684 -12.312 1.00 88.94 331 TYR A N 1
ATOM 2460 C CA . TYR A 1 331 ? 9.113 8.416 -12.382 1.00 88.94 331 TYR A CA 1
ATOM 2461 C C . TYR A 1 331 ? 9.028 7.911 -13.814 1.00 88.94 331 TYR A C 1
ATOM 2463 O O . TYR A 1 331 ? 9.088 8.684 -14.774 1.00 88.94 331 TYR A O 1
ATOM 2471 N N . ALA A 1 332 ? 8.860 6.602 -13.935 1.00 90.94 332 ALA A N 1
ATOM 2472 C CA . ALA A 1 332 ? 8.481 5.928 -15.156 1.00 90.94 332 ALA A CA 1
ATOM 2473 C C . ALA A 1 332 ? 7.347 4.948 -14.869 1.00 90.94 332 ALA A C 1
ATOM 2475 O O . ALA A 1 332 ? 7.317 4.328 -13.808 1.00 90.94 332 ALA A O 1
ATOM 2476 N N . ILE A 1 333 ? 6.434 4.795 -15.823 1.00 93.81 333 ILE A N 1
ATOM 2477 C CA . ILE A 1 333 ? 5.415 3.744 -15.788 1.00 93.81 333 ILE A CA 1
ATOM 2478 C C . ILE A 1 333 ? 5.589 2.912 -17.044 1.00 93.81 333 ILE A C 1
ATOM 2480 O O . ILE A 1 333 ? 5.470 3.439 -18.148 1.00 93.81 333 ILE A O 1
ATOM 2484 N N . ILE A 1 334 ? 5.888 1.628 -16.864 1.00 94.38 334 ILE A N 1
ATOM 2485 C CA . ILE A 1 334 ? 6.116 0.666 -17.939 1.00 94.38 334 ILE A CA 1
ATOM 2486 C C . ILE A 1 334 ? 4.904 -0.259 -18.019 1.00 94.38 334 ILE A C 1
ATOM 2488 O O . ILE A 1 334 ? 4.588 -0.959 -17.059 1.00 94.38 334 ILE A O 1
ATOM 2492 N N . GLN A 1 335 ? 4.236 -0.279 -19.166 1.00 95.31 335 GLN A N 1
ATOM 2493 C CA . GLN A 1 335 ? 3.171 -1.223 -19.485 1.00 95.31 335 GLN A CA 1
ATOM 2494 C C . GLN A 1 335 ? 3.776 -2.501 -20.084 1.00 95.31 335 GLN A C 1
ATOM 2496 O O . GLN A 1 335 ? 4.540 -2.455 -21.050 1.00 95.31 335 GLN A O 1
ATOM 2501 N N . THR A 1 336 ? 3.403 -3.644 -19.515 1.00 94.62 336 THR A N 1
ATOM 2502 C CA . THR A 1 336 ? 3.877 -4.988 -19.874 1.00 94.62 336 THR A CA 1
ATOM 2503 C C . THR A 1 336 ? 2.796 -6.041 -19.557 1.00 94.62 336 THR A C 1
ATOM 2505 O O . THR A 1 336 ? 1.611 -5.704 -19.469 1.00 94.62 336 THR A O 1
ATOM 2508 N N . THR A 1 337 ? 3.163 -7.316 -19.400 1.00 93.12 337 THR A N 1
ATOM 2509 C CA . THR A 1 337 ? 2.259 -8.422 -19.050 1.00 93.12 337 THR A CA 1
ATOM 2510 C C . THR A 1 337 ? 2.758 -9.211 -17.840 1.00 93.12 337 THR A C 1
ATOM 2512 O O . THR A 1 337 ? 3.949 -9.224 -17.537 1.00 93.12 337 THR A O 1
ATOM 2515 N N . ALA A 1 338 ? 1.852 -9.927 -17.165 1.00 91.06 338 ALA A N 1
ATOM 2516 C CA . ALA A 1 338 ? 2.220 -10.839 -16.080 1.00 91.06 338 ALA A CA 1
ATOM 2517 C C . ALA A 1 338 ? 3.245 -11.896 -16.532 1.00 91.06 338 ALA A C 1
ATOM 2519 O O . ALA A 1 338 ? 4.204 -12.159 -15.811 1.00 91.06 338 ALA A O 1
ATOM 2520 N N . ASN A 1 339 ? 3.082 -12.436 -17.746 1.00 92.31 339 ASN A N 1
ATOM 2521 C CA . ASN A 1 339 ? 3.987 -13.427 -18.326 1.00 92.31 339 ASN A CA 1
ATOM 2522 C C . ASN A 1 339 ? 5.401 -12.866 -18.540 1.00 92.31 339 ASN A C 1
ATOM 2524 O O . ASN A 1 339 ? 6.385 -13.530 -18.227 1.00 92.31 339 ASN A O 1
ATOM 2528 N N . ASP A 1 340 ? 5.527 -11.646 -19.061 1.00 93.25 340 ASP A N 1
ATOM 2529 C CA . ASP A 1 340 ? 6.843 -11.028 -19.259 1.00 93.25 340 ASP A CA 1
ATOM 2530 C C . ASP A 1 340 ? 7.556 -10.790 -17.924 1.00 93.25 340 ASP A C 1
ATOM 2532 O O . ASP A 1 340 ? 8.741 -11.112 -17.790 1.00 93.25 340 ASP A O 1
ATOM 2536 N N . LEU A 1 341 ? 6.812 -10.311 -16.919 1.00 92.81 341 LEU A N 1
ATOM 2537 C CA . LEU A 1 341 ? 7.329 -10.126 -15.564 1.00 92.81 341 LEU A CA 1
ATOM 2538 C C . LEU A 1 341 ? 7.799 -11.451 -14.967 1.00 92.81 341 LEU A C 1
ATOM 2540 O O . LEU A 1 341 ? 8.926 -11.525 -14.493 1.00 92.81 341 LEU A O 1
ATOM 2544 N N . GLN A 1 342 ? 6.994 -12.512 -15.048 1.00 90.94 342 GLN A N 1
ATOM 2545 C CA . GLN A 1 342 ? 7.352 -13.849 -14.556 1.00 90.94 342 GLN A CA 1
ATOM 2546 C C . GLN A 1 342 ? 8.614 -14.409 -15.235 1.00 90.94 342 GLN A C 1
ATOM 2548 O O . GLN A 1 342 ? 9.394 -15.111 -14.594 1.00 90.94 342 GLN A O 1
ATOM 2553 N N . ASN A 1 343 ? 8.869 -14.032 -16.492 1.00 88.69 343 ASN A N 1
ATOM 2554 C CA . ASN A 1 343 ? 10.102 -14.340 -17.227 1.00 88.69 343 ASN A CA 1
ATOM 2555 C C . ASN A 1 343 ? 11.257 -13.351 -16.942 1.00 88.69 343 ASN A C 1
ATOM 2557 O O . ASN A 1 343 ? 12.309 -13.395 -17.584 1.00 88.69 343 ASN A O 1
ATOM 2561 N N . GLY A 1 344 ? 11.087 -12.457 -15.966 1.00 87.44 344 GLY A N 1
ATOM 2562 C CA . GLY A 1 344 ? 12.107 -11.540 -15.469 1.00 87.44 344 GLY A CA 1
ATOM 2563 C C . GLY A 1 344 ? 12.388 -10.346 -16.381 1.00 87.44 344 GLY A C 1
ATOM 2564 O O . GLY A 1 344 ? 13.508 -9.823 -16.340 1.00 87.44 344 GLY A O 1
ATOM 2565 N N . GLY A 1 345 ? 11.430 -9.919 -17.206 1.00 89.62 345 GLY A N 1
ATOM 2566 C CA . GLY A 1 345 ? 11.592 -8.801 -18.136 1.00 89.62 345 GLY A CA 1
ATOM 2567 C C . GLY A 1 345 ? 10.314 -7.994 -18.354 1.00 89.62 345 GLY A C 1
ATOM 2568 O O . GLY A 1 345 ? 9.307 -8.188 -17.687 1.00 89.62 345 GLY A O 1
ATOM 2569 N N . PHE A 1 346 ? 10.373 -7.069 -19.311 1.00 90.94 346 PHE A N 1
ATOM 2570 C CA . PHE A 1 346 ? 9.229 -6.245 -19.720 1.00 90.94 346 PHE A CA 1
ATOM 2571 C C . PHE A 1 346 ? 8.651 -6.665 -21.085 1.00 90.94 346 PHE A C 1
ATOM 2573 O O . PHE A 1 346 ? 7.756 -6.001 -21.604 1.00 90.94 346 PHE A O 1
ATOM 2580 N N . GLY A 1 347 ? 9.160 -7.752 -21.672 1.00 88.69 347 GLY A N 1
ATOM 2581 C CA . GLY A 1 347 ? 8.812 -8.195 -23.021 1.00 88.69 347 GLY A CA 1
ATOM 2582 C C . GLY A 1 347 ? 9.610 -7.470 -24.111 1.00 88.69 347 GLY A C 1
ATOM 2583 O O . GLY A 1 347 ? 10.618 -6.810 -23.846 1.00 88.69 347 GLY A O 1
ATOM 2584 N N . ILE A 1 348 ? 9.170 -7.620 -25.362 1.00 83.75 348 ILE A N 1
ATOM 2585 C CA . ILE A 1 348 ? 9.787 -6.984 -26.535 1.00 83.75 348 ILE A CA 1
ATOM 2586 C C . ILE A 1 348 ? 9.064 -5.661 -26.805 1.00 83.75 348 ILE A C 1
ATOM 2588 O O . ILE A 1 348 ? 7.864 -5.660 -27.057 1.00 83.75 348 ILE A O 1
ATOM 2592 N N . ALA A 1 349 ? 9.808 -4.550 -26.790 1.00 84.75 349 ALA A N 1
ATOM 2593 C CA . ALA A 1 349 ? 9.294 -3.192 -27.014 1.00 84.75 349 ALA A CA 1
ATOM 2594 C C . ALA A 1 349 ? 8.151 -2.775 -26.057 1.00 84.75 349 ALA A C 1
ATOM 2596 O O . ALA A 1 349 ? 7.070 -2.392 -26.517 1.00 84.75 349 ALA A O 1
ATOM 2597 N N . PRO A 1 350 ? 8.373 -2.830 -24.729 1.00 87.94 350 PRO A N 1
ATOM 2598 C CA . PRO A 1 350 ? 7.382 -2.358 -23.768 1.00 87.94 350 PRO A CA 1
ATOM 2599 C C . PRO A 1 350 ? 7.062 -0.877 -23.976 1.00 87.94 350 PRO A C 1
ATOM 2601 O O . PRO A 1 350 ? 7.912 -0.077 -24.379 1.00 87.94 350 PRO A O 1
ATOM 2604 N N . LYS A 1 351 ? 5.820 -0.517 -23.663 1.00 94.00 351 LYS A N 1
ATOM 2605 C CA . LYS A 1 351 ? 5.335 0.861 -23.729 1.00 94.00 351 LYS A CA 1
ATOM 2606 C C . LYS A 1 351 ? 5.594 1.551 -22.408 1.00 94.00 351 LYS A C 1
ATOM 2608 O O . LYS A 1 351 ? 5.455 0.928 -21.358 1.00 94.00 351 LYS A O 1
ATOM 2613 N N . PHE A 1 352 ? 5.962 2.822 -22.440 1.00 93.94 352 PHE A N 1
ATOM 2614 C CA . PHE A 1 352 ? 6.261 3.538 -21.213 1.00 93.94 352 PHE A CA 1
ATOM 2615 C C . PHE A 1 352 ? 6.047 5.035 -21.339 1.00 93.94 352 PHE A C 1
ATOM 2617 O O . PHE A 1 352 ? 6.065 5.607 -22.426 1.00 93.94 352 PHE A O 1
ATOM 2624 N N . ILE A 1 353 ? 5.948 5.670 -20.181 1.00 93.06 353 ILE A N 1
ATOM 2625 C CA . ILE A 1 353 ? 6.071 7.115 -20.039 1.00 93.06 353 ILE A CA 1
ATOM 2626 C C . ILE A 1 353 ? 7.066 7.443 -18.940 1.00 93.06 353 ILE A C 1
ATOM 2628 O O . ILE A 1 353 ? 7.333 6.619 -18.063 1.00 93.06 353 ILE A O 1
ATOM 2632 N N . THR A 1 354 ? 7.560 8.672 -18.959 1.00 91.44 354 THR A N 1
ATOM 2633 C CA . THR A 1 354 ? 8.365 9.237 -17.884 1.00 91.44 354 THR A CA 1
ATOM 2634 C C . THR A 1 354 ? 7.822 10.602 -17.490 1.00 91.44 354 THR A C 1
ATOM 2636 O O . THR A 1 354 ? 7.141 11.272 -18.268 1.00 91.44 354 THR A O 1
ATOM 2639 N N . GLY A 1 355 ? 8.117 11.022 -16.267 1.00 89.88 355 GLY A N 1
ATOM 2640 C CA . GLY A 1 355 ? 7.771 12.352 -15.799 1.00 89.88 355 GLY A CA 1
ATOM 2641 C C . GLY A 1 355 ? 8.545 12.741 -14.554 1.00 89.88 355 GLY A C 1
ATOM 2642 O O . GLY A 1 355 ? 9.327 11.959 -14.011 1.00 89.88 355 GLY A O 1
ATOM 2643 N N . THR A 1 356 ? 8.315 13.970 -14.112 1.00 88.50 356 THR A N 1
ATOM 2644 C CA . THR A 1 356 ? 8.831 14.501 -12.854 1.00 88.50 356 THR A CA 1
ATOM 2645 C C . THR A 1 356 ? 7.689 14.991 -11.978 1.00 88.50 356 THR A C 1
ATOM 2647 O O . THR A 1 356 ? 6.602 15.308 -12.467 1.00 88.50 356 THR A O 1
ATOM 2650 N N . THR A 1 357 ? 7.936 15.034 -10.675 1.00 86.94 357 THR A N 1
ATOM 2651 C CA . THR A 1 357 ? 7.043 15.623 -9.677 1.00 86.94 357 THR A CA 1
ATOM 2652 C C . THR A 1 357 ? 7.875 16.371 -8.637 1.00 86.94 357 THR A C 1
ATOM 2654 O O . THR A 1 357 ? 8.980 15.940 -8.291 1.00 86.94 357 THR A O 1
ATOM 2657 N N . ASN A 1 358 ? 7.369 17.518 -8.197 1.00 83.75 358 ASN A N 1
ATOM 2658 C CA . ASN A 1 358 ? 7.983 18.420 -7.224 1.00 83.75 358 ASN A CA 1
ATOM 2659 C C . ASN A 1 358 ? 6.846 19.004 -6.367 1.00 83.75 358 ASN A C 1
ATOM 2661 O O . ASN A 1 358 ? 5.824 19.396 -6.945 1.00 83.75 358 ASN A O 1
ATOM 2665 N N . PRO A 1 359 ? 6.992 19.057 -5.032 1.00 79.19 359 PRO A N 1
ATOM 2666 C CA . PRO A 1 359 ? 8.176 18.696 -4.229 1.00 79.19 359 PRO A CA 1
ATOM 2667 C C . PRO A 1 359 ? 8.443 17.195 -4.129 1.00 79.19 359 PRO A C 1
ATOM 2669 O O . PRO A 1 359 ? 7.590 16.366 -4.459 1.00 79.19 359 PRO A O 1
ATOM 2672 N N . ALA A 1 360 ? 9.637 16.835 -3.644 1.00 72.25 360 ALA A N 1
ATOM 2673 C CA . ALA A 1 360 ? 9.921 15.465 -3.238 1.00 72.25 360 ALA A CA 1
ATOM 2674 C C . ALA A 1 360 ? 8.875 15.014 -2.207 1.00 72.25 360 ALA A C 1
ATOM 2676 O O . ALA A 1 360 ? 8.689 15.645 -1.165 1.00 72.25 360 ALA A O 1
ATOM 2677 N N . SER A 1 361 ? 8.165 13.936 -2.536 1.00 67.94 361 SER A N 1
ATOM 2678 C CA . SER A 1 361 ? 6.947 13.533 -1.839 1.00 67.94 361 SER A CA 1
ATOM 2679 C C . SER A 1 361 ? 7.012 12.067 -1.418 1.00 67.94 361 SER A C 1
ATOM 2681 O O . SER A 1 361 ? 7.656 11.263 -2.094 1.00 67.94 361 SER A O 1
ATOM 2683 N N . PRO A 1 362 ? 6.354 11.698 -0.307 1.00 64.75 362 PRO A N 1
ATOM 2684 C CA . PRO A 1 362 ? 6.447 10.352 0.254 1.00 64.75 362 PRO A CA 1
ATOM 2685 C C . PRO A 1 362 ? 5.659 9.299 -0.532 1.00 64.75 362 PRO A C 1
ATOM 2687 O O . PRO A 1 362 ? 5.916 8.112 -0.347 1.00 64.75 362 PRO A O 1
ATOM 2690 N N . THR A 1 363 ? 4.705 9.707 -1.383 1.00 77.88 363 THR A N 1
ATOM 2691 C CA . THR A 1 363 ? 3.717 8.775 -1.940 1.00 77.88 363 THR A CA 1
ATOM 2692 C C . THR A 1 363 ? 3.902 8.479 -3.413 1.00 77.88 363 THR A C 1
ATOM 2694 O O . THR A 1 363 ? 3.682 9.344 -4.245 1.00 77.88 363 THR A O 1
ATOM 2697 N N . PHE A 1 364 ? 4.186 7.223 -3.743 1.00 82.69 364 PHE A N 1
ATOM 2698 C CA . PHE A 1 364 ? 4.092 6.683 -5.096 1.00 82.69 364 PHE A CA 1
ATOM 2699 C C . PHE A 1 364 ? 3.230 5.430 -5.050 1.00 82.69 364 PHE A C 1
ATOM 2701 O O . PHE A 1 364 ? 3.482 4.566 -4.217 1.00 82.69 364 PHE A O 1
ATOM 2708 N N . ALA A 1 365 ? 2.191 5.347 -5.881 1.00 85.50 365 ALA A N 1
ATOM 2709 C CA . ALA A 1 365 ? 1.321 4.173 -5.902 1.00 85.50 365 ALA A CA 1
ATOM 2710 C C . ALA A 1 365 ? 0.575 4.012 -7.229 1.00 85.50 365 ALA A C 1
ATOM 2712 O O . ALA A 1 365 ? 0.094 4.990 -7.813 1.00 85.50 365 ALA A O 1
ATOM 2713 N N . LEU A 1 366 ? 0.416 2.757 -7.649 1.00 88.12 366 LEU A N 1
ATOM 2714 C CA . LEU A 1 366 ? -0.523 2.331 -8.681 1.00 88.12 366 LEU A CA 1
ATOM 2715 C C . LEU A 1 366 ? -1.714 1.607 -8.035 1.00 88.12 366 LEU A C 1
ATOM 2717 O O . LEU A 1 366 ? -1.557 0.525 -7.458 1.00 88.12 366 LEU A O 1
ATOM 2721 N N . LEU A 1 367 ? -2.910 2.192 -8.155 1.00 85.06 367 LEU A N 1
ATOM 2722 C CA . LEU A 1 367 ? -4.120 1.757 -7.446 1.00 85.06 367 LEU A CA 1
ATOM 2723 C C . LEU A 1 367 ? -5.264 1.421 -8.430 1.00 85.06 367 LEU A C 1
ATOM 2725 O O . LEU A 1 367 ? -5.913 2.328 -8.958 1.00 85.06 367 LEU A O 1
ATOM 2729 N N . PRO A 1 368 ? -5.529 0.135 -8.727 1.00 81.25 368 PRO A N 1
ATOM 2730 C CA . PRO A 1 368 ? -6.557 -0.270 -9.682 1.00 81.25 368 PRO A CA 1
ATOM 2731 C C . PRO A 1 368 ? -7.969 -0.157 -9.090 1.00 81.25 368 PRO A C 1
ATOM 2733 O O . PRO A 1 368 ? -8.274 -0.762 -8.060 1.00 81.25 368 PRO A O 1
ATOM 2736 N N . SER A 1 369 ? -8.874 0.527 -9.797 1.00 73.62 369 SER A N 1
ATOM 2737 C CA . SER A 1 369 ? -10.238 0.828 -9.318 1.00 73.62 369 SER A CA 1
ATOM 2738 C C . SER A 1 369 ? -11.225 -0.347 -9.370 1.00 73.62 369 SER A C 1
ATOM 2740 O O . SER A 1 369 ? -12.385 -0.210 -8.982 1.00 73.62 369 SER A O 1
ATOM 2742 N N . GLY A 1 370 ? -10.783 -1.488 -9.906 1.00 63.84 370 GLY A N 1
ATOM 2743 C CA . GLY A 1 370 ? -11.580 -2.705 -10.068 1.00 63.84 370 GLY A CA 1
ATOM 2744 C C . GLY A 1 370 ? -12.343 -2.831 -11.388 1.00 63.84 370 GLY A C 1
ATOM 2745 O O . GLY A 1 370 ? -12.835 -3.917 -11.672 1.00 63.84 370 GLY A O 1
ATOM 2746 N N . LEU A 1 371 ? -12.393 -1.795 -12.240 1.00 59.91 371 LEU A N 1
ATOM 2747 C CA . LEU A 1 371 ? -13.084 -1.847 -13.545 1.00 59.91 371 LEU A CA 1
ATOM 2748 C C . LEU A 1 371 ? -12.348 -1.106 -14.669 1.00 59.91 371 LEU A C 1
ATOM 2750 O O . LEU A 1 371 ? -12.888 -0.184 -15.279 1.00 59.91 371 LEU A O 1
ATOM 2754 N N . GLY A 1 372 ? -11.118 -1.523 -14.969 1.00 69.38 372 GLY A N 1
ATOM 2755 C CA . GLY A 1 372 ? -10.398 -1.007 -16.140 1.00 69.38 372 GLY A CA 1
ATOM 2756 C C . GLY A 1 372 ? -9.798 0.390 -15.961 1.00 69.38 372 GLY A C 1
ATOM 2757 O O . GLY A 1 372 ? -9.272 0.947 -16.918 1.00 69.38 372 GLY A O 1
ATOM 2758 N N . GLU A 1 373 ? -9.847 0.968 -14.763 1.00 78.00 373 GLU A N 1
ATOM 2759 C CA . GLU A 1 373 ? -9.147 2.216 -14.461 1.00 78.00 373 GLU A CA 1
ATOM 2760 C C . GLU A 1 373 ? -8.018 1.943 -13.475 1.00 78.00 373 GLU A C 1
ATOM 2762 O O . GLU A 1 373 ? -8.117 1.077 -12.596 1.00 78.00 373 GLU A O 1
ATOM 2767 N N . LEU A 1 374 ? -6.953 2.719 -13.616 1.00 87.94 374 LEU A N 1
ATOM 2768 C CA . LEU A 1 374 ? -5.797 2.665 -12.745 1.00 87.94 374 LEU A CA 1
ATOM 2769 C C . LEU A 1 374 ? -5.470 4.082 -12.293 1.00 87.94 374 LEU A C 1
ATOM 2771 O O . LEU A 1 374 ? -5.169 4.941 -13.117 1.00 87.94 374 LEU A O 1
ATOM 2775 N N . TYR A 1 375 ? -5.533 4.335 -10.990 1.00 89.69 375 TYR A N 1
ATOM 2776 C CA . TYR A 1 375 ? -5.025 5.582 -10.443 1.00 89.69 375 TYR A CA 1
ATOM 2777 C C . TYR A 1 375 ? -3.508 5.512 -10.324 1.00 89.69 375 TYR A C 1
ATOM 2779 O O . TYR A 1 375 ? -2.947 4.487 -9.930 1.00 89.69 375 TYR A O 1
ATOM 2787 N N . PHE A 1 376 ? -2.864 6.632 -10.620 1.00 92.06 376 PHE A N 1
ATOM 2788 C CA . PHE A 1 376 ? -1.460 6.867 -10.333 1.00 92.06 376 PHE A CA 1
ATOM 2789 C C . PHE A 1 376 ? -1.343 8.059 -9.389 1.00 92.06 376 PHE A C 1
ATOM 2791 O O . PHE A 1 376 ? -1.812 9.155 -9.701 1.00 92.06 376 PHE A O 1
ATOM 2798 N N . VAL A 1 377 ? -0.718 7.827 -8.238 1.00 89.75 377 VAL A N 1
ATOM 2799 C CA . VAL A 1 377 ? -0.396 8.866 -7.262 1.00 89.75 377 VAL A CA 1
ATOM 2800 C C . VAL A 1 377 ? 1.111 9.080 -7.269 1.00 89.75 377 VAL A C 1
ATOM 2802 O O . VAL A 1 377 ? 1.858 8.123 -7.076 1.00 89.75 377 VAL A O 1
ATOM 2805 N N . ASP A 1 378 ? 1.543 10.321 -7.501 1.00 87.56 378 ASP A N 1
ATOM 2806 C CA . ASP A 1 378 ? 2.963 10.721 -7.554 1.00 87.56 378 ASP A CA 1
ATOM 2807 C C . ASP A 1 378 ? 3.376 11.637 -6.391 1.00 87.56 378 ASP A C 1
ATOM 2809 O O . ASP A 1 378 ? 4.355 12.380 -6.465 1.00 87.56 378 ASP A O 1
ATOM 2813 N N . GLY A 1 379 ? 2.573 11.627 -5.330 1.00 82.25 379 GLY A N 1
ATOM 2814 C CA . GLY A 1 379 ? 2.860 12.315 -4.080 1.00 82.25 379 GLY A CA 1
ATOM 2815 C C . GLY A 1 379 ? 2.401 13.762 -4.057 1.00 82.25 379 GLY A C 1
ATOM 2816 O O . GLY A 1 379 ? 2.201 14.305 -2.978 1.00 82.25 379 GLY A O 1
ATOM 2817 N N . VAL A 1 380 ? 2.126 14.351 -5.218 1.00 88.06 380 VAL A N 1
ATOM 2818 C CA . VAL A 1 380 ? 1.516 15.684 -5.334 1.00 88.06 380 VAL A CA 1
ATOM 2819 C C . VAL A 1 380 ? 0.233 15.617 -6.149 1.00 88.06 380 VAL A C 1
ATOM 2821 O O . VAL A 1 380 ? -0.689 16.390 -5.917 1.00 88.06 380 VAL A O 1
ATOM 2824 N N . ASN A 1 381 ? 0.140 14.674 -7.082 1.00 92.06 381 ASN A N 1
ATOM 2825 C CA . ASN A 1 381 ? -0.965 14.554 -8.013 1.00 92.06 381 ASN A CA 1
ATOM 2826 C C . ASN A 1 381 ? -1.660 13.203 -7.882 1.00 92.06 381 ASN A C 1
ATOM 2828 O O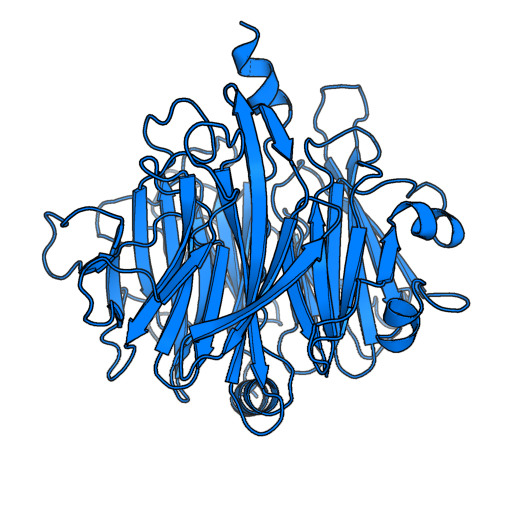 . ASN A 1 381 ? -1.026 12.159 -7.722 1.00 92.06 381 ASN A O 1
ATOM 2832 N N . ILE A 1 382 ? -2.973 13.242 -8.065 1.00 92.06 382 ILE A N 1
ATOM 2833 C CA . ILE A 1 382 ? -3.829 12.101 -8.356 1.00 92.06 382 ILE A CA 1
ATOM 2834 C C . ILE A 1 382 ? -4.099 12.133 -9.858 1.00 92.06 382 ILE A C 1
ATOM 2836 O O . ILE A 1 382 ? -4.644 13.107 -10.384 1.00 92.06 382 ILE A O 1
ATOM 2840 N N . LYS A 1 383 ? -3.720 11.069 -10.560 1.00 92.94 383 LYS A N 1
ATOM 2841 C CA . LYS A 1 383 ? -3.913 10.912 -12.003 1.00 92.94 383 LYS A CA 1
ATOM 2842 C C . LYS A 1 383 ? -4.694 9.639 -12.294 1.00 92.94 383 LYS A C 1
ATOM 2844 O O . LYS A 1 383 ? -4.667 8.694 -11.508 1.00 92.94 383 LYS A O 1
ATOM 2849 N N . LEU A 1 384 ? -5.357 9.615 -13.442 1.00 91.69 384 LEU A N 1
ATOM 2850 C CA . LEU A 1 384 ? -6.022 8.436 -13.981 1.00 91.69 384 LEU A CA 1
ATOM 2851 C C . LEU A 1 384 ? -5.267 7.957 -15.218 1.00 91.69 384 LEU A C 1
ATOM 2853 O O . LEU A 1 384 ? -4.911 8.769 -16.071 1.00 91.69 384 LEU A O 1
ATOM 2857 N N . ILE A 1 385 ? -5.037 6.651 -15.297 1.00 91.94 385 ILE A N 1
ATOM 2858 C CA . ILE A 1 385 ? -4.500 5.960 -16.463 1.00 91.94 385 ILE A CA 1
ATOM 2859 C C . ILE A 1 385 ? -5.668 5.302 -17.201 1.00 91.94 385 ILE A C 1
ATOM 2861 O O . ILE A 1 385 ? -6.362 4.444 -16.644 1.00 91.94 385 ILE A O 1
ATOM 2865 N N . ASP A 1 386 ? -5.860 5.679 -18.463 1.00 90.38 386 ASP A N 1
ATOM 2866 C CA . ASP A 1 386 ? -6.752 4.988 -19.389 1.00 90.38 386 ASP A CA 1
ATOM 2867 C C . ASP A 1 386 ? -6.104 3.668 -19.821 1.00 90.38 386 ASP A C 1
ATOM 2869 O O . ASP A 1 386 ? -5.216 3.622 -20.672 1.00 90.38 386 ASP A O 1
ATOM 2873 N N . THR A 1 387 ? -6.546 2.565 -19.216 1.00 89.44 387 THR A N 1
ATOM 2874 C CA . THR A 1 387 ? -5.966 1.243 -19.495 1.00 89.44 387 THR A CA 1
ATOM 2875 C C . THR A 1 387 ? -6.469 0.619 -20.800 1.00 89.44 387 THR A C 1
ATOM 2877 O O . THR A 1 387 ? -5.982 -0.445 -21.199 1.00 89.44 387 THR A O 1
ATOM 2880 N N . SER A 1 388 ? -7.404 1.268 -21.507 1.00 88.88 388 SER A N 1
ATOM 2881 C CA . SER A 1 388 ? -7.898 0.797 -22.808 1.00 88.88 388 SER A CA 1
ATOM 2882 C C . SER A 1 388 ? -6.922 1.079 -23.955 1.00 88.88 388 SER A C 1
ATOM 2884 O O . SER A 1 388 ? -6.935 0.367 -24.959 1.00 88.88 388 SER A O 1
ATOM 2886 N N . VAL A 1 389 ? -6.019 2.044 -23.773 1.00 91.88 389 VAL A N 1
ATOM 2887 C CA . VAL A 1 389 ? -4.991 2.447 -24.741 1.00 91.88 389 VAL A CA 1
ATOM 2888 C C . VAL A 1 389 ? -3.591 2.045 -24.269 1.00 91.88 389 VAL A C 1
ATOM 2890 O O . VAL A 1 389 ? -3.427 1.486 -23.179 1.00 91.88 389 VAL A O 1
ATOM 2893 N N . ASP A 1 390 ? -2.577 2.257 -25.105 1.00 93.62 390 ASP A N 1
ATOM 2894 C CA . ASP A 1 390 ? -1.185 2.103 -24.680 1.00 93.62 390 ASP A CA 1
ATOM 2895 C C . ASP A 1 390 ? -0.745 3.287 -23.816 1.00 93.62 390 ASP A C 1
ATOM 2897 O O . ASP A 1 390 ? -1.124 4.428 -24.074 1.00 93.62 390 ASP A O 1
ATOM 2901 N N . ILE A 1 391 ? 0.076 3.025 -22.795 1.00 94.31 391 ILE A N 1
ATOM 2902 C CA . ILE A 1 391 ? 0.510 4.046 -21.831 1.00 94.31 391 ILE A CA 1
ATOM 2903 C C . ILE A 1 391 ? 1.260 5.219 -22.487 1.00 94.31 391 ILE A C 1
ATOM 2905 O O . ILE A 1 391 ? 1.212 6.328 -21.967 1.00 94.31 391 ILE A O 1
ATOM 2909 N N . ASP A 1 392 ? 1.921 4.996 -23.628 1.00 92.56 392 ASP A N 1
ATOM 2910 C CA . ASP A 1 392 ? 2.645 6.011 -24.406 1.00 92.56 392 ASP A CA 1
ATOM 2911 C C . ASP A 1 392 ? 1.751 6.767 -25.411 1.00 92.56 392 ASP A C 1
ATOM 2913 O O . ASP A 1 392 ? 2.232 7.635 -26.146 1.00 92.56 392 ASP A O 1
ATOM 2917 N N . GLN A 1 393 ? 0.448 6.473 -25.457 1.00 91.19 393 GLN A N 1
ATOM 2918 C CA . GLN A 1 393 ? -0.476 7.113 -26.385 1.00 91.19 393 GLN A CA 1
ATOM 2919 C C . GLN A 1 393 ? -0.760 8.571 -25.991 1.00 91.19 393 GLN A C 1
ATOM 2921 O O . GLN A 1 393 ? -1.208 8.872 -24.883 1.00 91.19 393 GLN A O 1
ATOM 2926 N N . THR A 1 394 ? -0.541 9.482 -26.945 1.00 85.94 394 THR A N 1
ATOM 2927 C CA . THR A 1 394 ? -0.761 10.936 -26.798 1.00 85.94 394 THR A CA 1
ATOM 2928 C C . THR A 1 394 ? -1.850 11.492 -27.720 1.00 85.94 394 THR A C 1
ATOM 2930 O O . THR A 1 394 ? -2.244 12.649 -27.601 1.00 85.94 394 THR A O 1
ATOM 2933 N N . THR A 1 395 ? -2.356 10.688 -28.663 1.00 74.31 395 THR A N 1
ATOM 2934 C CA . THR A 1 395 ? -3.421 11.082 -29.600 1.00 74.31 395 THR A CA 1
ATOM 2935 C C . THR A 1 395 ? -4.370 9.905 -29.869 1.00 74.31 395 THR A C 1
ATOM 2937 O O . THR A 1 395 ? -3.896 8.776 -29.980 1.00 74.31 395 THR A O 1
ATOM 2940 N N . PRO A 1 396 ? -5.703 10.116 -29.967 1.00 77.19 396 PRO A N 1
ATOM 2941 C CA . PRO A 1 396 ? -6.433 11.372 -29.738 1.00 77.19 396 PRO A CA 1
ATOM 2942 C C . PRO A 1 396 ? -6.585 11.741 -28.251 1.00 77.19 396 PRO A C 1
ATOM 2944 O O . PRO A 1 396 ? -6.907 12.886 -27.946 1.00 77.19 396 PRO A O 1
ATOM 2947 N N . THR A 1 397 ? -6.335 10.797 -27.343 1.00 74.06 397 THR A N 1
ATOM 2948 C CA . THR A 1 397 ? -6.445 10.979 -25.890 1.00 74.06 397 THR A CA 1
ATOM 2949 C C . THR A 1 397 ? -5.108 10.634 -25.249 1.00 74.06 397 THR A C 1
ATOM 2951 O O . THR A 1 397 ? -4.512 9.615 -25.599 1.00 74.06 397 THR A O 1
ATOM 2954 N N . ASN A 1 398 ? -4.643 11.469 -24.318 1.00 85.38 398 ASN A N 1
ATOM 2955 C CA . ASN A 1 398 ? -3.502 11.133 -23.470 1.00 85.38 398 ASN A CA 1
ATOM 2956 C C . ASN A 1 398 ? -3.880 9.960 -22.564 1.00 85.38 398 ASN A C 1
ATOM 2958 O O . ASN A 1 398 ? -4.901 10.029 -21.880 1.00 85.38 398 ASN A O 1
ATOM 2962 N N . ALA A 1 399 ? -3.036 8.930 -22.515 1.00 89.94 399 ALA A N 1
ATOM 2963 C CA . ALA A 1 399 ? -3.255 7.774 -21.647 1.00 89.94 399 ALA A CA 1
ATOM 2964 C C . ALA A 1 399 ? -3.264 8.134 -20.153 1.00 89.94 399 ALA A C 1
ATOM 2966 O O . ALA A 1 399 ? -3.794 7.374 -19.352 1.00 89.94 399 ALA A O 1
ATOM 2967 N N . ILE A 1 400 ? -2.693 9.284 -19.771 1.00 91.94 400 ILE A N 1
ATOM 2968 C CA . ILE A 1 400 ? -2.742 9.807 -18.405 1.00 91.94 400 ILE A CA 1
ATOM 2969 C C . ILE A 1 400 ? -3.406 11.179 -18.373 1.00 91.94 400 ILE A C 1
ATOM 2971 O O . ILE A 1 400 ? -2.988 12.104 -19.073 1.00 91.94 400 ILE A O 1
ATOM 2975 N N . SER A 1 401 ? -4.382 11.327 -17.482 1.00 91.00 401 SER A N 1
ATOM 2976 C CA . SER A 1 401 ? -5.044 12.594 -17.181 1.00 91.00 401 SER A CA 1
ATOM 2977 C C . SER A 1 401 ? -4.890 12.962 -15.709 1.00 91.00 401 SER A C 1
ATOM 2979 O O . SER A 1 401 ? -5.077 12.122 -14.827 1.00 91.00 401 SER A O 1
ATOM 2981 N N . LEU A 1 402 ? -4.588 14.232 -15.437 1.00 91.69 402 LEU A N 1
ATOM 2982 C CA . LEU A 1 402 ? -4.640 14.780 -14.084 1.00 91.69 402 LEU A CA 1
ATOM 2983 C C . LEU A 1 402 ? -6.088 14.787 -13.583 1.00 91.69 402 LEU A C 1
ATOM 2985 O O . LEU A 1 402 ? -6.977 15.260 -14.287 1.00 91.69 402 LEU A O 1
ATOM 2989 N N . VAL A 1 403 ? -6.302 14.282 -12.369 1.00 91.12 403 VAL A N 1
ATOM 2990 C CA . VAL A 1 403 ? -7.586 14.364 -11.663 1.00 91.12 403 VAL A CA 1
ATOM 2991 C C . VAL A 1 403 ? -7.539 15.536 -10.688 1.00 91.12 403 VAL A C 1
ATOM 2993 O O . VAL A 1 403 ? -8.355 16.450 -10.794 1.00 91.12 403 VAL A O 1
ATOM 2996 N N . LYS A 1 404 ? -6.565 15.523 -9.765 1.00 91.94 404 LYS A N 1
ATOM 2997 C CA . LYS A 1 404 ? -6.374 16.539 -8.717 1.00 91.94 404 LYS A CA 1
ATOM 2998 C C . LYS A 1 404 ? -4.925 16.651 -8.261 1.00 91.94 404 LYS A C 1
ATOM 3000 O O . LYS A 1 404 ? -4.130 15.738 -8.473 1.00 91.94 404 LYS A O 1
ATOM 3005 N N . THR A 1 405 ? -4.620 17.752 -7.592 1.00 92.00 405 THR A N 1
ATOM 3006 C CA . THR A 1 405 ? -3.357 18.038 -6.909 1.00 92.00 405 THR A CA 1
ATOM 3007 C C . THR A 1 405 ? -3.574 18.126 -5.396 1.00 92.00 405 THR A C 1
ATOM 3009 O O . THR A 1 405 ? -4.696 18.334 -4.940 1.00 92.00 405 THR A O 1
ATOM 3012 N N . ALA A 1 406 ? -2.516 17.979 -4.598 1.00 89.88 406 ALA A N 1
ATOM 3013 C CA . ALA A 1 406 ? -2.583 18.113 -3.142 1.00 89.88 406 ALA A CA 1
ATOM 3014 C C . ALA A 1 406 ? -3.128 19.488 -2.714 1.00 89.88 406 ALA A C 1
ATOM 3016 O O . ALA A 1 406 ? -3.947 19.555 -1.801 1.00 89.88 406 ALA A O 1
ATOM 3017 N N . GLY A 1 407 ? -2.738 20.552 -3.424 1.00 89.88 407 GLY A N 1
ATOM 3018 C CA . GLY A 1 407 ? -3.179 21.922 -3.153 1.00 89.88 407 GLY A CA 1
ATOM 3019 C C . GLY A 1 407 ? -4.654 22.185 -3.452 1.00 89.88 407 GLY A C 1
ATOM 3020 O O . GLY A 1 407 ? -5.186 23.182 -2.988 1.00 89.88 407 GLY A O 1
ATOM 3021 N N . ASP A 1 408 ? -5.337 21.289 -4.173 1.00 89.62 408 ASP A N 1
ATOM 3022 C CA . ASP A 1 408 ? -6.786 21.401 -4.377 1.00 89.62 408 ASP A CA 1
ATOM 3023 C C . ASP A 1 408 ? -7.592 21.037 -3.115 1.00 89.62 408 ASP A C 1
ATOM 3025 O O . ASP A 1 408 ? -8.799 21.276 -3.072 1.00 89.62 408 ASP A O 1
ATOM 3029 N N . PHE A 1 409 ? -6.957 20.428 -2.106 1.00 87.75 409 PHE A N 1
ATOM 3030 C CA . PHE A 1 409 ? -7.594 20.032 -0.852 1.00 87.75 409 PHE A CA 1
ATOM 3031 C C . PHE A 1 409 ? -7.238 21.022 0.262 1.00 87.75 409 PHE A C 1
ATOM 3033 O O . PHE A 1 409 ? -6.096 21.072 0.717 1.00 87.75 409 PHE A O 1
ATOM 3040 N N . GLU A 1 410 ? -8.233 21.752 0.759 1.00 85.75 410 GLU A N 1
ATOM 3041 C CA . GLU A 1 410 ? -8.061 22.756 1.816 1.00 85.75 410 GLU A CA 1
ATOM 3042 C C . GLU A 1 410 ? -8.621 22.254 3.151 1.00 85.75 410 GLU A C 1
ATOM 3044 O O . GLU A 1 410 ? -9.747 21.759 3.197 1.00 85.75 410 GLU A O 1
ATOM 3049 N N . ASN A 1 411 ? -7.882 22.421 4.252 1.00 82.75 411 ASN A N 1
ATOM 3050 C CA . ASN A 1 411 ? -8.380 22.189 5.606 1.00 82.75 411 ASN A CA 1
ATOM 3051 C C . ASN A 1 411 ? -9.131 23.420 6.141 1.00 82.75 411 ASN A C 1
ATOM 3053 O O . ASN A 1 411 ? -8.530 24.335 6.705 1.00 82.75 411 ASN A O 1
ATOM 3057 N N . TYR A 1 412 ? -10.459 23.428 5.993 1.00 76.56 412 TYR A N 1
ATOM 3058 C CA . TYR A 1 412 ? -11.331 24.526 6.442 1.00 76.56 412 TYR A CA 1
ATOM 3059 C C . TYR A 1 412 ? -11.551 24.609 7.956 1.00 76.56 412 TYR A C 1
ATOM 3061 O O . TYR A 1 412 ? -12.108 25.595 8.436 1.00 76.56 412 TYR A O 1
ATOM 3069 N N . ASN A 1 413 ? -11.142 23.588 8.712 1.00 73.75 413 ASN A N 1
ATOM 3070 C CA . ASN A 1 413 ? -11.289 23.579 10.169 1.00 73.75 413 ASN A CA 1
ATOM 3071 C C . ASN A 1 413 ? -10.136 24.307 10.882 1.00 73.75 413 ASN A C 1
ATOM 3073 O O . ASN A 1 413 ? -10.127 24.403 12.109 1.00 73.75 413 ASN A O 1
ATOM 3077 N N . GLU A 1 414 ? -9.192 24.856 10.118 1.00 71.69 414 GLU A N 1
ATOM 3078 C CA . GLU A 1 414 ? -8.153 25.760 10.593 1.00 71.69 414 GLU A CA 1
ATOM 3079 C C . GLU A 1 414 ? -8.460 27.208 10.186 1.00 71.69 414 GLU A C 1
ATOM 3081 O O . GLU A 1 414 ? -9.125 27.472 9.184 1.00 71.69 414 GLU A O 1
ATOM 3086 N N . SER A 1 415 ? -7.990 28.166 10.989 1.00 76.88 415 SER A N 1
ATOM 3087 C CA . SER A 1 415 ? -8.126 29.598 10.711 1.00 76.88 415 SER A CA 1
ATOM 3088 C C . SER A 1 415 ? -6.751 30.273 10.787 1.00 76.88 415 SER A C 1
ATOM 3090 O O . SER A 1 415 ? -6.242 30.453 11.899 1.00 76.88 415 SER A O 1
ATOM 3092 N N . PRO A 1 416 ? -6.164 30.713 9.657 1.00 82.44 416 PRO A N 1
ATOM 3093 C CA . PRO A 1 416 ? -6.677 30.580 8.285 1.00 82.44 416 PRO A CA 1
ATOM 3094 C C . PRO A 1 416 ? -6.729 29.116 7.816 1.00 82.44 416 PRO A C 1
ATOM 3096 O O . PRO A 1 416 ? -6.070 28.264 8.409 1.00 82.44 416 PRO A O 1
ATOM 3099 N N . SER A 1 417 ? -7.500 28.840 6.759 1.00 83.06 417 SER A N 1
ATOM 3100 C CA . SER A 1 417 ? -7.493 27.524 6.116 1.00 83.06 417 SER A CA 1
ATOM 3101 C C . SER A 1 417 ? -6.092 27.182 5.613 1.00 83.06 417 SER A C 1
ATOM 3103 O O . SER A 1 417 ? -5.293 28.071 5.300 1.00 83.06 417 SER A O 1
ATOM 3105 N N . VAL A 1 418 ? -5.791 25.886 5.566 1.00 85.88 418 VAL A N 1
ATOM 3106 C CA . VAL A 1 418 ? -4.464 25.386 5.197 1.00 85.88 418 VAL A CA 1
ATOM 3107 C C . VAL A 1 418 ? -4.564 24.420 4.028 1.00 85.88 418 VAL A C 1
ATOM 3109 O O . VAL A 1 418 ? -5.288 23.431 4.103 1.00 85.88 418 VAL A O 1
ATOM 3112 N N . ASP A 1 419 ? -3.798 24.685 2.975 1.00 87.94 419 ASP A N 1
ATOM 3113 C CA . ASP A 1 419 ? -3.798 23.872 1.761 1.00 87.94 419 ASP A CA 1
ATOM 3114 C C . ASP A 1 419 ? -2.914 22.630 1.913 1.00 87.94 419 ASP A C 1
ATOM 3116 O O . ASP A 1 419 ? -1.896 22.624 2.624 1.00 87.94 419 ASP A O 1
ATOM 3120 N N . GLY A 1 420 ? -3.283 21.569 1.198 1.00 86.62 420 GLY A N 1
ATOM 3121 C CA . GLY A 1 420 ? -2.474 20.366 1.084 1.00 86.62 420 GLY A CA 1
ATOM 3122 C C . GLY A 1 420 ? -1.168 20.649 0.349 1.00 86.62 420 GLY A C 1
ATOM 3123 O O . GLY A 1 420 ? -1.145 21.257 -0.718 1.00 86.62 420 GLY A O 1
ATOM 3124 N N . TYR A 1 421 ? -0.059 20.179 0.910 1.00 86.62 421 TYR A N 1
ATOM 3125 C CA . TYR A 1 421 ? 1.259 20.307 0.293 1.00 86.62 421 TYR A CA 1
ATOM 3126 C C . TYR A 1 421 ? 1.656 19.035 -0.450 1.00 86.62 421 TYR A C 1
ATOM 3128 O O . TYR A 1 421 ? 2.016 19.088 -1.624 1.00 86.62 421 TYR A O 1
ATOM 3136 N N . VAL A 1 422 ? 1.549 17.886 0.222 1.00 85.50 422 VAL A N 1
ATOM 3137 C CA . VAL A 1 422 ? 1.808 16.566 -0.365 1.00 85.50 422 VAL A CA 1
ATOM 3138 C C . VAL A 1 422 ? 0.763 15.554 0.087 1.00 85.50 422 VAL A C 1
ATOM 3140 O O . VAL A 1 422 ? 0.154 15.673 1.153 1.00 85.50 422 VAL A O 1
ATOM 3143 N N . LEU A 1 423 ? 0.593 14.529 -0.736 1.00 85.62 423 LEU A N 1
ATOM 3144 C CA . LEU A 1 423 ? -0.174 13.330 -0.451 1.00 85.62 423 LEU A CA 1
ATOM 3145 C C . LEU A 1 423 ? 0.742 12.369 0.318 1.00 85.62 423 LEU A C 1
ATOM 3147 O O . LEU A 1 423 ? 1.764 11.924 -0.206 1.00 85.62 423 LEU A O 1
ATOM 3151 N N . ASN A 1 424 ? 0.401 12.068 1.568 1.00 75.69 424 ASN A N 1
ATOM 3152 C CA . ASN A 1 424 ? 1.158 11.185 2.459 1.00 75.69 424 ASN A CA 1
ATOM 3153 C C . ASN A 1 424 ? 0.756 9.708 2.336 1.00 75.69 424 ASN A C 1
ATOM 3155 O O . ASN A 1 424 ? 1.583 8.829 2.546 1.00 75.69 424 ASN A O 1
ATOM 3159 N N . THR A 1 425 ? -0.497 9.435 1.971 1.00 76.56 425 THR A N 1
ATOM 3160 C CA . THR A 1 425 ? -0.991 8.089 1.644 1.00 76.56 425 THR A CA 1
ATOM 3161 C C . THR A 1 425 ? -2.098 8.162 0.603 1.00 76.56 425 THR A C 1
ATOM 3163 O O . THR A 1 425 ? -2.655 9.233 0.361 1.00 76.56 425 THR A O 1
ATOM 3166 N N . ALA A 1 426 ? -2.442 7.023 0.000 1.00 78.19 426 ALA A N 1
ATOM 3167 C CA . ALA A 1 426 ? -3.555 6.914 -0.930 1.00 78.19 426 ALA A CA 1
ATOM 3168 C C . ALA A 1 426 ? -4.182 5.514 -0.894 1.00 78.19 426 ALA A C 1
ATOM 3170 O O . ALA A 1 426 ? -3.475 4.532 -0.691 1.00 78.19 426 ALA A O 1
ATOM 3171 N N . GLY A 1 427 ? -5.490 5.428 -1.142 1.00 78.06 427 GLY A N 1
ATOM 3172 C CA . GLY A 1 427 ? -6.227 4.171 -1.262 1.00 78.06 427 GLY A CA 1
ATOM 3173 C C . GLY A 1 427 ? -7.537 4.346 -2.032 1.00 78.06 427 GLY A C 1
ATOM 3174 O O . GLY A 1 427 ? -8.193 5.383 -1.931 1.00 78.06 427 GLY A O 1
ATOM 3175 N N . VAL A 1 428 ? -7.933 3.343 -2.820 1.00 77.25 428 VAL A N 1
ATOM 3176 C CA . VAL A 1 428 ? -9.236 3.339 -3.509 1.00 77.25 428 VAL A CA 1
ATOM 3177 C C . VAL A 1 428 ? -10.295 2.814 -2.550 1.00 77.25 428 VAL A C 1
ATOM 3179 O O . VAL A 1 428 ? -10.275 1.644 -2.190 1.00 77.25 428 VAL A O 1
ATOM 3182 N N . VAL A 1 429 ? -11.222 3.680 -2.149 1.00 73.94 429 VAL A N 1
ATOM 3183 C CA . VAL A 1 429 ? -12.210 3.409 -1.088 1.00 73.94 429 VAL A CA 1
ATOM 3184 C C . VAL A 1 429 ? -13.595 3.059 -1.622 1.00 73.94 429 VAL A C 1
ATOM 3186 O O . VAL A 1 429 ? -14.430 2.529 -0.892 1.00 73.94 429 VAL A O 1
ATOM 3189 N N . ILE A 1 430 ? -13.845 3.338 -2.904 1.00 71.94 430 ILE A N 1
ATOM 3190 C CA . ILE A 1 430 ? -15.022 2.859 -3.631 1.00 71.94 430 ILE A CA 1
ATOM 3191 C C . ILE A 1 430 ? -14.569 2.376 -5.002 1.00 71.94 430 ILE A C 1
ATOM 3193 O O . ILE A 1 430 ? -14.058 3.152 -5.811 1.00 71.94 430 ILE A O 1
ATOM 3197 N N . GLU A 1 431 ? -14.808 1.100 -5.284 1.00 68.25 431 GLU A N 1
ATOM 3198 C CA . GLU A 1 431 ? -14.682 0.558 -6.632 1.00 68.25 431 GLU A CA 1
ATOM 3199 C C . GLU A 1 431 ? -15.925 0.891 -7.460 1.00 68.25 431 GLU A C 1
ATOM 3201 O O . GLU A 1 431 ? -17.044 0.949 -6.951 1.00 68.25 431 GLU A O 1
ATOM 3206 N N . LYS A 1 432 ? -15.747 1.084 -8.770 1.00 57.72 432 LYS A N 1
ATOM 3207 C CA . LYS A 1 432 ? -16.779 1.613 -9.683 1.00 57.72 432 LYS A CA 1
ATOM 3208 C C . LYS A 1 432 ? -18.100 0.810 -9.681 1.00 57.72 432 LYS A C 1
ATOM 3210 O O . LYS A 1 432 ? -19.144 1.350 -10.049 1.00 57.72 432 LYS A O 1
ATOM 3215 N N . THR A 1 433 ? -18.097 -0.459 -9.245 1.00 56.16 433 THR A N 1
ATOM 3216 C CA . THR A 1 433 ? -19.326 -1.240 -9.000 1.00 56.16 433 THR A CA 1
ATOM 3217 C C . THR A 1 433 ? -19.172 -2.254 -7.854 1.00 56.16 433 THR A C 1
ATOM 3219 O O . THR A 1 433 ? -18.095 -2.823 -7.695 1.00 56.16 433 THR A O 1
ATOM 3222 N N . PRO A 1 434 ? -20.257 -2.599 -7.129 1.00 50.81 434 PRO A N 1
ATOM 3223 C CA . PRO A 1 434 ? -20.261 -3.716 -6.176 1.00 50.81 434 PRO A CA 1
ATOM 3224 C C . PRO A 1 434 ? -19.892 -5.077 -6.786 1.00 50.81 434 PRO A C 1
ATOM 3226 O O . PRO A 1 434 ? -19.316 -5.927 -6.115 1.00 50.81 434 PRO A O 1
ATOM 3229 N N . THR A 1 435 ? -20.170 -5.274 -8.078 1.00 51.28 435 THR A N 1
ATOM 3230 C CA . THR A 1 435 ? -19.751 -6.463 -8.836 1.00 51.28 435 THR A CA 1
ATOM 3231 C C . THR A 1 435 ? -18.230 -6.540 -8.996 1.00 51.28 435 THR A C 1
ATOM 3233 O O . THR A 1 435 ? -17.682 -7.636 -8.985 1.00 51.28 435 THR A O 1
ATOM 3236 N N . ALA A 1 436 ? -17.535 -5.402 -9.103 1.00 53.03 436 ALA A N 1
ATOM 3237 C CA . ALA A 1 436 ? -16.071 -5.351 -9.154 1.00 53.03 436 ALA A CA 1
ATOM 3238 C C . ALA A 1 436 ? -15.436 -5.874 -7.857 1.00 53.03 436 ALA A C 1
ATOM 3240 O O . ALA A 1 436 ? -14.515 -6.688 -7.914 1.00 53.03 436 ALA A O 1
ATOM 3241 N N . MET A 1 437 ? -16.028 -5.516 -6.710 1.00 51.03 437 MET A N 1
ATOM 3242 C CA . MET A 1 437 ? -15.617 -6.019 -5.395 1.00 51.03 437 MET A CA 1
ATOM 3243 C C . MET A 1 437 ? -15.771 -7.544 -5.296 1.00 51.03 437 MET A C 1
ATOM 3245 O O . MET A 1 437 ? -14.871 -8.234 -4.823 1.00 51.03 437 MET A O 1
ATOM 3249 N N . ALA A 1 438 ? -16.890 -8.083 -5.795 1.00 47.09 438 ALA A N 1
ATOM 3250 C CA . ALA A 1 438 ? -17.156 -9.523 -5.802 1.00 47.09 438 ALA A CA 1
ATOM 3251 C C . ALA A 1 438 ? -16.248 -10.298 -6.778 1.00 47.09 438 ALA A C 1
ATOM 3253 O O . ALA A 1 438 ? -15.870 -11.434 -6.499 1.00 47.09 438 ALA A O 1
ATOM 3254 N N . LEU A 1 439 ? -15.871 -9.689 -7.908 1.00 45.62 439 LEU A N 1
ATOM 3255 C CA . LEU A 1 439 ? -14.952 -10.287 -8.879 1.00 45.62 439 LEU A CA 1
ATOM 3256 C C . LEU A 1 439 ? -13.506 -10.319 -8.365 1.00 45.62 439 LEU A C 1
ATOM 3258 O O . LEU A 1 439 ? -12.831 -11.312 -8.605 1.00 45.62 439 LEU A O 1
ATOM 3262 N N . LYS A 1 440 ? -13.037 -9.302 -7.628 1.00 48.56 440 LYS A N 1
ATOM 3263 C CA . LYS A 1 440 ? -11.725 -9.352 -6.952 1.00 48.56 440 LYS A CA 1
ATOM 3264 C C . LYS A 1 440 ? -11.695 -10.416 -5.847 1.00 48.56 440 LYS A C 1
ATOM 3266 O O . LYS A 1 440 ? -10.821 -11.278 -5.847 1.00 48.56 440 LYS A O 1
ATOM 3271 N N . ALA A 1 441 ? -12.715 -10.459 -4.988 1.00 40.81 441 ALA A N 1
ATOM 3272 C CA . ALA A 1 441 ? -12.819 -11.479 -3.939 1.00 40.81 441 ALA A CA 1
ATOM 3273 C C . ALA A 1 441 ? -12.869 -12.931 -4.475 1.00 40.81 441 ALA A C 1
ATOM 3275 O O . ALA A 1 441 ? -12.439 -13.846 -3.782 1.00 40.81 441 ALA A O 1
ATOM 3276 N N . GLY A 1 442 ? -13.371 -13.158 -5.698 1.00 36.47 442 GLY A N 1
ATOM 3277 C CA . GLY A 1 442 ? -13.527 -14.496 -6.287 1.00 36.47 442 GLY A CA 1
ATOM 3278 C C . GLY A 1 442 ? -12.470 -14.941 -7.312 1.00 36.47 442 GLY A C 1
ATOM 3279 O O . GLY A 1 442 ? -12.528 -16.086 -7.751 1.00 36.47 442 GLY A O 1
ATOM 3280 N N . ALA A 1 443 ? -11.538 -14.082 -7.747 1.00 36.56 443 ALA A N 1
ATOM 3281 C CA . ALA A 1 443 ? -10.718 -14.341 -8.946 1.00 36.56 443 ALA A CA 1
ATOM 3282 C C . ALA A 1 443 ? -9.224 -14.623 -8.702 1.00 36.56 443 ALA A C 1
ATOM 3284 O O . ALA A 1 443 ? -8.442 -14.477 -9.639 1.00 36.56 443 ALA A O 1
ATOM 3285 N N . LYS A 1 444 ? -8.798 -15.000 -7.486 1.00 49.12 444 LYS A N 1
ATOM 3286 C CA . LYS A 1 444 ? -7.360 -15.034 -7.123 1.00 49.12 444 LYS A CA 1
ATOM 3287 C C . LYS A 1 444 ? -6.663 -13.674 -7.362 1.00 49.12 444 LYS A C 1
ATOM 3289 O O . LYS A 1 444 ? -5.522 -13.612 -7.814 1.00 49.12 444 LYS A O 1
ATOM 3294 N N . ARG A 1 445 ? -7.393 -12.570 -7.152 1.00 37.25 445 ARG A N 1
ATOM 3295 C CA . ARG A 1 445 ? -6.957 -11.189 -7.429 1.00 37.25 445 ARG A CA 1
ATOM 3296 C C . ARG A 1 445 ? -7.463 -10.269 -6.333 1.00 37.25 445 ARG A C 1
ATOM 3298 O O . ARG A 1 445 ? -8.588 -9.787 -6.406 1.00 37.25 445 ARG A O 1
ATOM 3305 N N . ALA A 1 446 ? -6.666 -10.045 -5.306 1.00 35.81 446 ALA A N 1
ATOM 3306 C CA . ALA A 1 446 ? -7.171 -9.382 -4.118 1.00 35.81 446 ALA A CA 1
ATOM 3307 C C . ALA A 1 446 ? -7.046 -7.838 -4.156 1.00 35.81 446 ALA A C 1
ATOM 3309 O O . ALA A 1 446 ? -6.576 -7.224 -5.122 1.00 35.81 446 ALA A O 1
ATOM 3310 N N . SER A 1 447 ? -7.693 -7.216 -3.172 1.00 33.94 447 SER A N 1
ATOM 3311 C CA . SER A 1 447 ? -8.024 -5.795 -3.061 1.00 33.94 447 SER A CA 1
ATOM 3312 C C . SER A 1 447 ? -6.800 -4.943 -2.734 1.00 33.94 447 SER A C 1
ATOM 3314 O O . SER A 1 447 ? -6.229 -5.062 -1.659 1.00 33.94 447 SER A O 1
ATOM 3316 N N . VAL A 1 448 ? -6.456 -4.009 -3.624 1.00 41.19 448 VAL A N 1
ATOM 3317 C CA . VAL A 1 448 ? -5.240 -3.195 -3.512 1.00 41.19 448 VAL A CA 1
ATOM 3318 C C . VAL A 1 448 ? -5.350 -2.156 -2.393 1.00 41.19 448 VAL A C 1
ATOM 3320 O O . VAL A 1 448 ? -5.650 -0.985 -2.634 1.00 41.19 448 VAL A O 1
ATOM 3323 N N . THR A 1 449 ? -5.031 -2.569 -1.169 1.00 40.31 449 THR A N 1
ATOM 3324 C CA . THR A 1 449 ? -4.490 -1.654 -0.163 1.00 40.31 449 THR A CA 1
ATOM 3325 C C . THR A 1 449 ? -2.989 -1.576 -0.387 1.00 40.31 449 THR A C 1
ATOM 3327 O O . THR A 1 449 ? -2.214 -2.296 0.233 1.00 40.31 449 THR A O 1
ATOM 3330 N N . LYS A 1 450 ? -2.558 -0.699 -1.290 1.00 50.16 450 LYS A N 1
ATOM 3331 C CA . LYS A 1 450 ? -1.164 -0.263 -1.320 1.00 50.16 450 LYS A CA 1
ATOM 3332 C C . LYS A 1 450 ? -1.093 1.108 -0.716 1.00 50.16 450 LYS A C 1
ATOM 3334 O O . LYS A 1 450 ? -1.679 2.044 -1.248 1.00 50.16 450 LYS A O 1
ATOM 3339 N N . MET A 1 451 ? -0.337 1.227 0.357 1.00 49.19 451 MET A N 1
ATOM 3340 C CA . MET A 1 451 ? 0.051 2.529 0.850 1.00 49.19 451 MET A CA 1
ATOM 3341 C C . MET A 1 451 ? 1.496 2.775 0.484 1.00 49.19 451 MET A C 1
ATOM 3343 O O . MET A 1 451 ? 2.365 1.921 0.663 1.00 49.19 451 MET A O 1
ATOM 3347 N N . ALA A 1 452 ? 1.752 3.968 -0.025 1.00 47.28 452 ALA A N 1
ATOM 3348 C CA . ALA A 1 452 ? 3.112 4.410 -0.159 1.00 47.28 452 ALA A CA 1
ATOM 3349 C C . ALA A 1 452 ? 3.696 4.668 1.231 1.00 47.28 452 ALA A C 1
ATOM 3351 O O . ALA A 1 452 ? 3.071 5.294 2.089 1.00 47.28 452 ALA A O 1
ATOM 3352 N N . LYS A 1 453 ? 4.896 4.146 1.461 1.00 51.75 453 LYS A N 1
ATOM 3353 C CA . LYS A 1 453 ? 5.634 4.401 2.692 1.00 51.75 453 LYS A CA 1
ATOM 3354 C C . LYS A 1 453 ? 6.274 5.774 2.586 1.00 51.75 453 LYS A C 1
ATOM 3356 O O . LYS A 1 453 ? 6.995 6.022 1.621 1.00 51.75 453 LYS A O 1
ATOM 3361 N N . ARG A 1 454 ? 6.120 6.616 3.613 1.00 49.44 454 ARG A N 1
ATOM 3362 C CA . ARG A 1 454 ? 6.999 7.777 3.781 1.00 49.44 454 ARG A CA 1
ATOM 3363 C C . ARG A 1 454 ? 8.433 7.278 3.917 1.00 49.44 454 ARG A C 1
ATOM 3365 O O . ARG A 1 454 ? 8.860 6.815 4.971 1.00 49.44 454 ARG A O 1
ATOM 3372 N N . LEU A 1 455 ? 9.176 7.367 2.824 1.00 52.25 455 LEU A N 1
ATOM 3373 C CA . LEU A 1 455 ? 10.607 7.132 2.814 1.00 52.25 455 LEU A CA 1
ATOM 3374 C C . LEU A 1 455 ? 11.274 8.297 3.552 1.00 52.25 455 LEU A C 1
ATOM 3376 O O . LEU A 1 455 ? 11.037 9.458 3.214 1.00 52.25 455 LEU A O 1
ATOM 3380 N N . ALA A 1 456 ? 12.049 7.988 4.597 1.00 47.56 456 ALA A N 1
ATOM 3381 C CA . ALA A 1 456 ? 12.767 8.997 5.368 1.00 47.56 456 ALA A CA 1
ATOM 3382 C C . ALA A 1 456 ? 13.612 9.838 4.410 1.00 47.56 456 ALA A C 1
ATOM 3384 O O . ALA A 1 456 ? 14.425 9.294 3.656 1.00 47.56 456 ALA A O 1
ATOM 3385 N N . ARG A 1 457 ? 13.388 11.154 4.418 1.00 50.19 457 ARG A N 1
ATOM 3386 C CA . ARG A 1 457 ? 14.172 12.045 3.573 1.00 50.19 457 ARG A CA 1
ATOM 3387 C C . ARG A 1 457 ? 15.592 12.088 4.128 1.00 50.19 457 ARG A C 1
ATOM 3389 O O . ARG A 1 457 ? 15.750 12.046 5.353 1.00 50.19 457 ARG A O 1
ATOM 3396 N N . PRO A 1 458 ? 16.634 12.175 3.300 1.00 48.66 458 PRO A N 1
ATOM 3397 C CA . PRO A 1 458 ? 17.981 12.215 3.841 1.00 48.66 458 PRO A CA 1
ATOM 3398 C C . PRO A 1 458 ? 18.258 13.414 4.773 1.00 48.66 458 PRO A C 1
ATOM 3400 O O . PRO A 1 458 ? 19.119 13.295 5.633 1.00 48.66 458 PRO A O 1
ATOM 3403 N N . GLU A 1 459 ? 17.481 14.502 4.760 1.00 48.25 459 GLU A N 1
ATOM 3404 C CA . GLU A 1 459 ? 17.547 15.566 5.782 1.00 48.25 459 GLU A CA 1
ATOM 3405 C C . GLU A 1 459 ? 17.043 15.114 7.155 1.00 48.25 459 GLU A C 1
ATOM 3407 O O . GLU A 1 459 ? 17.581 15.542 8.178 1.00 48.25 459 GLU A O 1
ATOM 3412 N N . ASP A 1 460 ? 16.043 14.226 7.190 1.00 48.16 460 ASP A N 1
ATOM 3413 C CA . ASP A 1 460 ? 15.603 13.565 8.421 1.00 48.16 460 ASP A CA 1
ATOM 3414 C C . ASP A 1 460 ? 16.727 12.627 8.945 1.00 48.16 460 ASP A C 1
ATOM 3416 O O . ASP A 1 460 ? 16.819 12.396 10.147 1.00 48.16 460 ASP A O 1
ATOM 3420 N N . LEU A 1 461 ? 17.636 12.160 8.068 1.00 44.91 461 LEU A N 1
ATOM 3421 C CA . LEU A 1 461 ? 18.850 11.390 8.412 1.00 44.91 461 LEU A CA 1
ATOM 3422 C C . LEU A 1 461 ? 20.057 12.278 8.785 1.00 44.91 461 LEU A C 1
ATOM 3424 O O . LEU A 1 461 ? 20.925 11.862 9.553 1.00 44.91 461 LEU A O 1
ATOM 3428 N N . GLU A 1 462 ? 20.155 13.487 8.226 1.00 41.47 462 GLU A N 1
ATOM 3429 C CA . GLU A 1 462 ? 21.260 14.429 8.456 1.00 41.47 462 GLU A CA 1
ATOM 3430 C C . GLU A 1 462 ? 21.082 15.269 9.729 1.00 41.47 462 GLU A C 1
ATOM 3432 O O . GLU A 1 462 ? 22.075 15.748 10.287 1.00 41.47 462 GLU A O 1
ATOM 3437 N N . ARG A 1 463 ? 19.846 15.422 10.221 1.00 38.72 463 ARG A N 1
ATOM 3438 C CA . ARG A 1 463 ? 19.531 16.190 11.437 1.00 38.72 463 ARG A CA 1
ATOM 3439 C C . ARG A 1 463 ? 20.197 15.641 12.709 1.00 38.72 463 ARG A C 1
ATOM 3441 O O . ARG A 1 463 ? 20.434 16.428 13.616 1.00 38.72 463 ARG A O 1
ATOM 3448 N N . ASP A 1 464 ? 20.575 14.361 12.718 1.00 36.97 464 ASP A N 1
ATOM 3449 C CA . ASP A 1 464 ? 21.265 13.666 13.822 1.00 36.97 464 ASP A CA 1
ATOM 3450 C C . ASP A 1 464 ? 22.808 13.754 13.759 1.00 36.97 464 ASP A C 1
ATOM 3452 O O . ASP A 1 464 ? 23.505 13.192 14.605 1.00 36.97 464 ASP A O 1
ATOM 3456 N N . LYS A 1 465 ? 23.385 14.435 12.756 1.00 32.00 465 LYS A N 1
ATOM 3457 C CA . LYS A 1 465 ? 24.842 14.701 12.698 1.00 32.00 465 LYS A CA 1
ATOM 3458 C C . LYS A 1 465 ? 25.252 16.010 13.390 1.00 32.00 465 LYS A C 1
ATOM 3460 O O . LYS A 1 465 ? 26.420 16.397 13.304 1.00 32.00 465 LYS A O 1
ATOM 3465 N N . LYS A 1 466 ? 24.311 16.698 14.034 1.00 31.09 466 LYS A N 1
ATOM 3466 C CA . LYS A 1 466 ? 24.522 17.870 14.895 1.00 31.09 466 LYS A CA 1
ATOM 3467 C C . LYS A 1 466 ? 24.032 17.545 16.293 1.00 31.09 466 LYS A C 1
ATOM 3469 O O . LYS A 1 466 ? 24.624 18.116 17.234 1.00 31.09 466 LYS A O 1
#

Nearest PDB structures (foldseek):
  8re0-assembly1_A  TM=4.885E-01  e=2.899E-02  Acinetobacter calcoaceticus
  5min-assembly1_A  TM=4.750E-01  e=3.386E-02  Acinetobacter calcoaceticus
  4a0a-assembly1_A  TM=2.212E-01  e=4.399E-04  Homo sapiens
  8rg1-assembly1_B  TM=4.369E-01  e=1.299E-01  Acinetobacter calcoaceticus
  3dym-assembly1_B  TM=1.422E-01  e=6.794E-01  Escherichia coli K-12

Mean predicted aligned error: 8.06 Å

Radius of gyration: 20.47 Å; Cα contacts (8 Å, |Δi|>4): 1368; chains: 1; bounding box: 50×57×58 Å

Sequence (466 aa):
MGKSKISVGLVNSTYSNGWIGSVESDGTMEAVAVNEIISGTAMTTDPRVIPISTTGTLRTLINSYAYGGVGGLGQQGSALYGIYNPTGSGTPSTWGSPIEKAQSNQSSPVTGVQEWSVSNPYTAAVLGNTMYLSDNDNVSSDLSARIYSYDMTGDAFTQNELATAPFYKFVPGNDPSSNPYKGAGTGLELYNDGTDDYLIATFNRYNNTGWTYNFGPSELVKIKISDGSNESVSLNHNSSGVVVEGDFAYVTSVGGAQVTNGNPLSKLEMVDISLSPDVLPNALDVTKSNSVLSGFSGGDYIDVAFVGTKAYVLLAHYYDEDPKTYVGYKYAIIQTTANDLQNGGFGIAPKFITGTTNPASPTFALLPSGLGELYFVDGVNIKLIDTSVDIDQTTPTNAISLVKTAGDFENYNESPSVDGYVLNTAGVVIEKTPTAMALKAGAKRASVTKMAKRLARPEDLERDKK

Organism: NCBI:txid2840684

Secondary structure (DSSP, 8-state):
-PPPEEEEEEE-TTS--EEEEEEETTSPEEEEEESBSSTT-B--S-EEEEEEEETTEEEEEEEEEE-TT-SSTTS--EEEEEEE-TT--SSTT---S-SEEEEESS--SSTT-EEES--SEEEEEEETTEEEEEESSPPTTT--EEEEEEE-GGG--EEPSSTT--SEEE-SSS-TTT--PEEEEEEEEEEE-SS-EEEEEEEEEEEEETTEEEE---EEEEEETTT--EEEEE-SS-EEEEEEETTEEEEEEE-SS--TT--TT-EEEEEE-SSSSPPPPEEEEGGGGGGTSTT-S--SEEEEEEETTEEEEEEEEEE-SSTT---EEEEEEEEE-HHHHHTTS--SS-EEEEEEESS--S--EEEE-SSSEEEEE-SSEEEEEETTS-TT--SSS-SEEEEEEGGG-EETTSSS-EE--EEEEEEEEE-S-HHHHHHHHHTT----------PPPHHHHHGGG-

Solvent-accessible surface area (backbone atoms only — not comparable to full-atom values): 23648 Å² total; per-residue (Å²): 132,62,65,27,27,39,30,30,6,27,21,32,83,80,60,71,42,18,30,31,38,36,35,34,76,88,47,54,65,40,46,51,34,40,50,51,77,49,91,95,40,74,34,30,63,46,22,38,41,42,36,44,57,43,80,96,41,66,26,28,40,35,38,30,35,34,66,73,92,53,83,31,75,70,50,69,46,40,22,40,35,24,32,31,38,79,79,46,85,47,71,85,44,35,39,64,73,55,77,38,38,32,26,27,80,44,82,54,94,52,88,83,39,42,66,34,84,62,40,44,64,54,23,42,33,63,59,62,47,36,40,36,39,33,12,28,31,20,43,86,91,74,26,24,11,39,26,40,46,24,38,38,64,93,69,59,62,41,69,52,87,55,88,87,64,56,72,40,77,45,64,56,50,98,44,83,91,77,43,76,42,30,14,22,27,33,20,34,33,48,43,54,84,86,85,55,51,27,40,41,34,31,33,28,21,31,36,68,63,49,67,48,75,48,69,43,57,7,34,41,34,46,30,35,65,92,79,59,53,68,52,72,44,81,37,88,38,38,47,48,29,52,42,42,57,64,56,32,37,42,32,18,12,30,36,63,74,70,36,78,58,17,21,62,59,12,34,43,33,35,26,44,66,75,49,86,74,56,47,82,60,40,59,33,47,34,49,62,42,36,84,79,37,85,88,35,58,19,14,27,32,37,42,70,36,70,51,93,78,39,25,37,38,40,36,32,19,39,38,52,96,48,98,90,61,66,49,17,32,38,37,35,42,36,41,33,34,65,69,28,45,65,72,39,44,54,62,86,84,56,39,45,44,74,51,74,39,71,64,56,50,37,14,57,46,64,44,60,34,62,71,63,39,31,36,38,33,59,9,39,37,40,28,42,33,48,64,89,55,54,61,59,35,70,70,98,55,54,17,62,42,84,54,48,47,24,62,76,44,50,40,74,93,41,89,72,62,46,48,21,50,29,27,44,17,35,20,54,46,34,48,33,39,77,65,33,57,55,48,30,75,69,57,32,29,46,76,69,36,57,39,27,61,69,63,70,50,66,66,70,52,52,63,77,79,114

Foldseek 3Di:
DFFFKKKFWFAFPVLAAIFMWMATPQLDTAAGAGQDQDPPDGAHSQWAWAWDDAPLATKIKIKRADPPPDLAPQAFTKIKIFIFRPPDPDDRHYSPHGPAIEIEPDDDPDPRYHYDPAHAFLYWEDDHQKIKTWHQHADPVQLKTAIWIFGCVVHPRHTPPPVPDGLDIGRLDDDSVPQQWHKGWAEWWWFDLPPFIWIWTKIWTWHDDHHAIDTDWIKTWTATNPPRDIAMDTHHAAFNYWFWDAQKIWTWHFLGAADALAHQNTWTWIWRNSDVVIDHTQIQTQCLCCVQDPSNNHARTWDWDDDDFKIKIKGKHFHDPDVPPQFWIKMKIWIAGPVQVSVRHRDDNIFMDIDIDPRHAQWFDWFDLLHQWIWTFRFFFTKIARNVDGCNDDPPHHRIDTSDTQQVHWQVVDVVIGTGDTGSWMYTRHRSDSVSQVCCSPPSGTHDSRTRGRRQHVVNVCVVVD